Protein 4KHO (pdb70)

Organism: Chaetomium thermophilum (strain DSM 1495 / CBS 144.50 / IMI 039719) (NCBI:txid759272)

Solvent-accessible surface area: 28496 Å² total; per-residue (Å²): 94,76,158,55,113,178,25,85,125,45,216,200,9,36,58,7,72,83,0,44,10,40,50,60,46,81,183,153,24,45,1,69,0,22,8,9,109,40,0,0,36,0,57,4,106,126,32,129,133,22,142,11,47,3,14,8,51,5,6,88,12,2,0,4,1,32,33,16,56,56,85,12,2,0,0,0,0,16,0,94,50,40,16,117,13,76,198,147,117,16,76,22,0,0,0,10,62,79,56,168,127,80,58,102,54,15,103,59,80,121,117,110,43,59,60,34,38,145,74,3,89,46,6,0,83,95,0,12,100,44,1,157,147,85,61,22,74,33,4,70,10,58,86,44,90,27,8,40,0,25,26,95,213,51,93,13,54,0,13,2,7,104,79,0,0,0,4,1,27,66,72,78,37,28,12,1,9,24,131,35,8,44,26,0,5,0,1,65,18,96,212,67,38,161,34,0,8,0,0,0,0,2,105,82,28,102,89,106,23,31,70,0,54,60,0,36,60,132,15,24,66,75,1,20,42,21,0,54,94,28,128,4,63,27,5,69,13,74,119,85,58,93,10,91,87,28,19,162,90,3,61,87,78,55,134,82,28,90,126,109,55,6,8,32,120,13,97,179,181,66,87,154,21,93,103,17,140,148,187,38,25,64,7,75,92,0,45,16,46,46,80,34,164,53,183,148,37,35,3,53,0,19,10,10,98,36,0,0,30,1,58,2,105,128,33,136,120,27,153,9,37,2,15,8,53,5,6,83,10,0,0,9,1,34,45,28,82,114,16,1,0,0,0,0,12,1,102,85,56,22,119,24,64,199,162,133,15,83,21,0,0,0,13,96,82,91,163,84,117,85,90,89,21,142,145,51,40,79,32,26,123,76,2,63,37,7,0,74,98,0,9,95,45,0,168,147,87,54,13,130,24,11,36,5,16,140,103,82,26,9,54,0,24,30,89,222,57,91,14,52,0,9,3,8,112,85,0,0,0,7,1,32,66,75,80,37,27,10,0,6,23,99,31,8,13,16,0,2,0,1,54,34,98,204,52,64,159,41,2,6,0,0,0,0,2,116,81,26,102,83,107,21,29,68,0,52,62,0,38,57,138,20,25,104,90,0,44,110,22,0,73,42,22,15,6,10,37,2,47,10,75,124,84,60,90,7,81,87,30,14,157,98,4,55,87,77,51,130,83,29,97,120,112,49,9,10,51,111,18,150

InterPro domains:
  IPR000994 Peptidase M24 [PF00557] (211-422)
  IPR011993 PH-like domain superfamily [G3DSA:2.30.29.30] (814-945)
  IPR013719 Histone chaperone RTT106/FACT complex subunit SPT16-like, middle domain [PF08512] (823-909)
  IPR013719 Histone chaperone RTT106/FACT complex subunit SPT16-like, middle domain [SM01287] (821-911)
  IPR013953 FACT complex subunit SPT16, middle domain [PF08644] (547-659)
  IPR013953 FACT complex subunit SPT16, middle domain [SM01286] (547-697)
  IPR029148 FACT complex subunit SPT16, N-terminal lobe domain [PF14826] (6-165)
  IPR029148 FACT complex subunit SPT16, N-terminal lobe domain [SM01285] (6-167)
  IPR029149 Creatinase/Aminopeptidase P/Spt16, N-terminal [G3DSA:3.40.350.10] (1-169)
  IPR033825 FACT complex subunit Spt16, peptidase M24-like domain [cd01091] (180-431)
  IPR036005 Creatinase/aminopeptidase-like [G3DSA:3.90.230.10] (173-447)
  IPR036005 Creatinase/aminopeptidase-like [SSF55920] (176-449)
  IPR040258 FACT complex subunit Spt16 [PTHR13980] (1-1028)
  IPR048969 FACT complex subunit SPT16, C-terminal domain [PF21091] (950-1029)
  IPR056595 FACT complex subunit SPT16, PH-like domain [PF24824] (669-801)

Secondary structure (DSSP, 8-state):
----PPPPP--PPPEEEEEEEES-------EEEEE-SSEEEEEETTEEEEEEEEEGGGEEEEEEE---SSSEEEEEEEEEEEEEETTEEEEEEEEEEE---HHHHHHHHHHHHHHHHHHHHHHHHHHHHHTGGGT--EE---GGG-EEEBSSSS-EEEEE-SSEEEE-SSSSPEEEEGGGEEEEEEES--TT-SEEEEEEEESSTTSPPEEEEEEEGGGHHHHHHHHHHTT--EEEESS---HHHHHHHHHH-HHHHHHTTGGGGG--/--PPP--------EEEEEEEESPPSSS---EEEEE-SSEEEEEETTEEEEEEEEEGGGEEEEEEE------EEEEEEEEEEEEETTEEEEEEEEEE---THHHHHHHHHHHHHHHHHHHHHHHHHTTTTT--EE---GGG-EEEBSSSS-EEEEE-SSEEEE-SSSSPEEEEGGGEEEEEEES-STT-SEEEEEEEESSTTSPPEEEEEEEGGGHHHHHHHHHHTT--EEEESS---HHHHHHHHHH-HHHHHHTTGGGGG-

CATH classification: 2.30.29.150 (+1 more: 2.30.29.30)

Sequence (530 aa):
VVEQDKLIEIRRPAVLDNVYIRPALGKRVPGKVEIHQNGIRYQSPLSTTQRVDVLFSNIRHLFFQPCQNEMIVIIHLHLKDPILFGKKKTKDVQFYREAIDEFEAEQEERRRKAELDRLFKSFAEKIAEAGRNEGIEVDMPIRDLGFNGVPNRSNVVIYPTTECLIQITEPPFLVITLEDVEWAHLERVQFGLKNFDLVFVFKDFTRPVVHINTIPVESLEDVKEFLDSSDIPFSEGPLNLNWSVIMKTVTANPHQFFLDGGWGFLQNEQDKLIEIRNRPAVLDNVYIRPALEGKRVPGKVEIHQNGIRYQSPLSTTQRVDVLFSNIRHLFFQPCQEMIVIIHLHLKDPILFGKKKTKDVQFYREAEAEQEERRRKAELDRLFKSFAEKIAEAGRNEGIEVDMPIRDLGFNGVPNRSNVVIYPTTECLIQITEPPFLVITLEDVEWAHLERVQFGLKNFDLVFVFKDFTRPVVHINTIPVESLEDVKEFLDSSDIPFSEGPLNLNWSVIMKTVTANPHQFFLDGGWGFLQ

Radius of gyration: 26.42 Å; Cα contacts (8 Å, |Δi|>4): 1006; chains: 2; bounding box: 63×66×83 Å

Structure (mmCIF, N/CA/C/O backbone):
data_4KHO
#
_entry.id   4KHO
#
_cell.length_a   61.550
_cell.length_b   75.030
_cell.length_c   142.720
_cell.angle_alpha   90.00
_cell.angle_beta   90.00
_cell.angle_gamma   90.00
#
_symmetry.space_group_name_H-M   'P 21 21 21'
#
loop_
_entity.id
_entity.type
_entity.pdbx_description
1 polymer 'Uncharacterized protein Spt16M'
2 non-polymer 'CALCIUM ION'
3 non-polymer 'ACETATE ION'
4 water water
#
loop_
_atom_site.group_PDB
_atom_site.id
_atom_site.type_symbol
_atom_site.label_atom_id
_atom_site.label_alt_id
_atom_site.label_comp_id
_atom_site.label_asym_id
_atom_site.label_entity_id
_atom_site.label_seq_id
_atom_site.pdbx_PDB_ins_code
_atom_site.Cartn_x
_atom_site.Cartn_y
_atom_site.Cartn_z
_atom_site.occupancy
_atom_site.B_iso_or_equiv
_atom_site.auth_seq_id
_atom_site.auth_comp_id
_atom_site.auth_asym_id
_atom_site.auth_atom_id
_atom_site.pdbx_PDB_model_num
ATOM 1 N N . VAL A 1 7 ? 18.821 22.761 -9.484 1.00 60.69 653 VAL A N 1
ATOM 2 C CA . VAL A 1 7 ? 18.122 22.727 -8.205 1.00 62.74 653 VAL A CA 1
ATOM 3 C C . VAL A 1 7 ? 16.671 23.204 -8.322 1.00 64.78 653 VAL A C 1
ATOM 4 O O . VAL A 1 7 ? 16.387 24.216 -8.964 1.00 65.63 653 VAL A O 1
ATOM 8 N N . VAL A 1 8 ? 15.758 22.453 -7.709 1.00 62.98 654 VAL A N 1
ATOM 9 C CA . VAL A 1 8 ? 14.355 22.841 -7.640 1.00 59.68 654 VAL A CA 1
ATOM 10 C C . VAL A 1 8 ? 14.194 24.016 -6.676 1.00 62.60 654 VAL A C 1
ATOM 11 O O . VAL A 1 8 ? 14.758 24.009 -5.580 1.00 59.83 654 VAL A O 1
ATOM 15 N N . GLU A 1 9 ? 13.428 25.023 -7.090 1.00 59.45 655 GLU A N 1
ATOM 16 C CA . GLU A 1 9 ? 13.251 26.242 -6.300 1.00 60.82 655 GLU A CA 1
ATOM 17 C C . GLU A 1 9 ? 12.412 26.012 -5.041 1.00 58.70 655 GLU A C 1
ATOM 18 O O . GLU A 1 9 ? 11.351 25.384 -5.090 1.00 57.65 655 GLU A O 1
ATOM 24 N N . GLN A 1 10 ? 12.896 26.531 -3.916 1.00 53.13 656 GLN A N 1
ATOM 25 C CA . GLN A 1 10 ? 12.195 26.411 -2.643 1.00 54.93 656 GLN A CA 1
ATOM 26 C C . GLN A 1 10 ? 11.648 27.759 -2.182 1.00 51.47 656 GLN A C 1
ATOM 27 O O . GLN A 1 10 ? 12.339 28.777 -2.268 1.00 53.21 656 GLN A O 1
ATOM 33 N N . ASP A 1 11 ? 10.409 27.758 -1.693 1.00 49.75 657 ASP A N 1
ATOM 34 C CA . ASP A 1 11 ? 9.803 28.955 -1.115 1.00 50.60 657 ASP A CA 1
ATOM 35 C C . ASP A 1 11 ? 10.612 29.451 0.081 1.00 52.35 657 ASP A C 1
ATOM 36 O O . ASP A 1 11 ? 11.367 28.686 0.684 1.00 46.64 657 ASP A O 1
ATOM 41 N N . LYS A 1 12 ? 10.462 30.726 0.422 1.00 48.80 658 LYS A N 1
ATOM 42 C CA . LYS A 1 12 ? 11.173 31.267 1.573 1.00 48.57 658 LYS A CA 1
ATOM 43 C C . LYS A 1 12 ? 10.640 30.650 2.856 1.00 46.05 658 LYS A C 1
ATOM 44 O O . LYS A 1 12 ? 9.456 30.315 2.947 1.00 39.40 658 LYS A O 1
ATOM 50 N N . LEU A 1 13 ? 11.516 30.482 3.842 1.00 45.24 659 LEU A N 1
ATOM 51 C CA . LEU A 1 13 ? 11.076 30.015 5.148 1.00 41.11 659 LEU A CA 1
ATOM 52 C C . LEU A 1 13 ? 10.275 31.127 5.805 1.00 45.94 659 LEU A C 1
ATOM 53 O O . LEU A 1 13 ? 10.697 32.286 5.804 1.00 45.37 659 LEU A O 1
ATOM 58 N N . ILE A 1 14 ? 9.115 30.787 6.354 1.00 43.69 660 ILE A N 1
ATOM 59 C CA . ILE A 1 14 ? 8.332 31.769 7.088 1.00 48.89 660 ILE A CA 1
ATOM 60 C C . ILE A 1 14 ? 8.612 31.651 8.586 1.00 49.51 660 ILE A C 1
ATOM 61 O O . ILE A 1 14 ? 8.353 30.617 9.203 1.00 47.60 660 ILE A O 1
ATOM 66 N N . GLU A 1 15 ? 9.158 32.720 9.156 1.00 49.42 661 GLU A N 1
ATOM 67 C CA . GLU A 1 15 ? 9.470 32.777 10.580 1.00 54.85 661 GLU A CA 1
ATOM 68 C C . GLU A 1 15 ? 8.195 32.708 11.430 1.00 55.27 661 GLU A C 1
ATOM 69 O O . GLU A 1 15 ? 7.131 33.165 11.007 1.00 57.44 661 GLU A O 1
ATOM 75 N N . ILE A 1 16 ? 8.306 32.124 12.621 1.00 56.27 662 ILE A N 1
ATOM 76 C CA . ILE A 1 16 ? 7.160 31.957 13.512 1.00 55.83 662 ILE A CA 1
ATOM 77 C C . ILE A 1 16 ? 6.923 33.190 14.387 1.00 58.42 662 ILE A C 1
ATOM 78 O O . ILE A 1 16 ? 7.819 34.014 14.579 1.00 62.70 662 ILE A O 1
ATOM 83 N N . ARG A 1 19 ? 6.296 34.899 18.970 1.00 65.45 665 ARG A N 1
ATOM 84 C CA . ARG A 1 19 ? 6.641 34.007 20.071 1.00 66.78 665 ARG A CA 1
ATOM 85 C C . ARG A 1 19 ? 7.961 33.292 19.791 1.00 66.56 665 ARG A C 1
ATOM 86 O O . ARG A 1 19 ? 8.516 33.412 18.698 1.00 67.41 665 ARG A O 1
ATOM 94 N N . ARG A 1 20 ? 8.466 32.554 20.775 1.00 61.57 666 ARG A N 1
ATOM 95 C CA . ARG A 1 20 ? 9.735 31.851 20.615 1.00 63.63 666 ARG A CA 1
ATOM 96 C C . ARG A 1 20 ? 9.548 30.478 19.976 1.00 53.85 666 ARG A C 1
ATOM 97 O O . ARG A 1 20 ? 8.689 29.704 20.401 1.00 52.61 666 ARG A O 1
ATOM 105 N N . PRO A 1 21 ? 10.370 30.166 18.963 1.00 51.65 667 PRO A N 1
ATOM 106 C CA . PRO A 1 21 ? 10.292 28.893 18.239 1.00 46.85 667 PRO A CA 1
ATOM 107 C C . PRO A 1 21 ? 10.734 27.726 19.121 1.00 43.95 667 PRO A C 1
ATOM 108 O O . PRO A 1 21 ? 11.538 27.930 20.032 1.00 44.73 667 PRO A O 1
ATOM 112 N N . ALA A 1 22 ? 10.210 26.528 18.870 1.00 42.03 668 ALA A N 1
ATOM 113 C CA . ALA A 1 22 ? 10.718 25.336 19.545 1.00 35.21 668 ALA A CA 1
ATOM 114 C C . ALA A 1 22 ? 12.159 25.145 19.089 1.00 37.52 668 ALA A C 1
ATOM 115 O O . ALA A 1 22 ? 12.482 25.413 17.930 1.00 35.78 668 ALA A O 1
ATOM 117 N N . VAL A 1 23 ? 13.028 24.698 19.992 1.00 36.32 669 VAL A N 1
ATOM 118 C CA . VAL A 1 23 ? 14.461 24.663 19.706 1.00 32.70 669 VAL A CA 1
ATOM 119 C C . VAL A 1 23 ? 15.127 23.354 20.139 1.00 34.86 669 VAL A C 1
ATOM 120 O O . VAL A 1 23 ? 14.737 22.755 21.143 1.00 29.86 669 VAL A O 1
ATOM 124 N N . LEU A 1 24 ? 16.113 22.907 19.365 1.00 33.70 670 LEU A N 1
ATOM 125 C CA . LEU A 1 24 ? 17.043 21.878 19.818 1.00 29.58 670 LEU A CA 1
ATOM 126 C C . LEU A 1 24 ? 18.458 22.451 19.766 1.00 33.40 670 LEU A C 1
ATOM 127 O O . LEU A 1 24 ? 18.982 22.735 18.685 1.00 31.07 670 LEU A O 1
ATOM 132 N N . ASP A 1 25 ? 19.071 22.630 20.934 1.00 34.68 671 ASP A N 1
ATOM 133 C CA . ASP A 1 25 ? 20.365 23.303 21.019 1.00 35.27 671 ASP A CA 1
ATOM 134 C C . ASP A 1 25 ? 21.531 22.317 21.063 1.00 36.86 671 ASP A C 1
ATOM 135 O O . ASP A 1 25 ? 21.326 21.105 21.172 1.00 34.87 671 ASP A O 1
ATOM 140 N N . ASN A 1 26 ? 22.749 22.849 20.968 1.00 31.71 672 ASN A N 1
ATOM 141 C CA . ASN A 1 26 ? 23.963 22.051 21.113 1.00 35.82 672 ASN A CA 1
ATOM 142 C C . ASN A 1 26 ? 24.006 20.884 20.129 1.00 39.47 672 ASN A C 1
ATOM 143 O O . ASN A 1 26 ? 24.268 19.740 20.510 1.00 34.33 672 ASN A O 1
ATOM 148 N N . VAL A 1 27 ? 23.762 21.193 18.859 1.00 36.04 673 VAL A N 1
ATOM 149 C CA . VAL A 1 27 ? 23.583 20.174 17.833 1.00 38.34 673 VAL A CA 1
ATOM 150 C C . VAL A 1 27 ? 24.505 20.391 16.631 1.00 38.72 673 VAL A C 1
ATOM 151 O O . VAL A 1 27 ? 24.769 21.527 16.237 1.00 34.35 673 VAL A O 1
ATOM 155 N N . TYR A 1 28 ? 25.007 19.297 16.064 1.00 32.97 674 TYR A N 1
ATOM 156 C CA . TYR A 1 28 ? 25.870 19.386 14.894 1.00 31.84 674 TYR A CA 1
ATOM 157 C C . TYR A 1 28 ? 25.128 18.953 13.635 1.00 37.94 674 TYR A C 1
ATOM 158 O O . TYR A 1 28 ? 24.178 18.174 13.705 1.00 33.42 674 TYR A O 1
ATOM 167 N N . ILE A 1 29 ? 25.566 19.455 12.486 1.00 38.10 675 ILE A N 1
ATOM 168 C CA . ILE A 1 29 ? 24.896 19.144 11.231 1.00 36.36 675 ILE A CA 1
ATOM 169 C C . ILE A 1 29 ? 25.778 18.303 10.308 1.00 41.13 675 ILE A C 1
ATOM 170 O O . ILE A 1 29 ? 26.988 18.525 10.204 1.00 37.47 675 ILE A O 1
ATOM 175 N N . ARG A 1 30 ? 25.160 17.315 9.666 1.00 34.98 676 ARG A N 1
ATOM 176 C CA . ARG A 1 30 ? 25.824 16.540 8.628 1.00 40.17 676 ARG A CA 1
ATOM 177 C C . ARG A 1 30 ? 24.970 16.476 7.364 1.00 41.97 676 ARG A C 1
ATOM 178 O O . ARG A 1 30 ? 23.751 16.307 7.437 1.00 38.56 676 ARG A O 1
ATOM 186 N N . PRO A 1 31 ? 25.612 16.633 6.196 1.00 45.96 677 PRO A N 1
ATOM 187 C CA . PRO A 1 31 ? 27.062 16.828 6.026 1.00 46.32 677 PRO A CA 1
ATOM 188 C C . PRO A 1 31 ? 27.553 18.189 6.540 1.00 48.21 677 PRO A C 1
ATOM 189 O O . PRO A 1 31 ? 26.772 19.136 6.573 1.00 47.09 677 PRO A O 1
ATOM 193 N N . ALA A 1 32 ? 28.811 18.272 6.967 1.00 57.16 678 ALA A N 1
ATOM 194 C CA . ALA A 1 32 ? 29.343 19.522 7.512 1.00 57.86 678 ALA A CA 1
ATOM 195 C C . ALA A 1 32 ? 29.467 20.602 6.436 1.00 56.98 678 ALA A C 1
ATOM 196 O O . ALA A 1 32 ? 29.820 20.311 5.292 1.00 60.62 678 ALA A O 1
ATOM 198 N N . LEU A 1 33 ? 29.185 21.848 6.810 1.00 53.97 679 LEU A N 1
ATOM 199 C CA . LEU A 1 33 ? 29.252 22.965 5.868 1.00 59.45 679 LEU A CA 1
ATOM 200 C C . LEU A 1 33 ? 30.661 23.164 5.319 1.00 58.03 679 LEU A C 1
ATOM 201 O O . LEU A 1 33 ? 31.647 23.036 6.046 1.00 63.66 679 LEU A O 1
ATOM 206 N N . GLY A 1 35 ? 32.766 25.186 6.214 1.00 61.10 681 GLY A N 1
ATOM 207 C CA . GLY A 1 35 ? 33.897 25.561 7.040 1.00 64.94 681 GLY A CA 1
ATOM 208 C C . GLY A 1 35 ? 34.150 24.549 8.140 1.00 66.51 681 GLY A C 1
ATOM 209 O O . GLY A 1 35 ? 33.887 23.356 7.969 1.00 65.05 681 GLY A O 1
ATOM 210 N N . LYS A 1 36 ? 34.661 25.022 9.272 1.00 61.83 682 LYS A N 1
ATOM 211 C CA . LYS A 1 36 ? 34.919 24.154 10.414 1.00 59.93 682 LYS A CA 1
ATOM 212 C C . LYS A 1 36 ? 33.625 23.661 11.054 1.00 56.78 682 LYS A C 1
ATOM 213 O O . LYS A 1 36 ? 32.634 24.391 11.118 1.00 56.24 682 LYS A O 1
ATOM 219 N N . ARG A 1 37 ? 33.652 22.420 11.530 1.00 54.81 683 ARG A N 1
ATOM 220 C CA . ARG A 1 37 ? 32.539 21.830 12.266 1.00 50.17 683 ARG A CA 1
ATOM 221 C C . ARG A 1 37 ? 32.302 22.612 13.560 1.00 46.67 683 ARG A C 1
ATOM 222 O O . ARG A 1 37 ? 33.231 22.829 14.341 1.00 46.00 683 ARG A O 1
ATOM 230 N N . VAL A 1 38 ? 31.066 23.064 13.761 1.00 40.88 684 VAL A N 1
ATOM 231 C CA . VAL A 1 38 ? 30.705 23.879 14.923 1.00 41.61 684 VAL A CA 1
ATOM 232 C C . VAL A 1 38 ? 29.374 23.423 15.512 1.00 42.02 684 VAL A C 1
ATOM 233 O O . VAL A 1 38 ? 28.532 22.885 14.793 1.00 43.10 684 VAL A O 1
ATOM 237 N N . PRO A 1 39 ? 29.180 23.627 16.827 1.00 42.55 685 PRO A N 1
ATOM 238 C CA . PRO A 1 39 ? 27.879 23.269 17.398 1.00 40.86 685 PRO A CA 1
ATOM 239 C C . PRO A 1 39 ? 26.837 24.286 16.965 1.00 39.90 685 PRO A C 1
ATOM 240 O O . PRO A 1 39 ? 27.182 25.449 16.725 1.00 37.74 685 PRO A O 1
ATOM 244 N N . GLY A 1 40 ? 25.586 23.854 16.857 1.00 36.41 686 GLY A N 1
ATOM 245 C CA . GLY A 1 40 ? 24.542 24.718 16.345 1.00 35.26 686 GLY A CA 1
ATOM 246 C C . GLY A 1 40 ? 23.188 24.540 17.001 1.00 36.91 686 GLY A C 1
ATOM 247 O O . GLY A 1 40 ? 23.077 24.039 18.123 1.00 33.89 686 GLY A O 1
ATOM 248 N N . LYS A 1 41 ? 22.150 24.935 16.273 1.00 35.34 687 LYS A N 1
ATOM 249 C CA . LYS A 1 41 ? 20.832 25.119 16.854 1.00 35.34 687 LYS A CA 1
ATOM 250 C C . LYS A 1 41 ? 19.780 24.971 15.762 1.00 34.63 687 LYS A C 1
ATOM 251 O O . LYS A 1 41 ? 19.888 25.594 14.704 1.00 35.21 687 LYS A O 1
ATOM 257 N N . VAL A 1 42 ? 18.775 24.136 16.008 1.00 30.49 688 VAL A N 1
ATOM 258 C CA . VAL A 1 42 ? 17.688 23.967 15.052 1.00 30.61 688 VAL A CA 1
ATOM 259 C C . VAL A 1 42 ? 16.425 24.609 15.605 1.00 32.87 688 VAL A C 1
ATOM 260 O O . VAL A 1 42 ? 16.077 24.407 16.771 1.00 30.46 688 VAL A O 1
ATOM 264 N N . GLU A 1 43 ? 15.751 25.393 14.771 1.00 32.73 689 GLU A N 1
ATOM 265 C CA . GLU A 1 43 ? 14.515 26.045 15.175 1.00 33.98 689 GLU A CA 1
ATOM 266 C C . GLU A 1 43 ? 13.357 25.616 14.284 1.00 37.27 689 GLU A C 1
ATOM 267 O O . GLU A 1 43 ? 13.505 25.522 13.064 1.00 33.33 689 GLU A O 1
ATOM 273 N N . ILE A 1 44 ? 12.208 25.354 14.900 1.00 32.61 690 ILE A N 1
ATOM 274 C CA . ILE A 1 44 ? 11.006 25.017 14.151 1.00 34.56 690 ILE A CA 1
ATOM 275 C C . ILE A 1 44 ? 10.220 26.285 13.850 1.00 39.87 690 ILE A C 1
ATOM 276 O O . ILE A 1 44 ? 9.889 27.053 14.759 1.00 37.10 690 ILE A O 1
ATOM 281 N N . HIS A 1 45 ? 9.926 26.509 12.574 1.00 38.53 691 HIS A N 1
ATOM 282 C CA . HIS A 1 45 ? 9.161 27.684 12.176 1.00 39.68 691 HIS A CA 1
ATOM 283 C C . HIS A 1 45 ? 7.848 27.306 11.496 1.00 41.65 691 HIS A C 1
ATOM 284 O O . HIS A 1 45 ? 7.347 26.196 11.673 1.00 35.91 691 HIS A O 1
ATOM 291 N N . GLN A 1 46 ? 7.297 28.230 10.717 1.00 43.46 692 GLN A N 1
ATOM 292 C CA . GLN A 1 46 ? 5.934 28.093 10.214 1.00 46.72 692 GLN A CA 1
ATOM 293 C C . GLN A 1 46 ? 5.780 27.026 9.130 1.00 37.68 692 GLN A C 1
ATOM 294 O O . GLN A 1 46 ? 4.879 26.184 9.199 1.00 38.68 692 GLN A O 1
ATOM 300 N N . ASN A 1 47 ? 6.661 27.067 8.135 1.00 38.54 693 ASN A N 1
ATOM 301 C CA . ASN A 1 47 ? 6.590 26.143 7.007 1.00 38.70 693 ASN A CA 1
ATOM 302 C C . ASN A 1 47 ? 7.841 25.277 6.873 1.00 38.10 693 ASN A C 1
ATOM 303 O O . ASN A 1 47 ? 8.043 24.609 5.855 1.00 35.34 693 ASN A O 1
ATOM 308 N N . GLY A 1 48 ? 8.679 25.286 7.905 1.00 38.60 694 GLY A N 1
ATOM 309 C CA . GLY A 1 48 ? 9.865 24.451 7.914 1.00 32.70 694 GLY A CA 1
ATOM 310 C C . GLY A 1 48 ? 10.755 24.702 9.115 1.00 35.40 694 GLY A C 1
ATOM 311 O O . GLY A 1 48 ? 10.324 25.279 10.116 1.00 35.51 694 GLY A O 1
ATOM 312 N N . ILE A 1 49 ? 12.004 24.259 9.014 1.00 34.17 695 ILE A N 1
ATOM 313 C CA . ILE A 1 49 ? 12.959 24.399 10.103 1.00 34.60 695 ILE A CA 1
ATOM 314 C C . ILE A 1 49 ? 14.206 25.140 9.642 1.00 34.33 695 ILE A C 1
ATOM 315 O O . ILE A 1 49 ? 14.513 25.170 8.449 1.00 33.27 695 ILE A O 1
ATOM 320 N N . ARG A 1 50 ? 14.926 25.731 10.590 1.00 31.69 696 ARG A N 1
ATOM 321 C CA . ARG A 1 50 ? 16.169 26.418 10.270 1.00 32.98 696 ARG A CA 1
ATOM 322 C C . ARG A 1 50 ? 17.301 25.996 11.200 1.00 33.10 696 ARG A C 1
ATOM 323 O O . ARG A 1 50 ? 17.136 25.982 12.423 1.00 32.46 696 ARG A O 1
ATOM 331 N N . TYR A 1 51 ? 18.441 25.642 10.615 1.00 33.41 697 TYR A N 1
ATOM 332 C CA . TYR A 1 51 ? 19.651 25.411 11.392 1.00 33.19 697 TYR A CA 1
ATOM 333 C C . TYR A 1 51 ? 20.574 26.618 11.268 1.00 39.71 697 TYR A C 1
ATOM 334 O O . TYR A 1 51 ? 20.699 27.208 10.191 1.00 35.50 697 TYR A O 1
ATOM 343 N N . GLN A 1 52 ? 21.221 26.975 12.373 1.00 36.04 698 GLN A N 1
ATOM 344 C CA . GLN A 1 52 ? 22.289 27.970 12.353 1.00 41.91 698 GLN A CA 1
ATOM 345 C C . GLN A 1 52 ? 23.162 27.866 13.601 1.00 38.98 698 GLN A C 1
ATOM 346 O O . GLN A 1 52 ? 22.769 27.261 14.602 1.00 37.21 698 GLN A O 1
ATOM 352 N N . SER A 1 53 ? 24.355 28.446 13.522 1.00 33.78 699 SER A N 1
ATOM 353 C CA . SER A 1 53 ? 25.303 28.419 14.627 1.00 38.01 699 SER A CA 1
ATOM 354 C C . SER A 1 53 ? 25.739 29.833 14.992 1.00 39.40 699 SER A C 1
ATOM 355 O O . SER A 1 53 ? 25.994 30.655 14.109 1.00 38.14 699 SER A O 1
ATOM 358 N N . PRO A 1 54 ? 25.815 30.125 16.300 1.00 40.25 700 PRO A N 1
ATOM 359 C CA . PRO A 1 54 ? 26.314 31.416 16.785 1.00 40.40 700 PRO A CA 1
ATOM 360 C C . PRO A 1 54 ? 27.838 31.505 16.699 1.00 45.48 700 PRO A C 1
ATOM 361 O O . PRO A 1 54 ? 28.410 32.541 17.041 1.00 44.61 700 PRO A O 1
ATOM 365 N N . LEU A 1 55 ? 28.478 30.426 16.254 1.00 41.22 701 LEU A N 1
ATOM 366 C CA . LEU A 1 55 ? 29.932 30.385 16.110 1.00 39.97 701 LEU A CA 1
ATOM 367 C C . LEU A 1 55 ? 30.353 30.432 14.642 1.00 46.86 701 LEU A C 1
ATOM 368 O O . LEU A 1 55 ? 31.529 30.614 14.325 1.00 45.75 701 LEU A O 1
ATOM 373 N N . SER A 1 56 ? 29.384 30.250 13.753 1.00 46.21 702 SER A N 1
ATOM 374 C CA . SER A 1 56 ? 29.595 30.445 12.325 1.00 48.77 702 SER A CA 1
ATOM 375 C C . SER A 1 56 ? 28.378 31.219 11.834 1.00 51.38 702 SER A C 1
ATOM 376 O O . SER A 1 56 ? 27.406 30.638 11.346 1.00 47.92 702 SER A O 1
ATOM 379 N N . THR A 1 57 ? 28.449 32.540 11.983 1.00 49.09 703 THR A N 1
ATOM 380 C CA . THR A 1 57 ? 27.284 33.422 11.903 1.00 51.92 703 THR A CA 1
ATOM 381 C C . THR A 1 57 ? 26.759 33.640 10.471 1.00 51.97 703 THR A C 1
ATOM 382 O O . THR A 1 57 ? 25.653 34.156 10.265 1.00 50.34 703 THR A O 1
ATOM 386 N N . THR A 1 58 ? 27.543 33.202 9.489 1.00 51.99 704 THR A N 1
ATOM 387 C CA . THR A 1 58 ? 27.114 33.206 8.093 1.00 55.57 704 THR A CA 1
ATOM 388 C C . THR A 1 58 ? 26.163 32.044 7.828 1.00 56.52 704 THR A C 1
ATOM 389 O O . THR A 1 58 ? 25.150 32.196 7.137 1.00 61.27 704 THR A O 1
ATOM 393 N N . GLN A 1 59 ? 26.504 30.887 8.390 1.00 55.42 705 GLN A N 1
ATOM 394 C CA . GLN A 1 59 ? 25.751 29.654 8.182 1.00 56.08 705 GLN A CA 1
ATOM 395 C C . GLN A 1 59 ? 24.258 29.798 8.435 1.00 51.67 705 GLN A C 1
ATOM 396 O O . GLN A 1 59 ? 23.831 30.474 9.376 1.00 50.51 705 GLN A O 1
ATOM 402 N N . ARG A 1 60 ? 23.480 29.150 7.575 1.00 49.46 706 ARG A N 1
ATOM 403 C CA . ARG A 1 60 ? 22.039 29.035 7.737 1.00 43.06 706 ARG A CA 1
ATOM 404 C C . ARG A 1 60 ? 21.507 27.981 6.776 1.00 47.06 706 ARG A C 1
ATOM 405 O O . ARG A 1 60 ? 2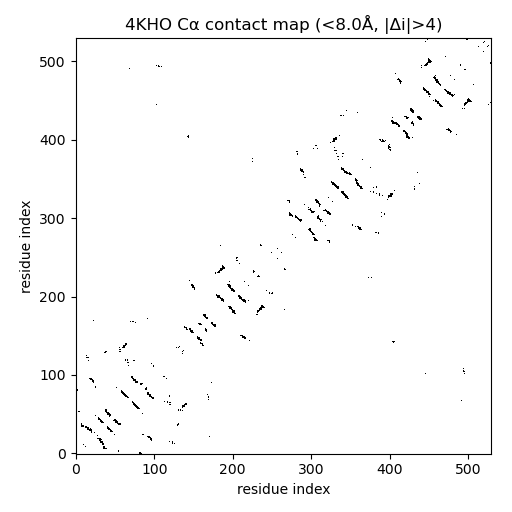1.764 28.044 5.572 1.00 45.95 706 ARG A O 1
ATOM 413 N N . VAL A 1 61 ? 20.769 27.013 7.310 1.00 38.16 707 VAL A N 1
ATOM 414 C CA . VAL A 1 61 ? 20.171 25.964 6.495 1.00 42.96 707 VAL A CA 1
ATOM 415 C C . VAL A 1 61 ? 18.672 25.866 6.764 1.00 39.60 707 VAL A C 1
ATOM 416 O O . VAL A 1 61 ? 18.255 25.470 7.856 1.00 38.22 707 VAL A O 1
ATOM 420 N N . ASP A 1 62 ? 17.870 26.241 5.770 1.00 36.52 708 ASP A N 1
ATOM 421 C CA . ASP A 1 62 ? 16.420 26.146 5.878 1.00 37.39 708 ASP A CA 1
ATOM 422 C C . ASP A 1 62 ? 15.899 24.938 5.105 1.00 37.09 708 ASP A C 1
ATOM 423 O O . ASP A 1 62 ? 16.313 24.692 3.971 1.00 37.29 708 ASP A O 1
ATOM 428 N N . VAL A 1 63 ? 15.008 24.177 5.734 1.00 34.84 709 VAL A N 1
ATOM 429 C CA . VAL A 1 63 ? 14.372 23.039 5.084 1.00 31.92 709 VAL A CA 1
ATOM 430 C C . VAL A 1 63 ? 12.864 23.136 5.280 1.00 34.76 709 VAL A C 1
ATOM 431 O O . VAL A 1 63 ? 12.383 23.182 6.414 1.00 31.43 709 VAL A O 1
ATOM 435 N N . LEU A 1 64 ? 12.121 23.187 4.177 1.00 33.53 710 LEU A N 1
ATOM 436 C CA . LEU A 1 64 ? 10.666 23.264 4.250 1.00 32.76 710 LEU A CA 1
ATOM 437 C C . LEU A 1 64 ? 10.063 21.883 4.504 1.00 32.72 710 LEU A C 1
ATOM 438 O O . LEU A 1 64 ? 10.604 20.870 4.049 1.00 33.89 710 LEU A O 1
ATOM 443 N N . PHE A 1 65 ? 8.951 21.847 5.235 1.00 33.59 711 PHE A N 1
ATOM 444 C CA . PHE A 1 65 ? 8.225 20.606 5.486 1.00 38.06 711 PHE A CA 1
ATOM 445 C C . PHE A 1 65 ? 7.823 19.949 4.168 1.00 40.53 711 PHE A C 1
ATOM 446 O O . PHE A 1 65 ? 7.755 18.725 4.064 1.00 36.99 711 PHE A O 1
ATOM 454 N N . SER A 1 66 ? 7.562 20.780 3.162 1.00 38.46 712 SER A N 1
ATOM 455 C CA . SER A 1 66 ? 7.151 20.310 1.844 1.00 38.95 712 SER A CA 1
ATOM 456 C C . SER A 1 66 ? 8.265 19.549 1.126 1.00 39.86 712 SER A C 1
ATOM 457 O O . SER A 1 66 ? 7.998 18.777 0.204 1.00 39.80 712 SER A O 1
ATOM 460 N N . ASN A 1 67 ? 9.508 19.762 1.549 1.00 32.00 713 ASN A N 1
ATOM 461 C CA . ASN A 1 67 ? 10.649 19.101 0.920 1.00 35.39 713 ASN A CA 1
ATOM 462 C C . ASN A 1 67 ? 11.196 17.932 1.742 1.00 34.10 713 ASN A C 1
ATOM 463 O O . ASN A 1 67 ? 12.273 17.413 1.455 1.00 34.38 713 ASN A O 1
ATOM 468 N N . ILE A 1 68 ? 10.451 17.512 2.759 1.00 29.80 714 ILE A N 1
ATOM 469 C CA . ILE A 1 68 ? 10.872 16.380 3.580 1.00 34.12 714 ILE A CA 1
ATOM 470 C C . ILE A 1 68 ? 10.146 15.099 3.166 1.00 29.37 714 ILE A C 1
ATOM 471 O O . 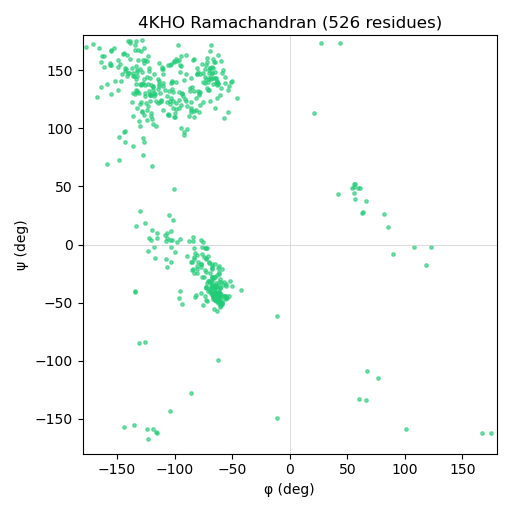ILE A 1 68 ? 8.941 14.959 3.390 1.00 33.61 714 ILE A O 1
ATOM 476 N N . ARG A 1 69 ? 10.879 14.168 2.560 1.00 33.59 715 ARG A N 1
ATOM 477 C CA . ARG A 1 69 ? 10.292 12.897 2.155 1.00 31.64 715 ARG A CA 1
ATOM 478 C C . ARG A 1 69 ? 10.220 11.948 3.347 1.00 30.72 715 ARG A C 1
ATOM 479 O O . ARG A 1 69 ? 9.204 11.282 3.566 1.00 31.63 715 ARG A O 1
ATOM 487 N N . HIS A 1 70 ? 11.298 11.897 4.122 1.00 31.60 716 HIS A N 1
ATOM 488 C CA . HIS A 1 70 ? 11.329 11.064 5.318 1.00 30.31 716 HIS A CA 1
ATOM 489 C C . HIS A 1 70 ? 11.953 11.789 6.507 1.00 28.39 716 HIS A C 1
ATOM 490 O O . HIS A 1 70 ? 12.877 12.590 6.345 1.00 27.80 716 HIS A O 1
ATOM 497 N N . LEU A 1 71 ? 11.437 11.501 7.698 1.00 28.05 717 LEU A N 1
ATOM 498 C CA . LEU A 1 71 ? 12.004 12.020 8.939 1.00 30.15 717 LEU A CA 1
ATOM 499 C C . LEU A 1 71 ? 12.350 10.849 9.849 1.00 26.50 717 LEU A C 1
ATOM 500 O O . LEU A 1 71 ? 11.469 10.072 10.225 1.00 29.24 717 LEU A O 1
ATOM 505 N N . PHE A 1 72 ? 13.625 10.715 10.201 1.00 25.70 718 PHE A N 1
ATOM 506 C CA . PHE A 1 72 ? 14.052 9.605 11.044 1.00 26.70 718 PHE A CA 1
ATOM 507 C C . PHE A 1 72 ? 14.546 10.058 12.415 1.00 30.90 718 PHE A C 1
ATOM 508 O O . PHE A 1 72 ? 15.292 11.033 12.526 1.00 29.16 718 PHE A O 1
ATOM 516 N N . PHE A 1 73 ? 14.130 9.342 13.455 1.00 26.67 719 PHE A N 1
ATOM 517 C CA . PHE A 1 73 ? 14.768 9.465 14.757 1.00 28.40 719 PHE A CA 1
ATOM 518 C C . PHE A 1 73 ? 15.509 8.172 15.066 1.00 32.52 719 PHE A C 1
ATOM 519 O O . PHE A 1 73 ? 14.922 7.087 15.036 1.00 32.25 719 PHE A O 1
ATOM 527 N N . GLN A 1 74 ? 16.801 8.290 15.350 1.00 32.75 720 GLN A N 1
ATOM 528 C CA . GLN A 1 74 ? 17.602 7.138 15.735 1.00 31.17 720 GLN A CA 1
ATOM 529 C C . GLN A 1 74 ? 18.260 7.394 17.085 1.00 33.12 720 GLN A C 1
ATOM 530 O O . GLN A 1 74 ? 19.195 8.190 17.188 1.00 32.71 720 GLN A O 1
ATOM 536 N N . PRO A 1 75 ? 17.767 6.717 18.132 1.00 34.61 721 PRO A N 1
ATOM 537 C CA . PRO A 1 75 ? 18.351 6.844 19.470 1.00 36.93 721 PRO A CA 1
ATOM 538 C C . PRO A 1 75 ? 19.742 6.224 19.507 1.00 39.81 721 PRO A C 1
ATOM 539 O O . PRO A 1 75 ? 20.151 5.581 18.535 1.00 39.04 721 PRO A O 1
ATOM 543 N N . CYS A 1 76 ? 20.460 6.423 20.608 1.00 41.76 722 CYS A N 1
ATOM 544 C CA . CYS A 1 76 ? 21.747 5.770 20.796 1.00 46.03 722 CYS A CA 1
ATOM 545 C C . CYS A 1 76 ? 21.585 4.258 20.689 1.00 50.62 722 CYS A C 1
ATOM 546 O O . CYS A 1 76 ? 20.985 3.625 21.557 1.00 49.76 722 CYS A O 1
ATOM 549 N N . GLN A 1 77 ? 22.095 3.688 19.604 1.00 50.49 723 GLN A N 1
ATOM 550 C CA . GLN A 1 77 ? 22.165 2.240 19.471 1.00 49.37 723 GLN A CA 1
ATOM 551 C C . GLN A 1 77 ? 23.599 1.825 19.790 1.00 57.77 723 GLN A C 1
ATOM 552 O O . GLN A 1 77 ? 24.226 1.049 19.068 1.00 57.88 723 GLN A O 1
ATOM 558 N N . ASN A 1 78 ? 24.085 2.368 20.906 1.00 54.96 724 ASN A N 1
ATOM 559 C CA . ASN A 1 78 ? 25.481 2.278 21.341 1.00 57.23 724 ASN A CA 1
ATOM 560 C C . ASN A 1 78 ? 26.542 2.460 20.258 1.00 56.74 724 ASN A C 1
ATOM 561 O O . ASN A 1 78 ? 27.531 1.731 20.206 1.00 56.80 724 ASN A O 1
ATOM 566 N N . GLU A 1 79 ? 26.316 3.447 19.398 1.00 52.26 725 GLU A N 1
ATOM 567 C CA . GLU A 1 79 ? 27.358 3.954 18.521 1.00 51.61 725 GLU A CA 1
ATOM 568 C C . GLU A 1 79 ? 27.772 5.311 19.080 1.00 49.28 725 GLU A C 1
ATOM 569 O O . GLU A 1 79 ? 28.505 6.065 18.437 1.00 49.37 725 GLU A O 1
ATOM 575 N N . MET A 1 80 ? 27.283 5.606 20.285 1.00 46.72 726 MET A N 1
ATOM 576 C CA . MET A 1 80 ? 27.531 6.883 20.958 1.00 51.21 726 MET A CA 1
ATOM 577 C C . MET A 1 80 ? 27.145 8.091 20.102 1.00 43.17 726 MET A C 1
ATOM 578 O O . MET A 1 80 ? 27.918 9.044 19.966 1.00 43.40 726 MET A O 1
ATOM 583 N N . ILE A 1 81 ? 25.939 8.046 19.543 1.00 38.89 727 ILE A N 1
ATOM 584 C CA . ILE A 1 81 ? 25.424 9.130 18.713 1.00 33.12 727 ILE A CA 1
ATOM 585 C C . ILE A 1 81 ? 23.895 9.073 18.646 1.00 33.22 727 ILE A C 1
ATOM 586 O O . ILE A 1 81 ? 23.307 7.992 18.542 1.00 35.00 727 ILE A O 1
ATOM 591 N N . VAL A 1 82 ? 23.255 10.235 18.742 1.00 29.87 728 VAL A N 1
ATOM 592 C CA . VAL A 1 82 ? 21.805 10.322 18.609 1.00 28.81 728 VAL A CA 1
ATOM 593 C C . VAL A 1 82 ? 21.492 11.216 17.411 1.00 30.28 728 VAL A C 1
ATOM 594 O O . VAL A 1 82 ? 22.119 12.260 17.230 1.00 29.23 728 VAL A O 1
ATOM 598 N N . ILE A 1 83 ? 20.545 10.796 16.576 1.00 30.04 729 ILE A N 1
ATOM 599 C CA . ILE A 1 83 ? 20.369 11.423 15.269 1.00 27.61 729 ILE A CA 1
ATOM 600 C C . ILE A 1 83 ? 18.915 11.756 14.931 1.00 29.89 729 ILE A C 1
ATOM 601 O O . ILE A 1 83 ? 18.007 10.966 15.206 1.00 27.64 729 ILE A O 1
ATOM 606 N N . ILE A 1 84 ? 18.707 12.934 14.347 1.00 26.80 730 ILE A N 1
ATOM 607 C CA . ILE A 1 84 ? 17.470 13.248 13.638 1.00 26.20 730 ILE A CA 1
ATOM 608 C C . ILE A 1 84 ? 17.843 13.467 12.175 1.00 29.97 730 ILE A C 1
ATOM 609 O O . ILE A 1 84 ? 18.687 14.312 11.871 1.00 26.39 730 ILE A O 1
ATOM 614 N N . HIS A 1 85 ? 17.227 12.710 11.270 1.00 27.92 731 HIS A N 1
ATOM 615 C CA . HIS A 1 85 ? 17.647 12.721 9.866 1.00 27.56 731 HIS A CA 1
ATOM 616 C C . HIS A 1 85 ? 16.524 13.112 8.908 1.00 28.57 731 HIS A C 1
ATOM 617 O O . HIS A 1 85 ? 15.416 12.576 8.984 1.00 29.44 731 HIS A O 1
ATOM 624 N N . LEU A 1 86 ? 16.824 14.037 7.999 1.00 29.18 732 LEU A N 1
ATOM 625 C CA . LEU A 1 86 ? 15.862 14.469 6.992 1.00 28.06 732 LEU A CA 1
ATOM 626 C C . LEU A 1 86 ? 16.281 13.982 5.605 1.00 31.35 732 LEU A C 1
ATOM 627 O O . LEU A 1 86 ? 17.327 14.385 5.091 1.00 30.35 732 LEU A O 1
ATOM 632 N N . HIS A 1 87 ? 15.479 13.111 5.002 1.00 31.87 733 HIS A N 1
ATOM 633 C CA . HIS A 1 87 ? 15.692 12.767 3.600 1.00 31.25 733 HIS A CA 1
ATOM 634 C C . HIS A 1 87 ? 14.797 13.656 2.743 1.00 29.57 733 HIS A C 1
ATOM 635 O O . HIS A 1 87 ? 13.570 13.644 2.884 1.00 33.49 733 HIS A O 1
ATOM 642 N N . LEU A 1 88 ? 15.419 14.429 1.859 1.00 33.82 734 LEU A N 1
ATOM 643 C CA . LEU A 1 88 ? 14.705 15.454 1.105 1.00 37.88 734 LEU A CA 1
ATOM 644 C C . LEU A 1 88 ? 14.134 14.945 -0.225 1.00 39.82 734 LEU A C 1
ATOM 645 O O . LEU A 1 88 ? 14.714 14.061 -0.866 1.00 37.56 734 LEU A O 1
ATOM 650 N N . LYS A 1 89 ? 12.990 15.499 -0.622 1.00 38.47 735 LYS A N 1
ATOM 651 C CA . LYS A 1 89 ? 12.391 15.191 -1.916 1.00 41.22 735 LYS A CA 1
ATOM 652 C C . LYS A 1 89 ? 13.291 15.707 -3.028 1.00 44.95 735 LYS A C 1
ATOM 653 O O . LYS A 1 89 ? 13.704 14.955 -3.909 1.00 45.67 735 LYS A O 1
ATOM 659 N N . ASP A 1 90 ? 13.594 16.999 -2.977 1.00 43.60 736 ASP A N 1
ATOM 660 C CA . ASP A 1 90 ? 14.509 17.601 -3.935 1.00 46.55 736 ASP A CA 1
ATOM 661 C C . ASP A 1 90 ? 15.726 18.186 -3.229 1.00 48.19 736 ASP A C 1
ATOM 662 O O . ASP A 1 90 ? 15.595 18.828 -2.186 1.00 43.99 736 ASP A O 1
ATOM 667 N N . PRO A 1 91 ? 16.920 17.950 -3.795 1.00 47.28 737 PRO A N 1
ATOM 668 C CA . PRO A 1 91 ? 18.172 18.472 -3.236 1.00 46.91 737 PRO A CA 1
ATOM 669 C C . PRO A 1 91 ? 18.176 19.995 -3.115 1.00 50.60 737 PRO A C 1
ATOM 670 O O . PRO A 1 91 ? 17.511 20.677 -3.897 1.00 48.44 737 PRO A O 1
ATOM 674 N N . ILE A 1 92 ? 18.913 20.513 -2.135 1.00 49.28 738 ILE A N 1
ATOM 675 C CA . ILE A 1 92 ? 19.011 21.953 -1.913 1.00 46.31 738 ILE A CA 1
ATOM 676 C C . ILE A 1 92 ? 20.467 22.403 -1.882 1.00 49.78 738 ILE A C 1
ATOM 677 O O . ILE A 1 92 ? 21.362 21.605 -1.599 1.00 49.50 738 ILE A O 1
ATOM 682 N N . LEU A 1 93 ? 20.705 23.681 -2.167 1.00 49.79 739 LEU A N 1
ATOM 683 C CA . LEU A 1 93 ? 22.059 24.226 -2.102 1.00 52.79 739 LEU A CA 1
ATOM 684 C C . LEU A 1 93 ? 22.608 24.135 -0.680 1.00 53.74 739 LEU A C 1
ATOM 685 O O . LEU A 1 93 ? 21.892 24.385 0.294 1.00 50.66 739 LEU A O 1
ATOM 690 N N . PHE A 1 94 ? 23.881 23.775 -0.570 1.00 56.69 740 PHE A N 1
ATOM 691 C CA . PHE A 1 94 ? 24.490 23.482 0.717 1.00 55.24 740 PHE A CA 1
ATOM 692 C C . PHE A 1 94 ? 25.924 23.987 0.695 1.00 59.06 740 PHE A C 1
ATOM 693 O O . PHE A 1 94 ? 26.848 23.247 0.343 1.00 57.17 740 PHE A O 1
ATOM 701 N N . GLY A 1 95 ? 26.105 25.249 1.070 1.00 57.39 741 GLY A N 1
ATOM 702 C CA . GLY A 1 95 ? 27.382 25.912 0.893 1.00 59.69 741 GLY A CA 1
ATOM 703 C C . GLY A 1 95 ? 27.676 26.090 -0.586 1.00 61.25 741 GLY A C 1
ATOM 704 O O . GLY A 1 95 ? 27.034 26.898 -1.261 1.00 63.69 741 GLY A O 1
ATOM 705 N N . LYS A 1 96 ? 28.643 25.328 -1.088 1.00 61.31 742 LYS A N 1
ATOM 706 C CA . LYS A 1 96 ? 28.990 25.344 -2.506 1.00 63.44 742 LYS A CA 1
ATOM 707 C C . LYS A 1 96 ? 28.688 23.994 -3.134 1.00 61.28 742 LYS A C 1
ATOM 708 O O . LYS A 1 96 ? 29.078 23.715 -4.269 1.00 61.54 742 LYS A O 1
ATOM 714 N N . LYS A 1 97 ? 28.004 23.149 -2.375 1.00 59.19 743 LYS A N 1
ATOM 715 C CA . LYS A 1 97 ? 27.596 21.848 -2.867 1.00 58.00 743 LYS A CA 1
ATOM 716 C C . LYS A 1 97 ? 26.088 21.736 -2.727 1.00 56.65 743 LYS A C 1
ATOM 717 O O . LYS A 1 97 ? 25.387 22.746 -2.630 1.00 56.48 743 LYS A O 1
ATOM 723 N N . LYS A 1 98 ? 25.592 20.507 -2.716 1.00 55.89 744 LYS A N 1
ATOM 724 C CA . LYS A 1 98 ? 24.163 20.268 -2.588 1.00 55.64 744 LYS A CA 1
ATOM 725 C C . LYS A 1 98 ? 23.935 18.944 -1.875 1.00 54.65 744 LYS A C 1
ATOM 726 O O . LYS A 1 98 ? 24.828 18.096 -1.835 1.00 54.98 744 LYS A O 1
ATOM 732 N N . THR A 1 99 ? 22.749 18.768 -1.301 1.00 48.83 745 THR A N 1
ATOM 733 C CA . THR A 1 99 ? 22.474 17.578 -0.505 1.00 48.47 745 THR A CA 1
ATOM 734 C C . THR A 1 99 ? 21.007 17.173 -0.575 1.00 46.25 745 THR A C 1
ATOM 735 O O . THR A 1 99 ? 20.133 18.009 -0.796 1.00 43.23 745 THR A O 1
ATOM 739 N N . LYS A 1 100 ? 20.749 15.883 -0.391 1.00 44.86 746 LYS A N 1
ATOM 740 C CA . LYS A 1 100 ? 19.392 15.363 -0.397 1.00 44.34 746 LYS A CA 1
ATOM 741 C C . LYS A 1 100 ? 19.116 14.775 0.983 1.00 41.76 746 LYS A C 1
ATOM 742 O O . LYS A 1 100 ? 18.015 14.294 1.267 1.00 39.85 746 LYS A O 1
ATOM 748 N N . ASP A 1 101 ? 20.140 14.826 1.833 1.00 42.00 747 ASP A N 1
ATOM 749 C CA . ASP A 1 101 ? 20.039 14.405 3.227 1.00 40.45 747 ASP A CA 1
ATOM 750 C C . ASP A 1 101 ? 20.698 15.428 4.150 1.00 45.05 747 ASP A C 1
ATOM 751 O O . ASP A 1 101 ? 21.840 15.840 3.920 1.00 45.51 747 ASP A O 1
ATOM 756 N N . VAL A 1 102 ? 19.969 15.844 5.182 1.00 39.22 748 VAL A N 1
ATOM 757 C CA . VAL A 1 102 ? 20.535 16.674 6.242 1.00 38.41 748 VAL A CA 1
ATOM 758 C C . VAL A 1 102 ? 20.135 16.099 7.595 1.00 35.35 748 VAL A C 1
ATOM 759 O O . VAL A 1 102 ? 18.969 15.749 7.813 1.00 33.66 748 VAL A O 1
ATOM 763 N N . GLN A 1 103 ? 21.110 15.969 8.488 1.00 32.74 749 GLN A N 1
ATOM 764 C CA . GLN A 1 103 ? 20.849 15.379 9.790 1.00 35.38 749 GLN A CA 1
ATOM 765 C C . GLN A 1 103 ? 21.468 16.202 10.912 1.00 33.98 749 GLN A C 1
ATOM 766 O O . GLN A 1 103 ? 22.449 16.924 10.709 1.00 31.60 749 GLN A O 1
ATOM 772 N N . PHE A 1 104 ? 20.875 16.096 12.093 1.00 31.00 750 PHE A N 1
ATOM 773 C CA . PHE A 1 104 ? 21.399 16.766 13.268 1.00 32.03 750 PHE A CA 1
ATOM 774 C C . PHE A 1 104 ? 21.743 15.697 14.288 1.00 33.09 750 PHE A C 1
ATOM 775 O O . PHE A 1 104 ? 20.954 14.778 14.522 1.00 29.02 750 PHE A O 1
ATOM 783 N N . TYR A 1 105 ? 22.929 15.799 14.878 1.00 30.25 751 TYR A N 1
ATOM 784 C CA . TYR A 1 105 ? 23.402 14.745 15.761 1.00 30.08 751 TYR A CA 1
ATOM 785 C C . TYR A 1 105 ? 24.148 15.295 16.962 1.00 34.50 751 TYR A C 1
ATOM 786 O O . TYR A 1 105 ? 24.577 16.450 16.974 1.00 30.56 751 TYR A O 1
ATOM 795 N N . ARG A 1 106 ? 24.301 14.449 17.973 1.00 31.11 752 ARG A N 1
ATOM 796 C CA . ARG A 1 106 ? 25.203 14.738 19.071 1.00 35.31 752 ARG A CA 1
ATOM 797 C C . ARG A 1 106 ? 25.788 13.425 19.562 1.00 37.81 752 ARG A C 1
ATOM 798 O O . ARG A 1 106 ? 25.097 12.402 19.602 1.00 34.82 752 ARG A O 1
ATOM 806 N N . GLU A 1 107 ? 27.070 13.451 19.904 1.00 39.68 753 GLU A N 1
ATOM 807 C CA . GLU A 1 107 ? 27.752 12.251 20.349 1.00 47.90 753 GLU A CA 1
ATOM 808 C C . GLU A 1 107 ? 27.864 12.252 21.864 1.00 50.88 753 GLU A C 1
ATOM 809 O O . GLU A 1 107 ? 27.804 13.306 22.500 1.00 51.65 753 GLU A O 1
ATOM 815 N N . ALA A 1 108 ? 28.017 11.067 22.442 1.00 54.58 754 ALA A N 1
ATOM 816 C CA . ALA A 1 108 ? 28.308 10.964 23.862 1.00 57.83 754 ALA A CA 1
ATOM 817 C C . ALA A 1 108 ? 29.671 11.590 24.115 1.00 61.98 754 ALA A C 1
ATOM 818 O O . ALA A 1 108 ? 30.604 11.400 23.333 1.00 58.96 754 ALA A O 1
ATOM 820 N N . ILE A 1 109 ? 29.780 12.341 25.204 1.00 63.28 755 ILE A N 1
ATOM 821 C CA . ILE A 1 109 ? 31.008 13.059 25.509 1.00 61.63 755 ILE A CA 1
ATOM 822 C C . ILE A 1 109 ? 31.450 12.810 26.945 1.00 63.09 755 ILE A C 1
ATOM 823 O O . ILE A 1 109 ? 30.701 12.244 27.741 1.00 63.65 755 ILE A O 1
ATOM 828 N N . ASP A 1 129 ? 34.024 6.090 41.708 1.00 44.84 777 ASP A N 1
ATOM 829 C CA . ASP A 1 129 ? 32.967 5.139 42.037 1.00 39.43 777 ASP A CA 1
ATOM 830 C C . ASP A 1 129 ? 32.248 4.654 40.778 1.00 40.34 777 ASP A C 1
ATOM 831 O O . ASP A 1 129 ? 31.555 5.426 40.112 1.00 39.00 777 ASP A O 1
ATOM 836 N N . GLU A 1 130 ? 32.413 3.371 40.465 1.00 35.50 778 GLU A N 1
ATOM 837 C CA . GLU A 1 130 ? 31.865 2.789 39.241 1.00 34.03 778 GLU A CA 1
ATOM 838 C C . GLU A 1 130 ? 30.336 2.805 39.211 1.00 31.50 778 GLU A C 1
ATOM 839 O O . GLU A 1 130 ? 29.733 2.970 38.150 1.00 34.26 778 GLU A O 1
ATOM 845 N N . PHE A 1 131 ? 29.718 2.631 40.377 1.00 28.08 779 PHE A N 1
ATOM 846 C CA . PHE A 1 131 ? 28.263 2.631 40.489 1.00 26.56 779 PHE A CA 1
ATOM 847 C C . PHE A 1 131 ? 27.697 3.962 40.012 1.00 33.14 779 PHE A C 1
ATOM 848 O O . PHE A 1 131 ? 26.782 3.999 39.191 1.00 28.66 779 PHE A O 1
ATOM 856 N N . GLU A 1 132 ? 28.247 5.054 40.534 1.00 29.96 780 GLU A N 1
ATOM 857 C CA . GLU A 1 132 ? 27.753 6.388 40.206 1.00 31.68 780 GLU A CA 1
ATOM 858 C C . GLU A 1 132 ? 28.189 6.852 38.815 1.00 29.36 780 GLU A C 1
ATOM 859 O O . GLU A 1 132 ? 27.496 7.641 38.175 1.00 29.47 780 GLU A O 1
ATOM 865 N N . ALA A 1 133 ? 29.332 6.357 38.350 1.00 26.67 781 ALA A N 1
ATOM 866 C CA . ALA A 1 133 ? 29.803 6.664 37.003 1.00 28.64 781 ALA A CA 1
ATOM 867 C C . ALA A 1 133 ? 28.852 6.096 35.950 1.00 30.36 781 ALA A C 1
ATOM 868 O O . ALA A 1 133 ? 28.527 6.766 34.970 1.00 27.70 781 ALA A O 1
ATOM 870 N N . GLU A 1 134 ? 28.416 4.856 36.154 1.00 25.26 782 GLU A N 1
ATOM 871 C CA . GLU A 1 134 ? 27.479 4.220 35.234 1.00 28.50 782 GLU A CA 1
ATOM 872 C C . GLU A 1 134 ? 26.085 4.826 35.344 1.00 25.56 782 GLU A C 1
ATOM 873 O O . GLU A 1 134 ? 25.352 4.893 34.357 1.00 24.79 782 GLU A O 1
ATOM 879 N N . GLN A 1 135 ? 25.726 5.250 36.553 1.00 28.39 783 GLN A N 1
ATOM 880 C CA . GLN A 1 135 ? 24.497 5.999 36.781 1.00 30.50 783 GLN A CA 1
ATOM 881 C C . GLN A 1 135 ? 24.459 7.223 35.879 1.00 27.83 783 GLN A C 1
ATOM 882 O O . GLN A 1 135 ? 23.448 7.513 35.238 1.00 24.76 783 GLN A O 1
ATOM 888 N N . GLU A 1 136 ? 25.581 7.934 35.837 1.00 26.22 784 GLU A N 1
ATOM 889 C CA . GLU A 1 136 ? 25.691 9.179 35.086 1.00 28.94 784 GLU A CA 1
ATOM 890 C C . GLU A 1 136 ? 25.743 8.964 33.573 1.00 27.73 784 GLU A C 1
ATOM 891 O O . GLU A 1 136 ? 25.185 9.756 32.814 1.00 26.15 784 GLU A O 1
ATOM 897 N N . GLU A 1 137 ? 26.412 7.899 33.138 1.00 25.89 785 GLU A N 1
ATOM 898 C CA . GLU A 1 137 ? 26.451 7.561 31.718 1.00 26.82 785 GLU A CA 1
ATOM 899 C C . GLU A 1 137 ? 25.040 7.266 31.232 1.00 28.54 785 GLU A C 1
ATOM 900 O O . GLU A 1 137 ? 24.648 7.659 30.135 1.00 26.45 785 GLU A O 1
ATOM 906 N N . ARG A 1 138 ? 24.292 6.558 32.071 1.00 25.17 786 ARG A N 1
ATOM 907 C CA . ARG A 1 138 ? 22.903 6.208 31.803 1.00 28.82 786 ARG A CA 1
ATOM 908 C C . ARG A 1 138 ? 22.019 7.447 31.712 1.00 25.48 786 ARG A C 1
ATOM 909 O O . ARG A 1 138 ? 21.171 7.552 30.823 1.00 25.38 786 ARG A O 1
ATOM 917 N N . ARG A 1 139 ? 22.226 8.387 32.629 1.00 25.90 787 ARG A N 1
ATOM 918 C CA . ARG A 1 139 ? 21.457 9.625 32.646 1.00 27.91 787 ARG A CA 1
ATOM 919 C C . ARG A 1 139 ? 21.725 10.460 31.396 1.00 24.35 787 ARG A C 1
ATOM 920 O O . ARG A 1 139 ? 20.800 11.019 30.808 1.00 25.67 787 ARG A O 1
ATOM 928 N N . ARG A 1 140 ? 22.990 10.534 30.993 1.00 25.17 788 ARG A N 1
ATOM 929 C CA . ARG A 1 140 ? 23.380 11.319 29.825 1.00 25.60 788 ARG A CA 1
ATOM 930 C C . ARG A 1 140 ? 22.764 10.785 28.531 1.00 27.86 788 ARG A C 1
ATOM 931 O O . ARG A 1 140 ? 22.318 11.566 27.688 1.00 27.22 788 ARG A O 1
ATOM 939 N N . LYS A 1 141 ? 22.746 9.461 28.379 1.00 26.75 789 LYS A N 1
ATOM 940 C CA . LYS A 1 141 ? 22.127 8.825 27.216 1.00 26.64 789 LYS A CA 1
ATOM 941 C C . LYS A 1 141 ? 20.636 9.124 27.161 1.00 24.93 789 LYS A C 1
ATOM 942 O O . LYS A 1 141 ? 20.109 9.537 26.131 1.00 28.29 789 LYS A O 1
ATOM 948 N N . ALA A 1 142 ? 19.961 8.895 28.283 1.00 25.74 790 ALA A N 1
ATOM 949 C CA . ALA A 1 142 ? 18.521 9.100 28.379 1.00 29.02 790 ALA A CA 1
ATOM 950 C C . ALA A 1 142 ? 18.153 10.555 28.109 1.00 30.79 790 ALA A C 1
ATOM 951 O O . ALA A 1 142 ? 17.132 10.843 27.484 1.00 29.17 790 ALA A O 1
ATOM 953 N N . GLU A 1 143 ? 18.996 11.464 28.588 1.00 26.36 791 GLU A N 1
ATOM 954 C CA . GLU A 1 143 ? 18.810 12.894 28.371 1.00 27.15 791 GLU A CA 1
ATOM 955 C C . GLU A 1 143 ? 18.810 13.243 26.884 1.00 30.10 791 GLU A C 1
ATOM 956 O O . GLU A 1 143 ? 17.895 13.904 26.395 1.00 27.63 791 GLU A O 1
ATOM 962 N N . LEU A 1 144 ? 19.842 12.798 26.172 1.00 24.89 792 LEU A N 1
ATOM 963 C CA . LEU A 1 144 ? 19.958 13.068 24.743 1.00 25.12 792 LEU A CA 1
ATOM 964 C C . LEU A 1 144 ? 18.820 12.424 23.960 1.00 28.87 792 LEU A C 1
ATOM 965 O O . LEU A 1 144 ? 18.258 13.040 23.054 1.00 26.56 792 LEU A O 1
ATOM 970 N N . ASP A 1 145 ? 18.483 11.186 24.313 1.00 29.30 793 ASP A N 1
ATOM 971 C CA . ASP A 1 145 ? 17.394 10.475 23.651 1.00 28.65 793 ASP A CA 1
ATOM 972 C C . ASP A 1 145 ? 16.068 11.212 23.800 1.00 29.73 793 ASP A C 1
ATOM 973 O O . ASP A 1 145 ? 15.305 11.324 22.843 1.00 27.94 793 ASP A O 1
ATOM 978 N N . ARG A 1 146 ? 15.807 11.718 25.001 1.00 24.99 794 ARG A N 1
ATOM 979 C CA . ARG A 1 146 ? 14.572 12.442 25.287 1.00 29.83 794 ARG A CA 1
ATOM 980 C C . ARG A 1 146 ? 14.477 13.743 24.496 1.00 28.57 794 ARG A C 1
ATOM 981 O O . ARG A 1 146 ? 13.439 14.041 23.906 1.00 31.20 794 ARG A O 1
ATOM 989 N N . LEU A 1 147 ? 15.564 14.510 24.489 1.00 27.70 795 LEU A N 1
ATOM 990 C CA . LEU A 1 147 ? 15.603 1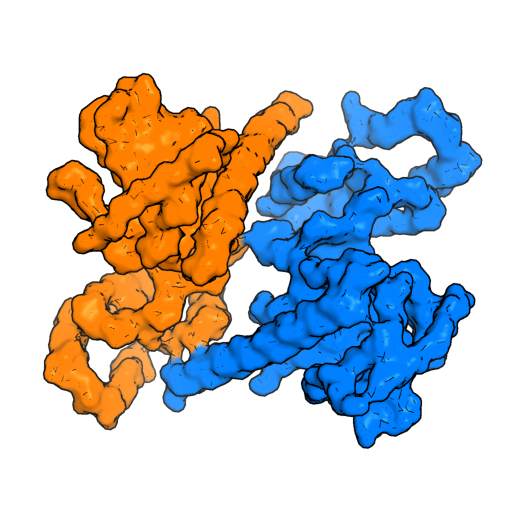5.789 23.786 1.00 31.30 795 LEU A CA 1
ATOM 991 C C . LEU A 1 147 ? 15.379 15.623 22.285 1.00 29.74 795 LEU A C 1
ATOM 992 O O . LEU A 1 147 ? 14.586 16.347 21.681 1.00 28.61 795 LEU A O 1
ATOM 997 N N . PHE A 1 148 ? 16.080 14.663 21.690 1.00 27.19 796 PHE A N 1
ATOM 998 C CA . PHE A 1 148 ? 15.991 14.419 20.255 1.00 27.63 796 PHE A CA 1
ATOM 999 C C . PHE A 1 148 ? 14.653 13.811 19.853 1.00 31.55 796 PHE A C 1
ATOM 1000 O O . PHE A 1 148 ? 14.091 14.174 18.822 1.00 30.64 796 PHE A O 1
ATOM 1008 N N . LYS A 1 149 ? 14.150 12.882 20.661 1.00 28.10 797 LYS A N 1
ATOM 1009 C CA . LYS A 1 149 ? 12.848 12.280 20.395 1.00 27.91 797 LYS A CA 1
ATOM 1010 C C . LYS A 1 149 ? 11.759 13.345 20.408 1.00 31.40 797 LYS A C 1
ATOM 1011 O O . LYS A 1 149 ? 10.986 13.459 19.458 1.00 31.16 797 LYS A O 1
ATOM 1017 N N . SER A 1 150 ? 11.719 14.134 21.477 1.00 27.74 798 SER A N 1
ATOM 1018 C CA . SER A 1 150 ? 10.714 15.181 21.626 1.00 31.72 798 SER A CA 1
ATOM 1019 C C . SER A 1 150 ? 10.713 16.165 20.456 1.00 30.47 798 SER A C 1
ATOM 1020 O O . SER A 1 150 ? 9.656 16.523 19.939 1.00 29.10 798 SER A O 1
ATOM 1023 N N . PHE A 1 151 ? 11.902 16.590 20.038 1.00 28.97 799 PHE A N 1
ATOM 1024 C CA . PHE A 1 151 ? 12.029 17.555 18.954 1.00 30.87 799 PHE A CA 1
ATOM 1025 C C . PHE A 1 151 ? 11.545 16.960 17.635 1.00 30.65 799 PHE A C 1
ATOM 1026 O O . PHE A 1 151 ? 10.926 17.646 16.823 1.00 30.17 799 PHE A O 1
ATOM 1034 N N . ALA A 1 152 ? 11.829 15.677 17.432 1.00 28.24 800 ALA A N 1
ATOM 1035 C CA . ALA A 1 152 ? 11.423 14.975 16.219 1.00 29.89 800 ALA A CA 1
ATOM 1036 C C . ALA A 1 152 ? 9.903 14.945 16.064 1.00 30.98 800 ALA A C 1
ATOM 1037 O O . ALA A 1 152 ? 9.382 15.109 14.957 1.00 29.50 800 ALA A O 1
ATOM 1039 N N . GLU A 1 153 ? 9.202 14.724 17.175 1.00 31.27 801 GLU A N 1
ATOM 1040 C CA . GLU A 1 153 ? 7.743 14.699 17.177 1.00 32.59 801 GLU A CA 1
ATOM 1041 C C . GLU A 1 153 ? 7.184 16.098 16.927 1.00 36.65 801 GLU A C 1
ATOM 1042 O O . GLU A 1 153 ? 6.110 16.248 16.343 1.00 33.97 801 GLU A O 1
ATOM 1048 N N . LYS A 1 154 ? 7.908 17.117 17.387 1.00 30.64 802 LYS A N 1
ATOM 1049 C CA . LYS A 1 154 ? 7.502 18.504 17.181 1.00 33.28 802 LYS A CA 1
ATOM 1050 C C . LYS A 1 154 ? 7.598 18.898 15.706 1.00 32.21 802 LYS A C 1
ATOM 1051 O O . LYS A 1 154 ? 6.782 19.672 15.207 1.00 34.05 802 LYS A O 1
ATOM 1057 N N . ILE A 1 155 ? 8.603 18.362 15.019 1.00 30.95 803 ILE A N 1
ATOM 1058 C CA . ILE A 1 155 ? 8.782 18.594 13.587 1.00 33.33 803 ILE A CA 1
ATOM 1059 C C . ILE A 1 155 ? 7.641 17.945 12.803 1.00 34.05 803 ILE A C 1
ATOM 1060 O O . ILE A 1 155 ? 7.048 18.561 11.918 1.00 32.10 803 ILE A O 1
ATOM 1065 N N . ALA A 1 156 ? 7.340 16.695 13.141 1.00 33.40 804 ALA A N 1
ATOM 1066 C CA . ALA A 1 156 ? 6.238 15.967 12.522 1.00 36.52 804 ALA A CA 1
ATOM 1067 C C . ALA A 1 156 ? 4.895 16.650 12.785 1.00 39.72 804 ALA A C 1
ATOM 1068 O O . ALA A 1 156 ? 4.056 16.744 11.889 1.00 39.89 804 ALA A O 1
ATOM 1070 N N . GLU A 1 157 ? 4.697 17.119 14.015 1.00 36.43 805 GLU A N 1
ATOM 1071 C CA . GLU A 1 157 ? 3.474 17.833 14.384 1.00 40.54 805 GLU A CA 1
ATOM 1072 C C . GLU A 1 157 ? 3.313 19.141 13.612 1.00 42.94 805 GLU A C 1
ATOM 1073 O O . GLU A 1 157 ? 2.228 19.457 13.126 1.00 43.51 805 GLU A O 1
ATOM 1079 N N . ALA A 1 158 ? 4.401 19.896 13.503 1.00 38.40 806 ALA A N 1
ATOM 1080 C CA . ALA A 1 158 ? 4.371 21.184 12.820 1.00 41.47 806 ALA A CA 1
ATOM 1081 C C . ALA A 1 158 ? 4.216 21.027 11.308 1.00 43.78 806 ALA A C 1
ATOM 1082 O O . ALA A 1 158 ? 3.622 21.881 10.647 1.00 41.92 806 ALA A O 1
ATOM 1084 N N . GLY A 1 159 ? 4.754 19.938 10.763 1.00 36.22 807 GLY A N 1
ATOM 1085 C CA . GLY A 1 159 ? 4.670 19.680 9.335 1.00 40.88 807 GLY A CA 1
ATOM 1086 C C . GLY A 1 159 ? 3.664 18.599 8.978 1.00 43.07 807 GLY A C 1
ATOM 1087 O O . GLY A 1 159 ? 3.779 17.964 7.928 1.00 46.75 807 GLY A O 1
ATOM 1088 N N . ARG A 1 160 ? 2.665 18.415 9.841 1.00 42.15 808 ARG A N 1
ATOM 1089 C CA . ARG A 1 160 ? 1.711 17.306 9.729 1.00 49.02 808 ARG A CA 1
ATOM 1090 C C . ARG A 1 160 ? 0.673 17.426 8.601 1.00 52.59 808 ARG A C 1
ATOM 1091 O O . ARG A 1 160 ? 0.110 16.411 8.177 1.00 54.72 808 ARG A O 1
ATOM 1099 N N . ASN A 1 161 ? 0.404 18.643 8.123 1.00 48.75 809 ASN A N 1
ATOM 1100 C CA . ASN A 1 161 ? -0.465 18.793 6.950 1.00 54.13 809 ASN A CA 1
ATOM 1101 C C . ASN A 1 161 ? 0.308 18.616 5.639 1.00 52.00 809 ASN A C 1
ATOM 1102 O O . ASN A 1 161 ? -0.226 18.823 4.547 1.00 51.71 809 ASN A O 1
ATOM 1107 N N . GLU A 1 162 ? 1.574 18.229 5.779 1.00 45.34 810 GLU A N 1
ATOM 1108 C CA . GLU A 1 162 ? 2.360 17.693 4.678 1.00 47.32 810 GLU A CA 1
ATOM 1109 C C . GLU A 1 162 ? 2.439 16.176 4.849 1.00 50.24 810 GLU A C 1
ATOM 1110 O O . GLU A 1 162 ? 3.020 15.474 4.019 1.00 50.68 810 GLU A O 1
ATOM 1116 N N . GLY A 1 163 ? 1.849 15.680 5.935 1.00 46.40 811 GLY A N 1
ATOM 1117 C CA . GLY A 1 163 ? 1.732 14.250 6.169 1.00 48.37 811 GLY A CA 1
ATOM 1118 C C . GLY A 1 163 ? 2.968 13.592 6.756 1.00 50.26 811 GLY A C 1
ATOM 1119 O O . GLY A 1 163 ? 3.189 12.393 6.569 1.00 53.25 811 GLY A O 1
ATOM 1120 N N . ILE A 1 164 ? 3.767 14.371 7.482 1.00 45.60 812 ILE A N 1
ATOM 1121 C CA . ILE A 1 164 ? 5.051 13.898 8.000 1.00 41.41 812 ILE A CA 1
ATOM 1122 C C . ILE A 1 164 ? 4.903 13.007 9.235 1.00 41.70 812 ILE A C 1
ATOM 1123 O O . ILE A 1 164 ? 4.194 13.347 10.187 1.00 41.07 812 ILE A O 1
ATOM 1128 N N . GLU A 1 165 ? 5.581 11.863 9.209 1.00 38.19 813 GLU A N 1
ATOM 1129 C CA . GLU A 1 165 ? 5.612 10.964 10.353 1.00 38.11 813 GLU A CA 1
ATOM 1130 C C . GLU A 1 165 ? 7.057 10.747 10.794 1.00 34.92 813 GLU A C 1
ATOM 1131 O O . GLU A 1 165 ? 7.974 10.798 9.969 1.00 34.64 813 GLU A O 1
ATOM 1137 N N . VAL A 1 166 ? 7.266 10.526 12.090 1.00 29.28 814 VAL A N 1
ATOM 1138 C CA . VAL A 1 166 ? 8.584 10.129 12.570 1.00 30.24 814 VAL A CA 1
ATOM 1139 C C . VAL A 1 166 ? 8.762 8.653 12.254 1.00 33.09 814 VAL A C 1
ATOM 1140 O O . VAL A 1 166 ? 7.976 7.816 12.706 1.00 36.18 814 VAL A O 1
ATOM 1144 N N . ASP A 1 167 ? 9.777 8.335 11.457 1.00 33.76 815 ASP A N 1
ATOM 1145 C CA . ASP A 1 167 ? 10.097 6.946 11.167 1.00 32.59 815 ASP A CA 1
ATOM 1146 C C . ASP A 1 167 ? 11.328 6.574 11.985 1.00 33.02 815 ASP A C 1
ATOM 1147 O O . ASP A 1 167 ? 12.111 7.447 12.357 1.00 30.20 815 ASP A O 1
ATOM 1152 N N . MET A 1 168 ? 11.493 5.291 12.287 1.00 36.53 816 MET A N 1
ATOM 1153 C CA . MET A 1 168 ? 12.615 4.856 13.113 1.00 35.56 816 MET A CA 1
ATOM 1154 C C . MET A 1 168 ? 13.200 3.541 12.621 1.00 33.98 816 MET A C 1
ATOM 1155 O O . MET A 1 168 ? 12.468 2.672 12.143 1.00 34.29 816 MET A O 1
ATOM 1160 N N . PRO A 1 169 ? 14.528 3.389 12.739 1.00 31.54 817 PRO A N 1
ATOM 1161 C CA . PRO A 1 169 ? 15.145 2.103 12.398 1.00 32.42 817 PRO A CA 1
ATOM 1162 C C . PRO A 1 169 ? 14.650 0.995 13.324 1.00 36.06 817 PRO A C 1
ATOM 1163 O O . PRO A 1 169 ? 14.468 1.231 14.523 1.00 34.34 817 PRO A O 1
ATOM 1167 N N . ILE A 1 170 ? 14.421 -0.190 12.765 1.00 31.98 818 ILE A N 1
ATOM 1168 C CA . ILE A 1 170 ? 13.969 -1.338 13.542 1.00 35.23 818 ILE A CA 1
ATOM 1169 C C . ILE A 1 170 ? 15.178 -2.175 13.959 1.00 35.59 818 ILE A C 1
ATOM 1170 O O . ILE A 1 170 ? 15.710 -2.955 13.166 1.00 32.38 818 ILE A O 1
ATOM 1175 N N . ARG A 1 171 ? 15.597 -2.003 15.210 1.00 34.13 819 ARG A N 1
ATOM 1176 C CA . ARG A 1 171 ? 16.863 -2.542 15.704 1.00 36.72 819 ARG A CA 1
ATOM 1177 C C . ARG A 1 171 ? 17.030 -4.047 15.519 1.00 35.66 819 ARG A C 1
ATOM 1178 O O . ARG A 1 171 ? 18.093 -4.509 15.105 1.00 38.69 819 ARG A O 1
ATOM 1186 N N . ASP A 1 172 ? 15.983 -4.810 15.818 1.00 34.50 820 ASP A N 1
ATOM 1187 C CA . ASP A 1 172 ? 16.068 -6.267 15.748 1.00 37.04 820 ASP A CA 1
ATOM 1188 C C . ASP A 1 172 ? 16.111 -6.812 14.315 1.00 38.84 820 ASP A C 1
ATOM 1189 O O . ASP A 1 172 ? 16.422 -7.986 14.106 1.00 40.14 820 ASP A O 1
ATOM 1194 N N . LEU A 1 173 ? 15.817 -5.959 13.336 1.00 38.86 821 LEU A N 1
ATOM 1195 C CA . LEU A 1 173 ? 15.838 -6.368 11.931 1.00 38.35 821 LEU A CA 1
ATOM 1196 C C . LEU A 1 173 ? 17.077 -5.865 11.187 1.00 36.07 821 LEU A C 1
ATOM 1197 O O . LEU A 1 173 ? 17.206 -6.068 9.978 1.00 36.73 821 LEU A O 1
ATOM 1202 N N . GLY A 1 174 ? 17.988 -5.214 11.903 1.00 35.58 822 GLY A N 1
ATOM 1203 C CA . GLY A 1 174 ? 19.202 -4.714 11.283 1.00 33.27 822 GLY A CA 1
ATOM 1204 C C . GLY A 1 174 ? 20.115 -5.843 10.838 1.00 38.51 822 GLY A C 1
ATOM 1205 O O . GLY A 1 174 ? 20.086 -6.937 11.409 1.00 35.37 822 GLY A O 1
ATOM 1206 N N . PHE A 1 175 ? 20.918 -5.582 9.809 1.00 33.37 823 PHE A N 1
ATOM 1207 C CA . PHE A 1 175 ? 21.923 -6.541 9.366 1.00 35.82 823 PHE A CA 1
ATOM 1208 C C . PHE A 1 175 ? 23.188 -5.818 8.919 1.00 35.65 823 PHE A C 1
ATOM 1209 O O . PHE A 1 175 ? 23.130 -4.670 8.476 1.00 35.25 823 PHE A O 1
ATOM 1217 N N . ASN A 1 176 ? 24.329 -6.489 9.042 1.00 34.51 824 ASN A N 1
ATOM 1218 C CA . ASN A 1 176 ? 25.602 -5.893 8.658 1.00 36.55 824 ASN A CA 1
ATOM 1219 C C . ASN A 1 176 ? 25.849 -5.970 7.153 1.00 38.22 824 ASN A C 1
ATOM 1220 O O . ASN A 1 176 ? 25.351 -6.875 6.476 1.00 35.00 824 ASN A O 1
ATOM 1225 N N . GLY A 1 177 ? 26.611 -5.010 6.634 1.00 32.61 825 GLY A N 1
ATOM 1226 C CA . GLY A 1 177 ? 26.878 -4.933 5.211 1.00 38.19 825 GLY A CA 1
ATOM 1227 C C . GLY A 1 177 ? 27.820 -3.794 4.869 1.00 37.14 825 GLY A C 1
ATOM 1228 O O . GLY A 1 177 ? 28.118 -2.947 5.715 1.00 37.29 825 GLY A O 1
ATOM 1229 N N . VAL A 1 178 ? 28.290 -3.778 3.625 1.00 35.59 826 VAL A N 1
ATOM 1230 C CA . VAL A 1 178 ? 29.244 -2.775 3.165 1.00 36.05 826 VAL A CA 1
ATOM 1231 C C . VAL A 1 178 ? 28.735 -2.085 1.900 1.00 39.46 826 VAL A C 1
ATOM 1232 O O . VAL A 1 178 ? 29.024 -2.530 0.789 1.00 37.95 826 VAL A O 1
ATOM 1236 N N . PRO A 1 179 ? 27.954 -1.002 2.066 1.00 37.12 827 PRO A N 1
ATOM 1237 C CA . PRO A 1 179 ? 27.471 -0.240 0.908 1.00 40.98 827 PRO A CA 1
ATOM 1238 C C . PRO A 1 179 ? 28.528 0.710 0.347 1.00 44.22 827 PRO A C 1
ATOM 1239 O O . PRO A 1 179 ? 28.362 1.199 -0.772 1.00 43.71 827 PRO A O 1
ATOM 1243 N N . ASN A 1 180 ? 29.587 0.970 1.110 1.00 46.02 828 ASN A N 1
ATOM 1244 C CA . ASN A 1 180 ? 30.688 1.809 0.634 1.00 47.54 828 ASN A CA 1
ATOM 1245 C C . ASN A 1 180 ? 32.072 1.175 0.851 1.00 47.64 828 ASN A C 1
ATOM 1246 O O . ASN A 1 180 ? 32.611 0.541 -0.057 1.00 52.25 828 ASN A O 1
ATOM 1251 N N . ARG A 1 181 ? 32.645 1.342 2.042 1.00 54.16 829 ARG A N 1
ATOM 1252 C CA . ARG A 1 181 ? 33.915 0.680 2.366 1.00 53.47 829 ARG A CA 1
ATOM 1253 C C . ARG A 1 181 ? 33.916 0.021 3.750 1.00 52.35 829 ARG A C 1
ATOM 1254 O O . ARG A 1 181 ? 34.432 -1.087 3.911 1.00 59.45 829 ARG A O 1
ATOM 1262 N N . SER A 1 182 ? 33.340 0.697 4.740 1.00 49.81 830 SER A N 1
ATOM 1263 C CA . SER A 1 182 ? 33.344 0.194 6.117 1.00 48.37 830 SER A CA 1
ATOM 1264 C C . SER A 1 182 ? 32.103 -0.644 6.450 1.00 50.74 830 SER A C 1
ATOM 1265 O O . SER A 1 182 ? 30.998 -0.330 6.004 1.00 49.42 830 SER A O 1
ATOM 1268 N N . ASN A 1 183 ? 32.295 -1.715 7.222 1.00 48.61 831 ASN A N 1
ATOM 1269 C CA . ASN A 1 183 ? 31.181 -2.543 7.683 1.00 48.03 831 ASN A CA 1
ATOM 1270 C C . ASN A 1 183 ? 30.267 -1.758 8.619 1.00 50.47 831 ASN A C 1
ATOM 1271 O O . ASN A 1 183 ? 30.689 -1.313 9.689 1.00 52.42 831 ASN A O 1
ATOM 1276 N N . VAL A 1 184 ? 29.015 -1.590 8.206 1.00 40.90 832 VAL A N 1
ATOM 1277 C CA . VAL A 1 184 ? 28.036 -0.848 8.988 1.00 42.32 832 VAL A CA 1
ATOM 1278 C C . VAL A 1 184 ? 26.764 -1.668 9.140 1.00 41.27 832 VAL A C 1
ATOM 1279 O O . VAL A 1 184 ? 26.580 -2.675 8.455 1.00 40.54 832 VAL A O 1
ATOM 1283 N N . VAL A 1 185 ? 25.892 -1.240 10.046 1.00 37.27 833 VAL A N 1
ATOM 1284 C CA . VAL A 1 185 ? 24.603 -1.890 10.218 1.00 36.97 833 VAL A CA 1
ATOM 1285 C C . VAL A 1 185 ? 23.556 -1.167 9.379 1.00 36.27 833 VAL A C 1
ATOM 1286 O O . VAL A 1 185 ? 23.438 0.060 9.439 1.00 30.49 833 VAL A O 1
ATOM 1290 N N . ILE A 1 186 ? 22.811 -1.926 8.583 1.00 30.82 834 ILE A N 1
ATOM 1291 C CA . ILE A 1 186 ? 21.748 -1.354 7.767 1.00 28.78 834 ILE A CA 1
ATOM 1292 C C . ILE A 1 186 ? 20.399 -1.733 8.374 1.00 31.91 834 ILE A C 1
ATOM 1293 O O . ILE A 1 186 ? 20.135 -2.911 8.632 1.00 31.87 834 ILE A O 1
ATOM 1298 N N . TYR A 1 1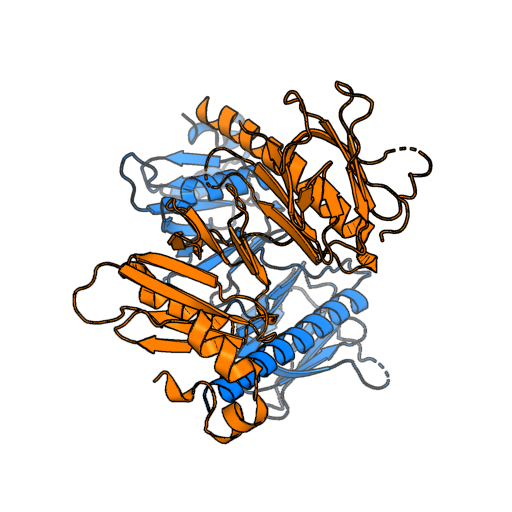87 ? 19.551 -0.733 8.603 1.00 26.68 835 TYR A N 1
ATOM 1299 C CA . TYR A 1 187 ? 18.296 -0.941 9.317 1.00 27.29 835 TYR A CA 1
ATOM 1300 C C . TYR A 1 187 ? 17.072 -0.751 8.433 1.00 28.88 835 TYR A C 1
ATOM 1301 O O . TYR A 1 187 ? 16.959 0.254 7.726 1.00 28.84 835 TYR A O 1
ATOM 1310 N N . PRO A 1 188 ? 16.146 -1.719 8.473 1.00 27.32 836 PRO A N 1
ATOM 1311 C CA . PRO A 1 188 ? 14.830 -1.484 7.874 1.00 29.84 836 PRO A CA 1
ATOM 1312 C C . PRO A 1 188 ? 14.056 -0.472 8.713 1.00 30.71 836 PRO A C 1
ATOM 1313 O O . PRO A 1 188 ? 14.239 -0.422 9.932 1.00 31.30 836 PRO A O 1
ATOM 1317 N N . THR A 1 189 ? 13.222 0.335 8.064 1.00 27.48 837 THR A N 1
ATOM 1318 C CA . THR A 1 189 ? 12.263 1.180 8.766 1.00 30.59 837 THR A CA 1
ATOM 1319 C C . THR A 1 189 ? 10.872 0.841 8.250 1.00 31.86 837 THR A C 1
ATOM 1320 O O . THR A 1 189 ? 10.695 -0.159 7.552 1.00 32.72 837 THR A O 1
ATOM 1324 N N . THR A 1 190 ? 9.894 1.679 8.577 1.00 33.82 838 THR A N 1
ATOM 1325 C CA . THR A 1 190 ? 8.521 1.465 8.131 1.00 33.78 838 THR A CA 1
ATOM 1326 C C . THR A 1 190 ? 8.401 1.581 6.609 1.00 35.15 838 THR A C 1
ATOM 1327 O O . THR A 1 190 ? 7.664 0.825 5.973 1.00 35.06 838 THR A O 1
ATOM 1331 N N . GLU A 1 191 ? 9.139 2.521 6.027 1.00 31.64 839 GLU A N 1
ATOM 1332 C CA . GLU A 1 191 ? 9.053 2.769 4.593 1.00 31.61 839 GLU A CA 1
ATOM 1333 C C . GLU A 1 191 ? 10.391 2.638 3.880 1.00 31.85 839 GLU A C 1
ATOM 1334 O O . GLU A 1 191 ? 10.448 2.729 2.657 1.00 31.88 839 GLU A O 1
ATOM 1340 N N . CYS A 1 192 ? 11.468 2.442 4.635 1.00 29.72 840 CYS A N 1
ATOM 1341 C CA . CYS A 1 192 ? 12.803 2.531 4.052 1.00 27.09 840 CYS A CA 1
ATOM 1342 C C . CYS A 1 192 ? 13.795 1.466 4.515 1.00 30.53 840 CYS A C 1
ATOM 1343 O O . CYS A 1 192 ? 13.495 0.638 5.381 1.00 27.37 840 CYS A O 1
ATOM 1346 N N . LEU A 1 193 ? 14.975 1.503 3.902 1.00 28.72 841 LEU A N 1
ATOM 1347 C CA . LEU A 1 193 ? 16.131 0.738 4.344 1.00 29.69 841 LEU A CA 1
ATOM 1348 C C . LEU A 1 193 ? 17.257 1.760 4.462 1.00 29.28 841 LEU A C 1
ATOM 1349 O O . LEU A 1 193 ? 17.666 2.350 3.459 1.00 29.85 841 LEU A O 1
ATOM 1354 N N . ILE A 1 194 ? 17.742 1.999 5.679 1.00 29.29 842 ILE A N 1
ATOM 1355 C CA . ILE A 1 194 ? 18.655 3.120 5.897 1.00 29.08 842 ILE A CA 1
ATOM 1356 C C . ILE A 1 194 ? 19.987 2.782 6.568 1.00 30.02 842 ILE A C 1
ATOM 1357 O O . ILE A 1 194 ? 20.133 1.757 7.239 1.00 30.09 842 ILE A O 1
ATOM 1362 N N . GLN A 1 195 ? 20.951 3.676 6.365 1.00 28.45 843 GLN A N 1
ATOM 1363 C CA . GLN A 1 195 ? 22.216 3.671 7.087 1.00 30.98 843 GLN A CA 1
ATOM 1364 C C . GLN A 1 195 ? 22.576 5.137 7.305 1.00 29.86 843 GLN A C 1
ATOM 1365 O O . GLN A 1 195 ? 23.117 5.790 6.408 1.00 33.05 843 GLN A O 1
ATOM 1371 N N . ILE A 1 196 ? 22.264 5.654 8.490 1.00 30.20 844 ILE A N 1
ATOM 1372 C CA . ILE A 1 196 ? 22.461 7.071 8.781 1.00 30.50 844 ILE A CA 1
ATOM 1373 C C . ILE A 1 196 ? 23.404 7.313 9.957 1.00 33.87 844 ILE A C 1
ATOM 1374 O O . ILE A 1 196 ? 23.604 8.457 10.371 1.00 33.89 844 ILE A O 1
ATOM 1379 N N . THR A 1 197 ? 23.975 6.238 10.494 1.00 29.97 845 THR A N 1
ATOM 1380 C CA . THR A 1 197 ? 24.893 6.344 11.627 1.00 36.25 845 THR A CA 1
ATOM 1381 C C . THR A 1 197 ? 26.189 7.056 11.223 1.00 37.63 845 THR A C 1
ATOM 1382 O O . THR A 1 197 ? 26.700 7.906 11.959 1.00 39.83 845 THR A O 1
ATOM 1386 N N . GLU A 1 198 ? 26.704 6.713 10.043 1.00 37.68 846 GLU A N 1
ATOM 1387 C CA . GLU A 1 198 ? 27.915 7.332 9.511 1.00 39.99 846 GLU A CA 1
ATOM 1388 C C . GLU A 1 198 ? 27.795 7.593 8.005 1.00 42.58 846 GLU A C 1
ATOM 1389 O O . GLU A 1 198 ? 27.126 6.840 7.291 1.00 42.84 846 GLU A O 1
ATOM 1395 N N . PRO A 1 199 ? 28.433 8.674 7.523 1.00 41.37 847 PRO A N 1
ATOM 1396 C CA . PRO A 1 199 ? 28.478 9.009 6.094 1.00 42.56 847 PRO A CA 1
ATOM 1397 C C . PRO A 1 199 ? 29.348 8.030 5.305 1.00 42.43 847 PRO A C 1
ATOM 1398 O O . PRO A 1 199 ? 30.297 7.483 5.867 1.00 42.95 847 PRO A O 1
ATOM 1402 N N . PRO A 1 200 ? 29.030 7.808 4.017 1.00 41.20 848 PRO A N 1
ATOM 1403 C CA . PRO A 1 200 ? 27.917 8.422 3.280 1.00 40.72 848 PRO A CA 1
ATOM 1404 C C . PRO A 1 200 ? 26.574 7.833 3.699 1.00 40.12 848 PRO A C 1
ATOM 1405 O O . PRO A 1 200 ? 26.469 6.621 3.905 1.00 39.16 848 PRO A O 1
ATOM 1409 N N . PHE A 1 201 ? 25.567 8.689 3.833 1.00 41.16 849 PHE A N 1
ATOM 1410 C CA . PHE A 1 201 ? 24.252 8.249 4.277 1.00 37.18 849 PHE A CA 1
ATOM 1411 C C . PHE A 1 201 ? 23.527 7.487 3.177 1.00 37.22 849 PHE A C 1
ATOM 1412 O O . PHE A 1 201 ? 23.658 7.805 1.993 1.00 35.66 849 PHE A O 1
ATOM 1420 N N . LEU A 1 202 ? 22.768 6.473 3.577 1.00 34.53 850 LEU A N 1
ATOM 1421 C CA . LEU A 1 202 ? 21.971 5.704 2.632 1.00 29.85 850 LEU A CA 1
ATOM 1422 C C . LEU A 1 202 ? 20.516 5.703 3.071 1.00 30.49 850 LEU A C 1
ATOM 1423 O O . LEU A 1 202 ? 20.200 5.282 4.184 1.00 29.42 850 LEU A O 1
ATOM 1428 N N . VAL A 1 203 ? 19.636 6.195 2.206 1.00 31.25 851 VAL A N 1
ATOM 1429 C CA . VAL A 1 203 ? 18.201 6.101 2.441 1.00 29.46 851 VAL A CA 1
ATOM 1430 C C . VAL A 1 203 ? 17.523 5.544 1.194 1.00 34.03 851 VAL A C 1
ATOM 1431 O O . VAL A 1 203 ? 17.339 6.258 0.206 1.00 34.70 851 VAL A O 1
ATOM 1435 N N . ILE A 1 204 ? 17.172 4.262 1.238 1.00 31.65 852 ILE A N 1
ATOM 1436 C CA . ILE A 1 204 ? 16.446 3.631 0.143 1.00 29.76 852 ILE A CA 1
ATOM 1437 C C . ILE A 1 204 ? 14.957 3.576 0.471 1.00 30.82 852 ILE A C 1
ATOM 1438 O O . ILE A 1 204 ? 14.551 2.924 1.437 1.00 29.15 852 ILE A O 1
ATOM 1443 N N . THR A 1 205 ? 14.144 4.265 -0.326 1.00 30.35 853 THR A N 1
ATOM 1444 C CA . THR A 1 205 ? 12.696 4.194 -0.171 1.00 29.09 853 THR A CA 1
ATOM 1445 C C . THR A 1 205 ? 12.189 2.947 -0.895 1.00 31.70 853 THR A C 1
ATOM 1446 O O . THR A 1 205 ? 12.295 2.846 -2.120 1.00 29.88 853 THR A O 1
ATOM 1450 N N . LEU A 1 206 ? 11.645 2.006 -0.126 1.00 32.89 854 LEU A N 1
ATOM 1451 C CA . LEU A 1 206 ? 11.271 0.684 -0.628 1.00 31.25 854 LEU A CA 1
ATOM 1452 C C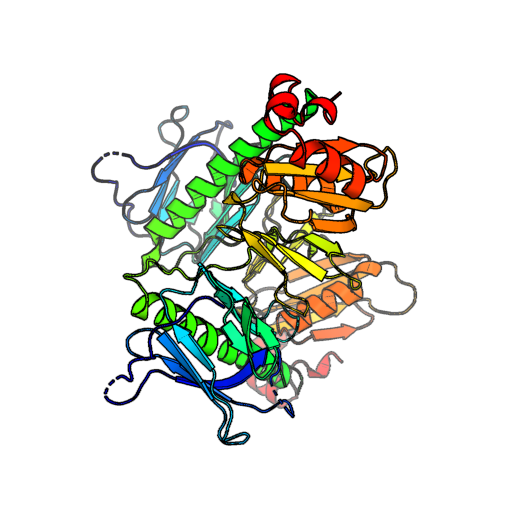 . LEU A 1 206 ? 10.316 0.704 -1.826 1.00 31.35 854 LEU A C 1
ATOM 1453 O O . LEU A 1 206 ? 10.399 -0.157 -2.703 1.00 28.94 854 LEU A O 1
ATOM 1458 N N . GLU A 1 207 ? 9.424 1.689 -1.868 1.00 30.80 855 GLU A N 1
ATOM 1459 C CA . GLU A 1 207 ? 8.438 1.776 -2.943 1.00 34.23 855 GLU A CA 1
ATOM 1460 C C . GLU A 1 207 ? 9.093 2.152 -4.275 1.00 32.38 855 GLU A C 1
ATOM 1461 O O . GLU A 1 207 ? 8.487 2.002 -5.340 1.00 33.15 855 GLU A O 1
ATOM 1467 N N . ASP A 1 208 ? 10.334 2.627 -4.212 1.00 27.28 856 ASP A N 1
ATOM 1468 C CA . ASP A 1 208 ? 11.085 2.972 -5.416 1.00 29.97 856 ASP A CA 1
ATOM 1469 C C . ASP A 1 208 ? 11.750 1.751 -6.045 1.00 28.76 856 ASP A C 1
ATOM 1470 O O . ASP A 1 208 ? 12.250 1.820 -7.169 1.00 24.59 856 ASP A O 1
ATOM 1475 N N . VAL A 1 209 ? 11.749 0.635 -5.324 1.00 25.08 857 VAL A N 1
ATOM 1476 C CA . VAL A 1 209 ? 12.502 -0.543 -5.752 1.00 23.65 857 VAL A CA 1
ATOM 1477 C C . VAL A 1 209 ? 11.713 -1.449 -6.706 1.00 24.72 857 VAL A C 1
ATOM 1478 O O . VAL A 1 209 ? 10.533 -1.734 -6.475 1.00 25.99 857 VAL A O 1
ATOM 1482 N N . GLU A 1 210 ? 12.377 -1.887 -7.776 1.00 24.54 858 GLU A N 1
ATOM 1483 C CA . GLU A 1 210 ? 11.782 -2.786 -8.764 1.00 27.30 858 GLU A CA 1
ATOM 1484 C C . GLU A 1 210 ? 12.132 -4.247 -8.485 1.00 28.21 858 GLU A C 1
ATOM 1485 O O . GLU A 1 210 ? 11.267 -5.127 -8.529 1.00 26.93 858 GLU A O 1
ATOM 1491 N N . TRP A 1 211 ? 13.407 -4.496 -8.200 1.00 27.90 859 TRP A N 1
ATOM 1492 C CA . TRP A 1 211 ? 13.914 -5.855 -8.073 1.00 26.73 859 TRP A CA 1
ATOM 1493 C C . TRP A 1 211 ? 15.159 -5.894 -7.191 1.00 27.86 859 TRP A C 1
ATOM 1494 O O . TRP A 1 211 ? 15.878 -4.898 -7.074 1.00 24.86 859 TRP A O 1
ATOM 1505 N N . ALA A 1 212 ? 15.406 -7.044 -6.570 1.00 25.59 860 ALA A N 1
ATOM 1506 C CA . ALA A 1 212 ? 16.625 -7.246 -5.796 1.00 23.10 860 ALA A CA 1
ATOM 1507 C C . ALA A 1 212 ? 17.303 -8.535 -6.247 1.00 26.67 860 ALA A C 1
ATOM 1508 O O . ALA A 1 212 ? 16.634 -9.539 -6.478 1.00 27.31 860 ALA A O 1
ATOM 1510 N N . HIS A 1 213 ? 18.625 -8.514 -6.381 1.00 27.85 861 HIS A N 1
ATOM 1511 C CA . HIS A 1 213 ? 19.347 -9.723 -6.776 1.00 27.80 861 HIS A CA 1
ATOM 1512 C C . HIS A 1 213 ? 20.456 -10.045 -5.782 1.00 29.35 861 HIS A C 1
ATOM 1513 O O . HIS A 1 213 ? 21.261 -9.178 -5.429 1.00 26.43 861 HIS A O 1
ATOM 1520 N N . LEU A 1 214 ? 20.492 -11.296 -5.333 1.00 27.80 862 LEU A N 1
ATOM 1521 C CA . LEU A 1 214 ? 21.455 -11.721 -4.322 1.00 28.55 862 LEU A CA 1
ATOM 1522 C C . LEU A 1 214 ? 22.633 -12.423 -4.995 1.00 30.01 862 LEU A C 1
ATOM 1523 O O . LEU A 1 214 ? 22.450 -13.414 -5.706 1.00 32.78 862 LEU A O 1
ATOM 1528 N N . GLU A 1 215 ? 23.840 -11.911 -4.780 1.00 27.84 863 GLU A N 1
ATOM 1529 C CA . GLU A 1 215 ? 25.004 -12.440 -5.482 1.00 31.85 863 GLU A CA 1
ATOM 1530 C C . GLU A 1 215 ? 25.967 -13.194 -4.568 1.00 36.08 863 GLU A C 1
ATOM 1531 O O . GLU A 1 215 ? 26.065 -12.901 -3.371 1.00 33.23 863 GLU A O 1
ATOM 1537 N N . ARG A 1 216 ? 26.670 -14.160 -5.157 1.00 38.50 864 ARG A N 1
ATOM 1538 C CA . ARG A 1 216 ? 27.595 -15.040 -4.441 1.00 38.86 864 ARG A CA 1
ATOM 1539 C C . ARG A 1 216 ? 26.907 -15.904 -3.388 1.00 42.61 864 ARG A C 1
ATOM 1540 O O . ARG A 1 216 ? 27.532 -16.286 -2.394 1.00 45.47 864 ARG A O 1
ATOM 1548 N N . VAL A 1 217 ? 25.626 -16.203 -3.595 1.00 40.45 865 VAL A N 1
ATOM 1549 C CA . VAL A 1 217 ? 24.981 -17.226 -2.779 1.00 42.87 865 VAL A CA 1
ATOM 1550 C C . VAL A 1 217 ? 25.241 -18.593 -3.421 1.00 48.98 865 VAL A C 1
ATOM 1551 O O . VAL A 1 217 ? 24.857 -18.866 -4.564 1.00 44.62 865 VAL A O 1
ATOM 1555 N N . GLN A 1 218 ? 25.970 -19.417 -2.682 1.00 48.01 866 GLN A N 1
ATOM 1556 C CA . GLN A 1 218 ? 26.438 -20.700 -3.164 1.00 52.18 866 GLN A CA 1
ATOM 1557 C C . GLN A 1 218 ? 26.795 -21.504 -1.930 1.00 53.23 866 GLN A C 1
ATOM 1558 O O . GLN A 1 218 ? 27.127 -20.934 -0.892 1.00 51.11 866 GLN A O 1
ATOM 1564 N N . PHE A 1 219 ? 26.704 -22.822 -2.046 1.00 60.26 867 PHE A N 1
ATOM 1565 C CA . PHE A 1 219 ? 27.054 -23.737 -0.969 1.00 61.22 867 PHE A CA 1
ATOM 1566 C C . PHE A 1 219 ? 28.389 -23.371 -0.309 1.00 59.32 867 PHE A C 1
ATOM 1567 O O . PHE A 1 219 ? 29.404 -23.209 -0.989 1.00 62.55 867 PHE A O 1
ATOM 1575 N N . GLY A 1 220 ? 28.372 -23.213 1.012 1.00 60.50 868 GLY A N 1
ATOM 1576 C CA . GLY A 1 220 ? 29.579 -22.908 1.761 1.00 59.79 868 GLY A CA 1
ATOM 1577 C C . GLY A 1 220 ? 29.930 -21.431 1.819 1.00 56.70 868 GLY A C 1
ATOM 1578 O O . GLY A 1 220 ? 31.051 -21.070 2.187 1.00 55.45 868 GLY A O 1
ATOM 1579 N N . LEU A 1 221 ? 28.973 -20.577 1.466 1.00 56.11 869 LEU A N 1
ATOM 1580 C CA . LEU A 1 221 ? 29.188 -19.130 1.454 1.00 55.73 869 LEU A CA 1
ATOM 1581 C C . LEU A 1 221 ? 29.470 -18.563 2.847 1.00 50.51 869 LEU A C 1
ATOM 1582 O O . LEU A 1 221 ? 28.908 -19.023 3.842 1.00 50.68 869 LEU A O 1
ATOM 1587 N N . LYS A 1 222 ? 30.351 -17.568 2.905 1.00 49.59 870 LYS A N 1
ATOM 1588 C CA . LYS A 1 222 ? 30.658 -16.862 4.144 1.00 48.27 870 LYS A CA 1
ATOM 1589 C C . LYS A 1 222 ? 29.791 -15.615 4.209 1.00 46.68 870 LYS A C 1
ATOM 1590 O O . LYS A 1 222 ? 29.276 -15.241 5.267 1.00 41.89 870 LYS A O 1
ATOM 1596 N N . ASN A 1 223 ? 29.641 -14.983 3.051 1.00 44.09 871 ASN A N 1
ATOM 1597 C CA . ASN A 1 223 ? 28.838 -13.783 2.913 1.00 39.43 871 ASN A CA 1
ATOM 1598 C C . ASN A 1 223 ? 28.359 -13.632 1.474 1.00 38.91 871 ASN A C 1
ATOM 1599 O O . ASN A 1 223 ? 28.837 -14.328 0.571 1.00 37.63 871 ASN A O 1
ATOM 1604 N N . PHE A 1 224 ? 27.410 -12.726 1.267 1.00 37.84 872 PHE A N 1
ATOM 1605 C CA . PHE A 1 224 ? 26.846 -12.506 -0.058 1.00 32.54 872 PHE A CA 1
ATOM 1606 C C . PHE A 1 224 ? 26.646 -11.018 -0.308 1.00 33.46 872 PHE A C 1
ATOM 1607 O O . PHE A 1 224 ? 26.839 -10.194 0.592 1.00 33.28 872 PHE A O 1
ATOM 1615 N N . ASP A 1 225 ? 26.265 -10.678 -1.534 1.00 32.21 873 ASP A N 1
ATOM 1616 C CA . ASP A 1 225 ? 26.042 -9.288 -1.897 1.00 31.48 873 ASP A CA 1
ATOM 1617 C C . ASP A 1 225 ? 24.589 -9.065 -2.298 1.00 32.26 873 ASP A C 1
ATOM 1618 O O . ASP A 1 225 ? 23.949 -9.956 -2.860 1.00 29.75 873 ASP A O 1
ATOM 1623 N N . LEU A 1 226 ? 24.075 -7.877 -1.997 1.00 32.83 874 LEU A N 1
ATOM 1624 C CA . LEU A 1 226 ? 22.693 -7.534 -2.315 1.00 26.81 874 LEU A CA 1
ATOM 1625 C C . LEU A 1 226 ? 22.655 -6.362 -3.297 1.00 30.48 874 LEU A C 1
ATOM 1626 O O . LEU A 1 226 ? 23.308 -5.340 -3.075 1.00 28.93 874 LEU A O 1
ATOM 1631 N N . VAL A 1 227 ? 21.904 -6.517 -4.385 1.00 30.44 875 VAL A N 1
ATOM 1632 C CA . VAL A 1 227 ? 21.808 -5.475 -5.406 1.00 28.73 875 VAL A CA 1
ATOM 1633 C C . VAL A 1 227 ? 20.364 -5.007 -5.575 1.00 27.38 875 VAL A C 1
ATOM 1634 O O . VAL A 1 227 ? 19.461 -5.827 -5.753 1.00 29.00 875 VAL A O 1
ATOM 1638 N N . PHE A 1 228 ? 20.150 -3.693 -5.521 1.00 26.96 876 PHE A N 1
ATOM 1639 C CA . PHE A 1 228 ? 18.813 -3.129 -5.690 1.00 27.41 876 PHE A CA 1
ATOM 1640 C C . PHE A 1 228 ? 18.638 -2.517 -7.076 1.00 27.58 876 PHE A C 1
ATOM 1641 O O . PHE A 1 228 ? 19.438 -1.678 -7.495 1.00 25.92 876 PHE A O 1
ATOM 1649 N N . VAL A 1 229 ? 17.598 -2.942 -7.788 1.00 26.90 877 VAL A N 1
ATOM 1650 C CA . VAL A 1 229 ? 17.246 -2.326 -9.060 1.00 28.21 877 VAL A CA 1
ATOM 1651 C C . VAL A 1 229 ? 16.015 -1.457 -8.845 1.00 23.84 877 VAL A C 1
ATOM 1652 O O . VAL A 1 229 ? 15.040 -1.891 -8.223 1.00 24.38 877 VAL A O 1
ATOM 1656 N N . PHE A 1 230 ? 16.059 -0.226 -9.345 1.00 24.48 878 PHE A N 1
ATOM 1657 C CA . PHE A 1 230 ? 14.960 0.707 -9.127 1.00 26.85 878 PHE A CA 1
ATOM 1658 C C . PHE A 1 230 ? 14.003 0.760 -10.317 1.00 27.01 878 PHE A C 1
ATOM 1659 O O . PHE A 1 230 ? 14.378 0.410 -11.441 1.00 29.39 878 PHE A O 1
ATOM 1667 N N . LYS A 1 231 ? 12.771 1.194 -10.062 1.00 29.69 879 LYS A N 1
ATOM 1668 C CA . LYS A 1 231 ? 11.758 1.305 -11.107 1.00 29.89 879 LYS A CA 1
ATOM 1669 C C . LYS A 1 231 ? 12.187 2.281 -12.202 1.00 31.69 879 LYS A C 1
ATOM 1670 O O . LYS A 1 231 ? 11.806 2.133 -13.364 1.00 32.87 879 LYS A O 1
ATOM 1676 N N . ASP A 1 232 ? 12.982 3.276 -11.821 1.00 29.69 880 ASP A N 1
ATOM 1677 C CA . ASP A 1 232 ? 13.646 4.146 -12.788 1.00 29.87 880 ASP A CA 1
ATOM 1678 C C . ASP A 1 232 ? 14.956 3.469 -13.197 1.00 34.69 880 ASP A C 1
ATOM 1679 O O . ASP A 1 232 ? 15.862 3.304 -12.374 1.00 32.44 880 ASP A O 1
ATOM 1684 N N . PHE A 1 233 ? 15.047 3.074 -14.465 1.00 34.00 881 PHE A N 1
ATOM 1685 C CA . PHE A 1 233 ? 16.176 2.280 -14.948 1.00 35.14 881 PHE A CA 1
ATOM 1686 C C . PHE A 1 233 ? 17.424 3.115 -15.243 1.00 36.51 881 PHE A C 1
ATOM 1687 O O . PHE A 1 233 ? 18.499 2.571 -15.499 1.00 35.64 881 PHE A O 1
ATOM 1695 N N . THR A 1 234 ? 17.276 4.435 -15.201 1.00 31.27 882 THR A N 1
ATOM 1696 C CA . THR A 1 234 ? 18.408 5.341 -15.375 1.00 37.06 882 THR A CA 1
ATOM 1697 C C . THR A 1 234 ? 19.116 5.558 -14.049 1.00 38.31 882 THR A C 1
ATOM 1698 O O . THR A 1 234 ? 20.235 6.072 -14.001 1.00 38.78 882 THR A O 1
ATOM 1702 N N . ARG A 1 235 ? 18.447 5.172 -12.970 1.00 35.02 883 ARG A N 1
ATOM 1703 C CA . ARG A 1 235 ? 19.035 5.271 -11.644 1.00 37.54 883 ARG A CA 1
ATOM 1704 C C . ARG A 1 235 ? 20.009 4.121 -11.424 1.00 36.77 883 ARG A C 1
ATOM 1705 O O . ARG A 1 235 ? 19.679 2.959 -11.682 1.00 37.11 883 ARG A O 1
ATOM 1713 N N . PRO A 1 236 ? 21.225 4.445 -10.961 1.00 37.42 884 PRO A N 1
ATOM 1714 C CA . PRO A 1 236 ? 22.247 3.417 -10.745 1.00 37.02 884 PRO A CA 1
ATOM 1715 C C . PRO A 1 236 ? 21.798 2.429 -9.677 1.00 31.84 884 PRO A C 1
ATOM 1716 O O . PRO A 1 236 ? 21.201 2.842 -8.680 1.00 36.26 884 PRO A O 1
ATOM 1720 N N . VAL A 1 237 ? 22.077 1.146 -9.886 1.00 33.63 885 VAL A N 1
ATOM 1721 C CA . VAL A 1 237 ? 21.752 0.133 -8.891 1.00 31.16 885 VAL A CA 1
ATOM 1722 C C . VAL A 1 237 ? 22.569 0.378 -7.626 1.00 31.33 885 VAL A C 1
ATOM 1723 O O . VAL A 1 237 ? 23.619 1.023 -7.673 1.00 31.91 885 VAL A O 1
ATOM 1727 N N . VAL A 1 238 ? 22.085 -0.126 -6.496 1.00 30.45 886 VAL A N 1
ATOM 1728 C CA . VAL A 1 238 ? 22.819 0.001 -5.243 1.00 29.04 886 VAL A CA 1
ATOM 1729 C C . VAL A 1 238 ? 23.336 -1.355 -4.766 1.00 32.44 886 VAL A C 1
ATOM 1730 O O . VAL A 1 238 ? 22.564 -2.302 -4.592 1.00 28.67 886 VAL A O 1
ATOM 1734 N N . HIS A 1 239 ? 24.649 -1.442 -4.571 1.00 34.83 887 HIS A N 1
ATOM 1735 C CA . HIS A 1 239 ? 25.266 -2.647 -4.038 1.00 32.71 887 HIS A CA 1
ATOM 1736 C C . HIS A 1 239 ? 25.395 -2.545 -2.523 1.00 33.09 887 HIS A C 1
ATOM 1737 O O . HIS A 1 239 ? 25.919 -1.556 -2.006 1.00 35.61 887 HIS A O 1
ATOM 1744 N N . ILE A 1 240 ? 24.910 -3.559 -1.815 1.00 31.02 888 ILE A N 1
ATOM 1745 C CA . ILE A 1 240 ? 25.243 -3.721 -0.406 1.00 31.76 888 ILE A CA 1
ATOM 1746 C C . ILE A 1 240 ? 26.028 -5.022 -0.279 1.00 32.58 888 ILE A C 1
ATOM 1747 O O . ILE A 1 240 ? 25.454 -6.116 -0.304 1.00 31.54 888 ILE A O 1
ATOM 1752 N N . ASN A 1 241 ? 27.346 -4.894 -0.160 1.00 33.05 889 ASN A N 1
ATOM 1753 C CA . ASN A 1 241 ? 28.236 -6.047 -0.231 1.00 36.30 889 ASN A CA 1
ATOM 1754 C C . ASN A 1 241 ? 28.599 -6.647 1.123 1.00 35.70 889 ASN A C 1
ATOM 1755 O O . ASN A 1 241 ? 28.440 -6.002 2.166 1.00 34.25 889 ASN A O 1
ATOM 1760 N N . THR A 1 242 ? 29.089 -7.885 1.086 1.00 35.96 890 THR A N 1
ATOM 1761 C CA . THR A 1 242 ? 29.636 -8.560 2.261 1.00 37.46 890 THR A CA 1
ATOM 1762 C C . THR A 1 242 ? 28.639 -8.651 3.425 1.00 36.84 890 THR A C 1
ATOM 1763 O O . THR A 1 242 ? 28.945 -8.259 4.553 1.00 37.44 890 THR A O 1
ATOM 1767 N N . ILE A 1 243 ? 27.445 -9.166 3.139 1.00 29.91 891 ILE A N 1
ATOM 1768 C CA . ILE A 1 243 ? 26.457 -9.441 4.177 1.00 32.52 891 ILE A CA 1
ATOM 1769 C C . ILE A 1 243 ? 26.659 -10.860 4.695 1.00 34.91 891 ILE A C 1
ATOM 1770 O O . ILE A 1 243 ? 26.544 -11.821 3.930 1.00 37.47 891 ILE A O 1
ATOM 1775 N N . PRO A 1 244 ? 26.950 -10.995 5.999 1.00 39.07 892 PRO A N 1
ATOM 1776 C CA . PRO A 1 244 ? 27.182 -12.301 6.633 1.00 40.32 892 PRO A CA 1
ATOM 1777 C C . PRO A 1 244 ? 26.073 -13.309 6.309 1.00 41.20 892 PRO A C 1
ATOM 1778 O O . PRO A 1 244 ? 24.898 -12.931 6.268 1.00 38.42 892 PRO A O 1
ATOM 1782 N N . VAL A 1 245 ? 26.451 -14.567 6.077 1.00 42.02 893 VAL A N 1
ATOM 1783 C CA . VAL A 1 245 ? 25.505 -15.625 5.713 1.00 38.37 893 VAL A CA 1
ATOM 1784 C C . VAL A 1 245 ? 24.470 -15.862 6.815 1.00 42.47 893 VAL A C 1
ATOM 1785 O O . VAL A 1 245 ? 23.353 -16.318 6.550 1.00 39.48 893 VAL A O 1
ATOM 1789 N N . GLU A 1 246 ? 24.838 -15.523 8.047 1.00 40.59 894 GLU A N 1
ATOM 1790 C CA . GLU A 1 246 ? 23.919 -15.617 9.178 1.00 39.55 894 GLU A CA 1
ATOM 1791 C C . GLU A 1 246 ? 22.664 -14.765 8.962 1.00 42.11 894 GLU A C 1
ATOM 1792 O O . GLU A 1 246 ? 21.631 -15.002 9.587 1.00 38.48 894 GLU A O 1
ATOM 1798 N N . SER A 1 247 ? 22.761 -13.783 8.067 1.00 38.54 895 SER A N 1
ATOM 1799 C CA . SER A 1 247 ? 21.656 -12.869 7.791 1.00 41.90 895 SER A CA 1
ATOM 1800 C C . SER A 1 247 ? 20.976 -13.115 6.441 1.00 40.17 895 SER A C 1
ATOM 1801 O O . SER A 1 247 ? 20.103 -12.343 6.044 1.00 33.79 895 SER A O 1
ATOM 1804 N N . LEU A 1 248 ? 21.369 -14.179 5.743 1.00 35.80 896 LEU A N 1
ATOM 1805 C CA . LEU A 1 248 ? 20.816 -14.465 4.417 1.00 35.57 896 LEU A CA 1
ATOM 1806 C C . LEU A 1 248 ? 19.295 -14.636 4.408 1.00 38.10 896 LEU A C 1
ATOM 1807 O O . LEU A 1 248 ? 18.603 -14.003 3.611 1.00 35.88 896 LEU A O 1
ATOM 1812 N N . GLU A 1 249 ? 18.776 -15.483 5.292 1.00 38.32 897 GLU A N 1
ATOM 1813 C CA . GLU A 1 249 ? 17.339 -15.740 5.327 1.00 39.58 897 GLU A CA 1
ATOM 1814 C C . GLU A 1 249 ? 16.557 -14.529 5.837 1.00 40.36 897 GLU A C 1
ATOM 1815 O O . GLU A 1 249 ? 15.420 -14.296 5.423 1.00 37.26 897 GLU A O 1
ATOM 1821 N N . ASP A 1 250 ? 17.173 -13.761 6.730 1.00 35.83 898 ASP A N 1
ATOM 1822 C CA . ASP A 1 250 ? 16.546 -12.561 7.277 1.00 40.68 898 ASP A CA 1
ATOM 1823 C C . ASP A 1 250 ? 16.319 -11.498 6.200 1.00 34.79 898 ASP A C 1
ATOM 1824 O O . ASP A 1 250 ? 15.274 -10.845 6.176 1.00 34.99 898 ASP A O 1
ATOM 1829 N N . VAL A 1 251 ? 17.303 -11.329 5.318 1.00 34.56 899 VAL A N 1
ATOM 1830 C CA . VAL A 1 251 ? 17.193 -10.390 4.205 1.00 31.49 899 VAL A CA 1
ATOM 1831 C C . VAL A 1 251 ? 16.066 -10.799 3.254 1.00 30.89 899 VAL A C 1
ATOM 1832 O O . VAL A 1 251 ? 15.297 -9.952 2.792 1.00 31.76 899 VAL A O 1
ATOM 1836 N N . LYS A 1 252 ? 15.967 -12.099 2.978 1.00 32.32 900 LYS A N 1
ATOM 1837 C CA . LYS A 1 252 ? 14.902 -12.630 2.130 1.00 32.84 900 LYS A CA 1
ATOM 1838 C C . LYS A 1 252 ? 13.540 -12.359 2.749 1.00 32.66 900 LYS A C 1
ATOM 1839 O O . LYS A 1 252 ? 12.600 -11.964 2.060 1.00 30.12 900 LYS A O 1
ATOM 1845 N N . GLU A 1 253 ? 13.437 -12.597 4.053 1.00 31.63 901 GLU A N 1
ATOM 1846 C CA . GLU A 1 253 ? 12.197 -12.348 4.774 1.00 33.33 901 GLU A CA 1
ATOM 1847 C C . GLU A 1 253 ? 11.862 -10.860 4.724 1.00 31.86 901 GLU A C 1
ATOM 1848 O O . GLU A 1 253 ? 10.698 -10.486 4.620 1.00 30.20 901 GLU A O 1
ATOM 1854 N N . PHE A 1 254 ? 12.891 -10.020 4.785 1.00 31.22 902 PHE A N 1
ATOM 1855 C CA . PHE A 1 254 ? 12.714 -8.576 4.659 1.00 28.54 902 PHE A CA 1
ATOM 1856 C C . PHE A 1 254 ? 12.186 -8.196 3.277 1.00 29.45 902 PHE A C 1
ATOM 1857 O O . PHE A 1 254 ? 11.251 -7.404 3.161 1.00 28.68 902 PHE A O 1
ATOM 1865 N N . LEU A 1 255 ? 12.793 -8.760 2.235 1.00 29.95 903 LEU A N 1
ATOM 1866 C CA . LEU A 1 255 ? 12.389 -8.485 0.858 1.00 29.43 903 LEU A CA 1
ATOM 1867 C C . LEU A 1 255 ? 10.945 -8.917 0.610 1.00 28.86 903 LEU A C 1
ATOM 1868 O O . LEU A 1 255 ? 10.162 -8.176 0.010 1.00 31.98 903 LEU A O 1
ATOM 1873 N N . ASP A 1 256 ? 10.598 -10.115 1.076 1.00 29.26 904 ASP A N 1
ATOM 1874 C CA . ASP A 1 256 ? 9.228 -10.607 0.986 1.00 34.35 904 ASP A CA 1
ATOM 1875 C C . ASP A 1 256 ? 8.264 -9.679 1.720 1.00 34.93 904 ASP A C 1
ATOM 1876 O O . ASP A 1 256 ? 7.208 -9.325 1.198 1.00 34.31 904 ASP A O 1
ATOM 1881 N N . SER A 1 257 ? 8.640 -9.287 2.933 1.00 32.80 905 SER A N 1
ATOM 1882 C CA . SER A 1 257 ? 7.810 -8.416 3.761 1.00 37.41 905 SER A CA 1
ATOM 1883 C C . SER A 1 257 ? 7.611 -7.037 3.128 1.00 35.78 905 SER A C 1
ATOM 1884 O O . SER A 1 257 ? 6.608 -6.369 3.375 1.00 37.61 905 SER A O 1
ATOM 1887 N N . SER A 1 258 ? 8.564 -6.627 2.297 1.00 31.71 906 SER A N 1
ATOM 1888 C CA . SER A 1 258 ? 8.501 -5.327 1.641 1.00 33.95 906 SER A CA 1
ATOM 1889 C C . SER A 1 258 ? 7.904 -5.434 0.242 1.00 31.99 906 SER A C 1
ATOM 1890 O O . SER A 1 258 ? 7.849 -4.445 -0.492 1.00 31.61 906 SER A O 1
ATOM 1893 N N . ASP A 1 259 ? 7.458 -6.637 -0.114 1.00 30.67 907 ASP A N 1
ATOM 1894 C CA . ASP A 1 259 ? 6.904 -6.911 -1.437 1.00 36.99 907 ASP A CA 1
ATOM 1895 C C . ASP A 1 259 ? 7.890 -6.564 -2.553 1.00 35.44 907 ASP A C 1
ATOM 1896 O O . ASP A 1 259 ? 7.506 -6.036 -3.597 1.00 33.90 907 ASP A O 1
ATOM 1901 N N . ILE A 1 260 ? 9.163 -6.860 -2.313 1.00 29.81 908 ILE A N 1
ATOM 1902 C CA . ILE A 1 260 ? 10.195 -6.708 -3.328 1.00 26.41 908 ILE A CA 1
ATOM 1903 C C . ILE A 1 260 ? 10.596 -8.089 -3.840 1.00 31.34 908 ILE A C 1
ATOM 1904 O O . ILE A 1 260 ? 11.178 -8.887 -3.102 1.00 27.96 908 ILE A O 1
ATOM 1909 N N . PRO A 1 261 ? 10.271 -8.380 -5.110 1.00 28.12 909 PRO A N 1
ATOM 1910 C CA . PRO A 1 261 ? 10.603 -9.679 -5.705 1.00 28.72 909 PRO A CA 1
ATOM 1911 C C . PRO A 1 261 ? 12.112 -9.810 -5.844 1.00 31.57 909 PRO A C 1
ATOM 1912 O O . PRO A 1 261 ? 12.786 -8.795 -6.053 1.00 28.36 909 PRO A O 1
ATOM 1916 N N . PHE A 1 262 ? 12.644 -11.022 -5.719 1.00 29.80 910 PHE A N 1
ATOM 1917 C CA . PHE A 1 262 ? 14.091 -11.186 -5.783 1.00 27.73 910 PHE A CA 1
ATOM 1918 C C . PHE A 1 262 ? 14.562 -12.474 -6.448 1.00 29.47 910 PHE A C 1
ATOM 1919 O O . PHE A 1 262 ? 13.798 -13.426 -6.622 1.00 27.99 910 PHE A O 1
ATOM 1927 N N . SER A 1 263 ? 15.838 -12.479 -6.816 1.00 28.04 911 SER A N 1
ATOM 1928 C CA . SER A 1 263 ? 16.480 -13.636 -7.410 1.00 31.25 911 SER A CA 1
ATOM 1929 C C . SER A 1 263 ? 17.820 -13.827 -6.719 1.00 31.67 911 SER A C 1
ATOM 1930 O O . SER A 1 263 ? 18.243 -12.975 -5.933 1.00 28.10 911 SER A O 1
ATOM 1933 N N . GLU A 1 264 ? 18.489 -14.938 -7.007 1.00 30.39 912 GLU A N 1
ATOM 1934 C CA . GLU A 1 264 ? 19.806 -15.191 -6.437 1.00 30.87 912 GLU A CA 1
ATOM 1935 C C . GLU A 1 264 ? 20.686 -15.983 -7.402 1.00 34.56 912 GLU A C 1
ATOM 1936 O O . GLU A 1 264 ? 20.180 -16.705 -8.266 1.00 31.62 912 GLU A O 1
ATOM 1942 N N . GLY A 1 265 ? 22.000 -15.837 -7.250 1.00 31.58 913 GLY A N 1
ATOM 1943 C CA . GLY A 1 265 ? 22.960 -16.505 -8.110 1.00 37.91 913 GLY A CA 1
ATOM 1944 C C . GLY A 1 265 ? 24.351 -16.513 -7.500 1.00 39.40 913 GLY A C 1
ATOM 1945 O O . GLY A 1 265 ? 24.635 -15.732 -6.590 1.00 39.76 913 GLY A O 1
ATOM 1946 N N . PRO A 1 266 ? 25.227 -17.400 -7.997 1.00 39.73 914 PRO A N 1
ATOM 1947 C CA . PRO A 1 266 ? 26.584 -17.572 -7.463 1.00 39.61 914 PRO A CA 1
ATOM 1948 C C . PRO A 1 266 ? 27.561 -16.479 -7.889 1.00 42.16 914 PRO A C 1
ATOM 1949 O O . PRO A 1 266 ? 28.615 -16.338 -7.265 1.00 47.20 914 PRO A O 1
ATOM 1953 N N . LEU A 1 267 ? 27.217 -15.719 -8.924 1.00 38.93 915 LEU A N 1
ATOM 1954 C CA . LEU A 1 267 ? 28.156 -14.763 -9.507 1.00 39.69 915 LEU A CA 1
ATOM 1955 C C . LEU A 1 267 ? 27.777 -13.299 -9.273 1.00 37.29 915 LEU A C 1
ATOM 1956 O O . LEU A 1 267 ? 26.600 -12.967 -9.105 1.00 37.69 915 LEU A O 1
ATOM 1961 N N . ASN A 1 268 ? 28.788 -12.434 -9.253 1.00 33.97 916 ASN A N 1
ATOM 1962 C CA . ASN A 1 268 ? 28.570 -10.994 -9.309 1.00 36.26 916 ASN A CA 1
ATOM 1963 C C . ASN A 1 268 ? 28.350 -10.579 -10.758 1.00 39.66 916 ASN A C 1
ATOM 1964 O O . ASN A 1 268 ? 29.246 -10.718 -11.594 1.00 35.87 916 ASN A O 1
ATOM 1969 N N . LEU A 1 269 ? 27.157 -10.080 -11.059 1.00 34.61 917 LEU A N 1
ATOM 1970 C CA . LEU A 1 269 ? 26.814 -9.711 -12.426 1.00 35.08 917 LEU A CA 1
ATOM 1971 C C . LEU A 1 269 ? 27.305 -8.304 -12.767 1.00 33.62 917 LEU A C 1
ATOM 1972 O O . LEU A 1 269 ? 27.571 -7.497 -11.871 1.00 33.89 917 LEU A O 1
ATOM 1977 N N . ASN A 1 270 ? 27.444 -8.027 -14.062 1.00 34.53 918 ASN A N 1
ATOM 1978 C CA . ASN A 1 270 ? 27.846 -6.706 -14.538 1.00 36.75 918 ASN A CA 1
ATOM 1979 C C . ASN A 1 270 ? 26.603 -5.861 -14.818 1.00 34.83 918 ASN A C 1
ATOM 1980 O O . ASN A 1 270 ? 26.008 -5.950 -15.894 1.00 35.70 918 ASN A O 1
ATOM 1985 N N . TRP A 1 271 ? 26.226 -5.034 -13.847 1.00 35.73 919 TRP A N 1
ATOM 1986 C CA . TRP A 1 271 ? 24.980 -4.278 -13.919 1.00 34.91 919 TRP A CA 1
ATOM 1987 C C . TRP A 1 271 ? 25.047 -3.069 -14.846 1.00 34.86 919 TRP A C 1
ATOM 1988 O O . TRP A 1 271 ? 24.017 -2.539 -15.255 1.00 36.43 919 TRP A O 1
ATOM 1999 N N . SER A 1 272 ? 26.259 -2.643 -15.185 1.00 33.12 920 SER A N 1
ATOM 2000 C CA . SER A 1 272 ? 26.437 -1.582 -16.168 1.00 34.50 920 SER A CA 1
ATOM 2001 C C . SER A 1 272 ? 25.922 -2.052 -17.530 1.00 37.28 920 SER A C 1
ATOM 2002 O O . SER A 1 272 ? 25.147 -1.352 -18.185 1.00 39.81 920 SER A O 1
ATOM 2005 N N . VAL A 1 273 ? 26.349 -3.248 -17.935 1.00 38.06 921 VAL A N 1
ATOM 2006 C CA . VAL A 1 273 ? 25.905 -3.868 -19.181 1.00 40.13 921 VAL A CA 1
ATOM 2007 C C . VAL A 1 273 ? 24.396 -4.107 -19.186 1.00 40.81 921 VAL A C 1
ATOM 2008 O O . VAL A 1 273 ? 23.707 -3.763 -20.149 1.00 38.32 921 VAL A O 1
ATOM 2012 N N . ILE A 1 274 ? 23.898 -4.701 -18.104 1.00 36.13 922 ILE A N 1
ATOM 2013 C CA . ILE A 1 274 ? 22.481 -5.029 -17.967 1.00 35.32 922 ILE A CA 1
ATOM 2014 C C . ILE A 1 274 ? 21.585 -3.788 -18.035 1.00 35.03 922 ILE A C 1
ATOM 2015 O O . ILE A 1 274 ? 20.651 -3.740 -18.834 1.00 35.74 922 ILE A O 1
ATOM 2020 N N . MET A 1 275 ? 21.872 -2.790 -17.202 1.00 31.65 923 MET A N 1
ATOM 2021 C CA . MET A 1 275 ? 21.055 -1.577 -17.155 1.00 33.74 923 MET A CA 1
ATOM 2022 C C . MET A 1 275 ? 21.164 -0.743 -18.431 1.00 36.87 923 MET A C 1
ATOM 2023 O O . MET A 1 275 ? 20.229 -0.028 -18.789 1.00 36.82 923 MET A O 1
ATOM 2028 N N . LYS A 1 276 ? 22.303 -0.839 -19.111 1.00 36.88 924 LYS A N 1
ATOM 2029 C CA . LYS A 1 276 ? 22.480 -0.187 -20.405 1.00 42.38 924 LYS A CA 1
ATOM 2030 C C . LYS A 1 276 ? 21.523 -0.799 -21.426 1.00 40.69 924 LYS A C 1
ATOM 2031 O O . LYS A 1 276 ? 20.838 -0.083 -22.158 1.00 38.56 924 LYS A O 1
ATOM 2037 N N . THR A 1 277 ? 21.486 -2.130 -21.460 1.00 35.42 925 THR A N 1
ATOM 2038 C CA . THR A 1 277 ? 20.591 -2.876 -22.344 1.00 34.63 925 THR A CA 1
ATOM 2039 C C . THR A 1 277 ? 19.116 -2.593 -22.042 1.00 34.64 925 THR A C 1
ATOM 2040 O O . THR A 1 277 ? 18.319 -2.381 -22.959 1.00 34.15 925 THR A O 1
ATOM 2044 N N . VAL A 1 278 ? 18.763 -2.589 -20.757 1.00 31.31 926 VAL A N 1
ATOM 2045 C CA . VAL A 1 278 ? 17.379 -2.387 -20.327 1.00 32.40 926 VAL A CA 1
ATOM 2046 C C . VAL A 1 278 ? 16.858 -0.983 -20.647 1.00 31.34 926 VAL A C 1
ATOM 2047 O O . VAL A 1 278 ? 15.746 -0.829 -21.156 1.00 28.97 926 VAL A O 1
ATOM 2051 N N . THR A 1 279 ? 17.668 0.031 -20.353 1.00 28.89 927 THR A N 1
ATOM 2052 C CA . THR A 1 279 ? 17.284 1.425 -20.579 1.00 32.46 927 THR A CA 1
ATOM 2053 C C . THR A 1 279 ? 17.095 1.739 -22.069 1.00 32.23 927 THR A C 1
ATOM 2054 O O . THR A 1 279 ? 16.309 2.614 -22.436 1.00 31.33 927 THR A O 1
ATOM 2058 N N . ALA A 1 280 ? 17.798 1.004 -22.925 1.00 27.17 928 ALA A N 1
ATOM 2059 C CA . ALA A 1 280 ? 17.717 1.222 -24.368 1.00 32.46 928 ALA A CA 1
ATOM 2060 C C . ALA A 1 280 ? 16.372 0.785 -24.951 1.00 33.45 928 ALA A C 1
ATOM 2061 O O . ALA A 1 280 ? 15.838 1.432 -25.853 1.00 32.17 928 ALA A O 1
ATOM 2063 N N . ASN A 1 281 ? 15.838 -0.321 -24.439 1.00 28.10 929 ASN A N 1
ATOM 2064 C CA . ASN A 1 281 ? 14.559 -0.848 -24.906 1.00 27.73 929 ASN A CA 1
ATOM 2065 C C . ASN A 1 281 ? 13.799 -1.555 -23.786 1.00 27.96 929 ASN A C 1
ATOM 2066 O O . ASN A 1 281 ? 13.696 -2.780 -23.783 1.00 26.29 929 ASN A O 1
ATOM 2071 N N . PRO A 1 282 ? 13.259 -0.781 -22.830 1.00 24.75 930 PRO A N 1
ATOM 2072 C CA . PRO A 1 282 ? 12.541 -1.382 -21.700 1.00 24.41 930 PRO A CA 1
ATOM 2073 C C . PRO A 1 282 ? 11.258 -2.103 -22.114 1.00 26.72 930 PRO A C 1
ATOM 2074 O O . PRO A 1 282 ? 10.856 -3.045 -21.436 1.00 23.92 930 PRO A O 1
ATOM 2078 N N . HIS A 1 283 ? 10.626 -1.678 -23.204 1.00 24.35 931 HIS A N 1
ATOM 2079 C CA . HIS A 1 283 ? 9.397 -2.337 -23.649 1.00 27.31 931 HIS A CA 1
ATOM 2080 C C . HIS A 1 283 ? 9.669 -3.765 -24.102 1.00 25.09 931 HIS A C 1
ATOM 2081 O O . HIS A 1 283 ? 8.934 -4.689 -23.748 1.00 25.10 931 HIS A O 1
ATOM 2088 N N . GLN A 1 284 ? 10.722 -3.947 -24.889 1.00 22.45 932 GLN A N 1
ATOM 2089 C CA . GLN A 1 284 ? 11.087 -5.280 -25.344 1.00 24.83 932 GLN A CA 1
ATOM 2090 C C . GLN A 1 284 ? 11.568 -6.126 -24.171 1.00 28.87 932 GLN A C 1
ATOM 2091 O O . GLN A 1 284 ? 11.348 -7.336 -24.141 1.00 28.81 932 GLN A O 1
ATOM 2097 N N . PHE A 1 285 ? 12.215 -5.479 -23.205 1.00 28.00 933 PHE A N 1
ATOM 2098 C CA . PHE A 1 285 ? 12.703 -6.166 -22.016 1.00 26.64 933 PHE A CA 1
ATOM 2099 C C . PHE A 1 285 ? 11.572 -6.873 -21.283 1.00 28.70 933 PHE A C 1
ATOM 2100 O O . PHE A 1 285 ? 11.712 -8.025 -20.873 1.00 33.99 933 PHE A O 1
ATOM 2108 N N . PHE A 1 286 ? 10.447 -6.184 -21.129 1.00 25.17 934 PHE A N 1
ATOM 2109 C CA . PHE A 1 286 ? 9.320 -6.734 -20.387 1.00 32.34 934 PHE A CA 1
ATOM 2110 C C . PHE A 1 286 ? 8.445 -7.664 -21.227 1.00 35.05 934 PHE A C 1
ATOM 2111 O O . PHE A 1 286 ? 7.756 -8.529 -20.686 1.00 32.21 934 PHE A O 1
ATOM 2119 N N . LEU A 1 287 ? 8.474 -7.483 -22.544 1.00 28.95 935 LEU A N 1
ATOM 2120 C CA . LEU A 1 287 ? 7.841 -8.433 -23.453 1.00 29.71 935 LEU A CA 1
ATOM 2121 C C . LEU A 1 287 ? 8.592 -9.766 -23.404 1.00 31.52 935 LEU A C 1
ATOM 2122 O O . LEU A 1 287 ? 8.009 -10.829 -23.634 1.00 29.51 935 LEU A O 1
ATOM 2127 N N . ASP A 1 288 ? 9.883 -9.699 -23.087 1.00 28.39 936 ASP A N 1
ATOM 2128 C CA . ASP A 1 288 ? 10.725 -10.888 -22.988 1.00 33.50 936 ASP A CA 1
ATOM 2129 C C . ASP A 1 288 ? 10.691 -11.524 -21.596 1.00 35.18 936 ASP A C 1
ATOM 2130 O O . ASP A 1 288 ? 11.396 -12.502 -21.339 1.00 39.07 936 ASP A O 1
ATOM 2135 N N . GLY A 1 289 ? 9.880 -10.966 -20.703 1.00 33.57 937 GLY A N 1
ATOM 2136 C CA . GLY A 1 289 ? 9.681 -11.563 -19.394 1.00 40.53 937 GLY A CA 1
ATOM 2137 C C . GLY A 1 289 ? 10.333 -10.817 -18.245 1.00 40.01 937 GLY A C 1
ATOM 2138 O O . GLY A 1 289 ? 10.206 -11.219 -17.087 1.00 35.08 937 GLY A O 1
ATOM 2139 N N . GLY A 1 290 ? 11.041 -9.737 -18.562 1.00 32.75 938 GLY A N 1
ATOM 2140 C CA . GLY A 1 290 ? 11.652 -8.901 -17.544 1.00 33.85 938 GLY A CA 1
ATOM 2141 C C . GLY A 1 290 ? 12.764 -9.563 -16.749 1.00 32.39 938 GLY A C 1
ATOM 2142 O O . GLY A 1 290 ? 13.654 -10.202 -17.313 1.00 30.89 938 GLY A O 1
ATOM 2143 N N . TRP A 1 291 ? 12.708 -9.404 -15.430 1.00 33.47 939 TRP A N 1
ATOM 2144 C CA . TRP A 1 291 ? 13.767 -9.872 -14.546 1.00 32.87 939 TRP A CA 1
ATOM 2145 C C . TRP A 1 291 ? 13.718 -11.380 -14.315 1.00 38.48 939 TRP A C 1
ATOM 2146 O O . TRP A 1 291 ? 14.504 -11.917 -13.532 1.00 37.06 939 TRP A O 1
ATOM 2157 N N . GLY A 1 292 ? 12.797 -12.056 -14.999 1.00 39.59 940 GLY A N 1
ATOM 2158 C CA . GLY A 1 292 ? 12.663 -13.498 -14.894 1.00 43.80 940 GLY A CA 1
ATOM 2159 C C . GLY A 1 292 ? 13.894 -14.256 -15.357 1.00 43.36 940 GLY A C 1
ATOM 2160 O O . GLY A 1 292 ? 14.087 -15.416 -14.988 1.00 51.84 940 GLY A O 1
ATOM 2161 N N . PHE A 1 293 ? 14.731 -13.601 -16.158 1.00 40.25 941 PHE A N 1
ATOM 2162 C CA . PHE A 1 293 ? 15.964 -14.215 -16.648 1.00 45.50 941 PHE A CA 1
ATOM 2163 C C . PHE A 1 293 ? 16.969 -14.455 -15.524 1.00 46.37 941 PHE A C 1
ATOM 2164 O O . PHE A 1 293 ? 17.922 -15.221 -15.680 1.00 48.23 941 PHE A O 1
ATOM 2172 N N . LEU A 1 294 ? 16.746 -13.787 -14.396 1.00 42.92 942 LEU A N 1
ATOM 2173 C CA . LEU A 1 294 ? 17.562 -13.976 -13.208 1.00 42.65 942 LEU A CA 1
ATOM 2174 C C . LEU A 1 294 ? 17.052 -15.188 -12.431 1.00 40.81 942 LEU A C 1
ATOM 2175 O O . LEU A 1 294 ? 17.781 -15.779 -11.633 1.00 46.52 942 LEU A O 1
ATOM 2180 N N . GLN A 1 295 ? 15.795 -15.552 -12.674 1.00 48.55 943 GLN A N 1
ATOM 2181 C CA . GLN A 1 295 ? 15.191 -16.719 -12.040 1.00 54.53 943 GLN A CA 1
ATOM 2182 C C . GLN A 1 295 ? 15.194 -17.922 -12.974 1.00 60.63 943 GLN A C 1
ATOM 2183 O O . GLN A 1 295 ? 14.503 -17.935 -13.996 1.00 61.49 943 GLN A O 1
ATOM 2189 N N . ASN A 1 296 ? 15.973 -18.933 -12.607 1.00 65.33 944 ASN A N 1
ATOM 2190 C CA . ASN A 1 296 ? 16.132 -20.129 -13.425 1.00 72.00 944 ASN A CA 1
ATOM 2191 C C . ASN A 1 296 ? 14.902 -21.031 -13.418 1.00 71.26 944 ASN A C 1
ATOM 2192 O O . ASN A 1 296 ? 14.728 -21.867 -14.306 1.00 78.23 944 ASN A O 1
ATOM 2197 N N . GLU B 1 9 ? -5.140 -9.746 44.638 1.00 65.36 655 GLU B N 1
ATOM 2198 C CA . GLU B 1 9 ? -6.304 -9.265 43.908 1.00 64.14 655 GLU B CA 1
ATOM 2199 C C . GLU B 1 9 ? -5.979 -9.023 42.445 1.00 66.84 655 GLU B C 1
ATOM 2200 O O . GLU B 1 9 ? -4.817 -8.890 42.068 1.00 70.16 655 GLU B O 1
ATOM 2206 N N . GLN B 1 10 ? -7.028 -9.000 41.631 1.00 61.97 656 GLN B N 1
ATOM 2207 C CA . GLN B 1 10 ? -7.009 -8.389 40.309 1.00 58.17 656 GLN B CA 1
ATOM 2208 C C . GLN B 1 10 ? -8.434 -7.939 40.043 1.00 54.02 656 GLN B C 1
ATOM 2209 O O . GLN B 1 10 ? -9.382 -8.640 40.402 1.00 55.17 656 GLN B O 1
ATOM 2215 N N . ASP B 1 11 ? -8.598 -6.768 39.435 1.00 49.09 657 ASP B N 1
ATOM 2216 C CA . ASP B 1 11 ? -9.924 -6.344 39.014 1.00 50.43 657 ASP B CA 1
ATOM 2217 C C . ASP B 1 11 ? -10.442 -7.346 37.989 1.00 55.50 657 ASP B C 1
ATOM 2218 O O . ASP B 1 11 ? -9.672 -8.136 37.439 1.00 50.15 657 ASP B O 1
ATOM 2223 N N . LYS B 1 12 ? -11.745 -7.323 37.746 1.00 55.51 658 LYS B N 1
ATOM 2224 C CA . LYS B 1 12 ? -12.362 -8.288 36.852 1.00 52.33 658 LYS B CA 1
ATOM 2225 C C . LYS B 1 12 ? -12.281 -7.800 35.410 1.00 48.81 658 LYS B C 1
ATOM 2226 O O . LYS B 1 12 ? -12.392 -6.599 35.148 1.00 50.52 658 LYS B O 1
ATOM 2232 N N . LEU B 1 13 ? -12.066 -8.729 34.481 1.00 47.27 659 LEU B N 1
ATOM 2233 C CA . LEU B 1 13 ? -11.955 -8.385 33.068 1.00 46.13 659 LEU B CA 1
ATOM 2234 C C . LEU B 1 13 ? -13.264 -7.788 32.559 1.00 49.08 659 LEU B C 1
ATOM 2235 O O . LEU B 1 13 ? -14.348 -8.269 32.896 1.00 49.08 659 LEU B O 1
ATOM 2240 N N . ILE B 1 14 ? -13.159 -6.731 31.761 1.00 49.33 660 ILE B N 1
ATOM 2241 C CA . ILE B 1 14 ? -14.332 -6.103 31.168 1.00 51.84 660 ILE B CA 1
ATOM 2242 C C . ILE B 1 14 ? -14.410 -6.469 29.686 1.00 53.90 660 ILE B C 1
ATOM 2243 O O . ILE B 1 14 ? -13.577 -6.038 28.884 1.00 51.90 660 ILE B O 1
ATOM 2248 N N . GLU B 1 15 ? -15.409 -7.272 29.331 1.00 53.11 661 GLU B N 1
ATOM 2249 C CA . GLU B 1 15 ? -15.523 -7.802 27.975 1.00 57.77 661 GLU B CA 1
ATOM 2250 C C . GLU B 1 15 ? -15.928 -6.728 26.966 1.00 59.33 661 GLU B C 1
ATOM 2251 O O . GLU B 1 15 ? -16.515 -5.709 27.335 1.00 63.67 661 GLU B O 1
ATOM 2257 N N . ILE B 1 16 ? -15.612 -6.963 25.695 1.00 61.19 662 ILE B N 1
ATOM 2258 C CA . ILE B 1 16 ? -15.773 -5.934 24.669 1.00 63.89 662 ILE B CA 1
ATOM 2259 C C . ILE B 1 16 ? -17.206 -5.851 24.125 1.00 71.81 662 ILE B C 1
ATOM 2260 O O . ILE B 1 16 ? -17.984 -6.799 24.242 1.00 69.83 662 ILE B O 1
ATOM 2265 N N . ARG B 1 17 ? -17.533 -4.708 23.530 1.00 76.28 663 ARG B N 1
ATOM 2266 C CA . ARG B 1 17 ? -18.922 -4.309 23.296 1.00 76.87 663 ARG B CA 1
ATOM 2267 C C . ARG B 1 17 ? -19.296 -3.914 21.858 1.00 80.55 663 ARG B C 1
ATOM 2268 O O . ARG B 1 17 ? -19.452 -2.732 21.557 1.00 79.69 663 ARG B O 1
ATOM 2276 N N . ASN B 1 18 ? -19.478 -4.893 20.975 1.00 80.43 664 ASN B N 1
ATOM 2277 C CA . ASN B 1 18 ? -19.358 -6.307 21.298 1.00 78.47 664 ASN B CA 1
ATOM 2278 C C . ASN B 1 18 ? -18.526 -7.005 20.227 1.00 76.48 664 ASN B C 1
ATOM 2279 O O . ASN B 1 18 ? -18.035 -6.362 19.294 1.00 74.08 664 ASN B O 1
ATOM 2284 N N . ARG B 1 20 ? -15.224 -7.908 16.127 1.00 74.96 666 ARG B N 1
ATOM 2285 C CA . ARG B 1 20 ? -14.277 -8.144 17.212 1.00 63.94 666 ARG B CA 1
ATOM 2286 C C . ARG B 1 20 ? -14.994 -8.631 18.490 1.00 64.77 666 ARG B C 1
ATOM 2287 O O . ARG B 1 20 ? -16.225 -8.657 18.519 1.00 71.37 666 ARG B O 1
ATOM 2295 N N . PRO B 1 21 ? -14.251 -9.033 19.546 1.00 60.06 667 PRO B N 1
ATOM 2296 C CA . PRO B 1 21 ? -12.840 -8.929 19.962 1.00 58.80 667 PRO B CA 1
ATOM 2297 C C . PRO B 1 21 ? -11.818 -9.419 18.944 1.00 54.28 667 PRO B C 1
ATOM 2298 O O . PRO B 1 21 ? -11.987 -10.492 18.364 1.00 53.70 667 PRO B O 1
ATOM 2302 N N . ALA B 1 22 ? -10.775 -8.622 18.725 1.00 51.15 668 ALA B N 1
ATOM 2303 C CA . ALA B 1 22 ? -9.644 -9.068 17.924 1.00 48.06 668 ALA B CA 1
ATOM 2304 C C . ALA B 1 22 ? -9.124 -10.354 18.552 1.00 44.25 668 ALA B C 1
ATOM 2305 O O . ALA B 1 22 ? -9.141 -10.505 19.778 1.00 44.65 668 ALA B O 1
ATOM 2307 N N . VAL B 1 23 ? -8.676 -11.290 17.723 1.00 39.07 669 VAL B N 1
ATOM 2308 C CA . VAL B 1 23 ? -8.407 -12.633 18.219 1.00 40.75 669 VAL B CA 1
ATOM 2309 C C . VAL B 1 23 ? -7.185 -13.282 17.572 1.00 40.58 669 VAL B C 1
ATOM 2310 O O . VAL B 1 23 ? -6.851 -12.995 16.421 1.00 40.46 669 VAL B O 1
ATOM 2314 N N . LEU B 1 24 ? -6.509 -14.135 18.338 1.00 37.24 670 LEU B N 1
ATOM 2315 C CA . LEU B 1 24 ? -5.437 -14.973 17.820 1.00 35.41 670 LEU B CA 1
ATOM 2316 C C . LEU B 1 24 ? -5.816 -16.431 18.062 1.00 39.89 670 LEU B C 1
ATOM 2317 O O . LEU B 1 24 ? -5.849 -16.886 19.209 1.00 35.49 670 LEU B O 1
ATOM 2322 N N . ASP B 1 25 ? -6.110 -17.160 16.987 1.00 37.04 671 ASP B N 1
ATOM 2323 C CA . ASP B 1 25 ? -6.640 -18.518 17.110 1.00 44.12 671 ASP B CA 1
ATOM 2324 C C . ASP B 1 25 ? -5.571 -19.604 17.156 1.00 41.44 671 ASP B C 1
ATOM 2325 O O . ASP B 1 25 ? -4.416 -19.374 16.790 1.00 40.98 671 ASP B O 1
ATOM 2330 N N . ASN B 1 26 ? -5.979 -20.783 17.620 1.00 35.05 672 ASN B N 1
ATOM 2331 C CA . ASN B 1 26 ? -5.163 -21.984 17.518 1.00 43.58 672 ASN B CA 1
ATOM 2332 C C . ASN B 1 26 ? -3.785 -21.811 18.149 1.00 45.03 672 ASN B C 1
ATOM 2333 O O . ASN B 1 26 ? -2.761 -22.083 17.526 1.00 45.77 672 ASN B O 1
ATOM 2338 N N . VAL B 1 27 ? -3.784 -21.362 19.399 1.00 37.93 673 VAL B N 1
ATOM 2339 C CA . VAL B 1 27 ? -2.566 -20.988 20.099 1.00 38.37 673 VAL B CA 1
ATOM 2340 C C . VAL B 1 27 ? -2.478 -21.714 21.441 1.00 41.25 673 VAL B C 1
ATOM 2341 O O . VAL B 1 27 ? -3.485 -21.873 22.137 1.00 40.50 673 VAL B O 1
ATOM 2345 N N . TYR B 1 28 ? -1.282 -22.180 21.787 1.00 38.45 674 TYR B N 1
ATOM 2346 C CA . TYR B 1 28 ? -1.087 -22.910 23.033 1.00 37.50 674 TYR B CA 1
ATOM 2347 C C . TYR B 1 28 ? -0.620 -21.979 24.145 1.00 40.11 674 TYR B C 1
ATOM 2348 O O . TYR B 1 28 ? 0.002 -20.949 23.881 1.00 35.86 674 TYR B O 1
ATOM 2357 N N . ILE B 1 29 ? -0.920 -22.349 25.387 1.00 40.46 675 ILE B N 1
ATOM 2358 C CA . ILE B 1 29 ? -0.553 -21.527 26.534 1.00 40.55 675 ILE B CA 1
ATOM 2359 C C . ILE B 1 29 ? 0.487 -22.214 27.425 1.00 41.61 675 ILE B C 1
ATOM 2360 O O . ILE B 1 29 ? 0.452 -23.431 27.616 1.00 38.22 675 ILE B O 1
ATOM 2365 N N . ARG B 1 30 ? 1.430 -21.422 27.931 1.00 37.23 676 ARG B N 1
ATOM 2366 C CA . ARG B 1 30 ? 2.375 -21.865 28.950 1.00 37.76 676 ARG B CA 1
ATOM 2367 C C . ARG B 1 30 ? 2.462 -20.799 30.041 1.00 37.88 676 ARG B C 1
ATOM 2368 O O . ARG B 1 30 ? 2.575 -19.613 29.734 1.00 36.22 676 ARG B O 1
ATOM 2376 N N . PRO B 1 31 ? 2.393 -21.208 31.321 1.00 38.22 677 PRO B N 1
ATOM 2377 C CA . PRO B 1 31 ? 2.259 -22.557 31.894 1.00 44.50 677 PRO B CA 1
ATOM 2378 C C . PRO B 1 31 ? 1.007 -23.304 31.440 1.00 47.04 677 PRO B C 1
ATOM 2379 O O . PRO B 1 31 ? -0.029 -22.690 31.183 1.00 41.26 677 PRO B O 1
ATOM 2383 N N . ALA B 1 32 ? 1.117 -24.621 31.328 1.00 47.03 678 ALA B N 1
ATOM 2384 C CA . ALA B 1 32 ? -0.004 -25.439 30.891 1.00 50.25 678 ALA B CA 1
ATOM 2385 C C . ALA B 1 32 ? -1.165 -25.332 31.871 1.00 54.79 678 ALA B C 1
ATOM 2386 O O . ALA B 1 32 ? -0.962 -25.332 33.087 1.00 53.24 678 ALA B O 1
ATOM 2388 N N . LEU B 1 33 ? -2.382 -25.233 31.344 1.00 57.62 679 LEU B N 1
ATOM 2389 C CA . LEU B 1 33 ? -3.565 -25.363 32.184 1.00 60.26 679 LEU B CA 1
ATOM 2390 C C . LEU B 1 33 ? -3.690 -26.830 32.586 1.00 61.72 679 LEU B C 1
ATOM 2391 O O . LEU B 1 33 ? -3.090 -27.697 31.950 1.00 62.56 679 LEU B O 1
ATOM 2396 N N . GLU B 1 34 ? -4.445 -27.112 33.644 1.00 64.70 680 GLU B N 1
ATOM 2397 C CA . GLU B 1 34 ? -4.566 -28.486 34.132 1.00 69.59 680 GLU B CA 1
ATOM 2398 C C . GLU B 1 34 ? -5.370 -29.364 33.177 1.00 69.86 680 GLU B C 1
ATOM 2399 O O . GLU B 1 34 ? -6.347 -28.912 32.578 1.00 66.81 680 GLU B O 1
ATOM 2405 N N . GLY B 1 35 ? -4.957 -30.620 33.044 1.00 69.61 681 GLY B N 1
ATOM 2406 C CA . GLY B 1 35 ? -5.653 -31.559 32.184 1.00 71.82 681 GLY B CA 1
ATOM 2407 C C . GLY B 1 35 ? -4.954 -31.740 30.852 1.00 67.67 681 GLY B C 1
ATOM 2408 O O . GLY B 1 35 ? -3.761 -31.457 30.725 1.00 66.69 681 GLY B O 1
ATOM 2409 N N . LYS B 1 36 ? -5.692 -32.202 29.849 1.00 64.06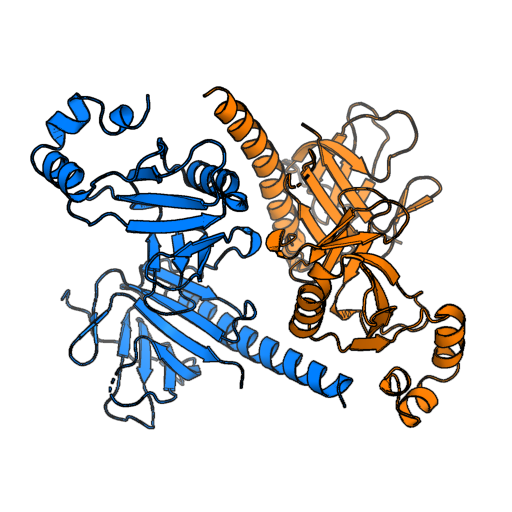 682 LYS B N 1
ATOM 2410 C CA . LYS B 1 36 ? -5.075 -32.511 28.563 1.00 65.63 682 LYS B CA 1
ATOM 2411 C C . LYS B 1 36 ? -4.839 -31.282 27.694 1.00 60.87 682 LYS B C 1
ATOM 2412 O O . LYS B 1 36 ? -5.589 -30.303 27.746 1.00 48.97 682 LYS B O 1
ATOM 2418 N N . ARG B 1 37 ? -3.782 -31.356 26.895 1.00 60.07 683 ARG B N 1
ATOM 2419 C CA . ARG B 1 37 ? -3.270 -30.212 26.156 1.00 53.63 683 ARG B CA 1
ATOM 2420 C C . ARG B 1 37 ? -4.088 -29.908 24.902 1.00 54.44 683 ARG B C 1
ATOM 2421 O O . ARG B 1 37 ? -4.122 -30.708 23.962 1.00 57.94 683 ARG B O 1
ATOM 2429 N N . VAL B 1 38 ? -4.749 -28.753 24.896 1.00 52.02 684 VAL B N 1
ATOM 2430 C CA . VAL B 1 38 ? -5.516 -28.302 23.738 1.00 51.62 684 VAL B CA 1
ATOM 2431 C C . VAL B 1 38 ? -5.110 -26.880 23.357 1.00 50.83 684 VAL B C 1
ATOM 2432 O O . VAL B 1 38 ? -4.725 -26.091 24.221 1.00 47.74 684 VAL B O 1
ATOM 2436 N N . PRO B 1 39 ? -5.173 -26.551 22.056 1.00 52.24 685 PRO B N 1
ATOM 2437 C CA . PRO B 1 39 ? -4.926 -25.159 21.674 1.00 46.37 685 PRO B CA 1
ATOM 2438 C C . PRO B 1 39 ? -6.154 -24.331 22.011 1.00 46.65 685 PRO B C 1
ATOM 2439 O O . PRO B 1 39 ? -7.253 -24.889 22.103 1.00 45.73 685 PRO B O 1
ATOM 2443 N N . GLY B 1 40 ? -5.971 -23.031 22.212 1.00 42.83 686 GLY B N 1
ATOM 2444 C CA . GLY B 1 40 ? -7.085 -22.141 22.474 1.00 38.78 686 GLY B CA 1
ATOM 2445 C C . GLY B 1 40 ? -6.960 -20.871 21.659 1.00 38.39 686 GLY B C 1
ATOM 2446 O O . GLY B 1 40 ? -6.307 -20.859 20.613 1.00 34.52 686 GLY B O 1
ATOM 2447 N N . LYS B 1 41 ? -7.583 -19.798 22.134 1.00 33.48 687 LYS B N 1
ATOM 2448 C CA . LYS B 1 41 ? -7.491 -18.515 21.452 1.00 35.30 687 LYS B CA 1
ATOM 2449 C C . LYS B 1 41 ? -7.326 -17.384 22.458 1.00 32.92 687 LYS B C 1
ATOM 2450 O O . LYS B 1 41 ? -7.641 -17.545 23.638 1.00 33.62 687 LYS B O 1
ATOM 2456 N N . VAL B 1 42 ? -6.821 -16.247 21.993 1.00 33.69 688 VAL B N 1
ATOM 2457 C CA . VAL B 1 42 ? -6.643 -15.088 22.855 1.00 35.47 688 VAL B CA 1
ATOM 2458 C C . VAL B 1 42 ? -7.502 -13.941 22.336 1.00 36.07 688 VAL B C 1
ATOM 2459 O O . VAL B 1 42 ? -7.474 -13.632 21.144 1.00 37.00 688 VAL B O 1
ATOM 2463 N N . GLU B 1 43 ? -8.276 -13.326 23.225 1.00 32.44 689 GLU B N 1
ATOM 2464 C CA . GLU B 1 43 ? -9.128 -12.205 22.847 1.00 39.53 689 GLU B CA 1
ATOM 2465 C C . GLU B 1 43 ? -8.671 -10.926 23.533 1.00 40.56 689 GLU B C 1
ATOM 2466 O O . GLU B 1 43 ? -8.253 -10.951 24.692 1.00 38.88 689 GLU B O 1
ATOM 2472 N N . ILE B 1 44 ? -8.749 -9.811 22.813 1.00 39.26 690 ILE B N 1
ATOM 2473 C CA . ILE B 1 44 ? -8.444 -8.511 23.395 1.00 38.46 690 ILE B CA 1
ATOM 2474 C C . ILE B 1 44 ? -9.741 -7.851 23.832 1.00 48.17 690 ILE B C 1
ATOM 2475 O O . ILE B 1 44 ? -10.663 -7.685 23.031 1.00 45.95 690 ILE B O 1
ATOM 2480 N N . HIS B 1 45 ? -9.820 -7.478 25.104 1.00 44.98 691 HIS B N 1
ATOM 2481 C CA . HIS B 1 45 ? -11.018 -6.827 25.613 1.00 47.74 691 HIS B CA 1
ATOM 2482 C C . HIS B 1 45 ? -10.728 -5.398 26.063 1.00 47.78 691 HIS B C 1
ATOM 2483 O O . HIS B 1 45 ? -9.706 -4.820 25.690 1.00 45.66 691 HIS B O 1
ATOM 2490 N N . GLN B 1 46 ? -11.627 -4.834 26.861 1.00 48.13 692 GLN B N 1
ATOM 2491 C CA . GLN B 1 46 ? -11.564 -3.420 27.215 1.00 49.16 692 GLN B CA 1
ATOM 2492 C C . GLN B 1 46 ? -10.355 -3.066 28.080 1.00 46.27 692 GLN B C 1
ATOM 2493 O O . GLN B 1 46 ? -9.676 -2.063 27.837 1.00 46.36 692 GLN B O 1
ATOM 2499 N N . ASN B 1 47 ? -10.085 -3.900 29.078 1.00 47.13 693 ASN B N 1
ATOM 2500 C CA . ASN B 1 47 ? -9.048 -3.608 30.060 1.00 46.94 693 ASN B CA 1
ATOM 2501 C C . ASN B 1 47 ? -8.018 -4.728 30.197 1.00 46.91 693 ASN B C 1
ATOM 2502 O O . ASN B 1 47 ? -7.288 -4.794 31.189 1.00 44.35 693 ASN B O 1
ATOM 2507 N N . GLY B 1 48 ? -7.959 -5.607 29.202 1.00 40.29 694 GLY B N 1
ATOM 2508 C CA . GLY B 1 48 ? -7.011 -6.704 29.225 1.00 39.86 694 GLY B CA 1
ATOM 2509 C C . GLY B 1 48 ? -7.300 -7.760 28.177 1.00 40.59 694 GLY B C 1
ATOM 2510 O O . GLY B 1 48 ? -8.025 -7.511 27.210 1.00 41.60 694 GLY B O 1
ATOM 2511 N N . ILE B 1 49 ? -6.726 -8.943 28.372 1.00 37.55 695 ILE B N 1
ATOM 2512 C CA . ILE B 1 49 ? -6.901 -10.040 27.431 1.00 33.64 695 ILE B CA 1
ATOM 2513 C C . ILE B 1 49 ? -7.465 -11.276 28.119 1.00 35.69 695 ILE B C 1
ATOM 2514 O O . ILE B 1 49 ? -7.409 -11.395 29.345 1.00 35.27 695 ILE B O 1
ATOM 2519 N N . ARG B 1 50 ? -8.000 -12.195 27.321 1.00 33.70 696 ARG B N 1
ATOM 2520 C CA . ARG B 1 50 ? -8.530 -13.446 27.845 1.00 34.48 696 ARG B CA 1
ATOM 2521 C C . ARG B 1 50 ? -8.102 -14.635 26.991 1.00 32.98 696 ARG B C 1
ATOM 2522 O O . ARG B 1 50 ? -8.236 -14.608 25.764 1.00 33.80 696 ARG B O 1
ATOM 2530 N N . TYR B 1 51 ? -7.573 -15.668 27.641 1.00 34.15 697 TYR B N 1
ATOM 2531 C CA . TYR B 1 51 ? -7.303 -16.927 26.962 1.00 35.59 697 TYR B CA 1
ATOM 2532 C C . TYR B 1 51 ? -8.392 -17.929 27.314 1.00 38.28 697 TYR B C 1
ATOM 2533 O O . TYR B 1 51 ? -8.841 -17.996 28.462 1.00 33.48 697 TYR B O 1
ATOM 2542 N N . GLN B 1 52 ? -8.808 -18.706 26.321 1.00 35.43 698 GLN B N 1
ATOM 2543 C CA . GLN B 1 52 ? -9.796 -19.755 26.519 1.00 41.82 698 GLN B CA 1
ATOM 2544 C C . GLN B 1 52 ? -9.757 -20.695 25.325 1.00 41.77 698 GLN B C 1
ATOM 2545 O O . GLN B 1 52 ? -9.310 -20.315 24.240 1.00 37.23 698 GLN B O 1
ATOM 2551 N N . SER B 1 53 ? -10.222 -21.922 25.527 1.00 43.36 699 SER B N 1
ATOM 2552 C CA . SER B 1 53 ? -10.243 -22.905 24.456 1.00 45.10 699 SER B CA 1
ATOM 2553 C C . SER B 1 53 ? -11.663 -23.398 24.212 1.00 45.73 699 SER B C 1
ATOM 2554 O O . SER B 1 53 ? -12.359 -23.786 25.150 1.00 45.70 699 SER B O 1
ATOM 2557 N N . PRO B 1 54 ? -12.100 -23.380 22.944 1.00 46.24 700 PRO B N 1
ATOM 2558 C CA . PRO B 1 54 ? -13.415 -23.910 22.571 1.00 47.20 700 PRO B CA 1
ATOM 2559 C C . PRO B 1 54 ? -13.438 -25.438 22.637 1.00 45.97 700 PRO B C 1
ATOM 2560 O O . PRO B 1 54 ? -14.484 -26.050 22.400 1.00 50.27 700 PRO B O 1
ATOM 2564 N N . LEU B 1 55 ? -12.289 -26.034 22.953 1.00 42.41 701 LEU B N 1
ATOM 2565 C CA . LEU B 1 55 ? -12.172 -27.477 23.153 1.00 46.06 701 LEU B CA 1
ATOM 2566 C C . LEU B 1 55 ? -12.172 -27.842 24.640 1.00 51.67 701 LEU B C 1
ATOM 2567 O O . LEU B 1 55 ? -12.188 -29.019 25.004 1.00 47.76 701 LEU B O 1
ATOM 2572 N N . SER B 1 56 ? -12.140 -26.821 25.490 1.00 47.91 702 SER B N 1
ATOM 2573 C CA . SER B 1 56 ? -12.314 -26.988 26.931 1.00 46.18 702 SER B CA 1
ATOM 2574 C C . SER B 1 56 ? -12.994 -25.718 27.451 1.00 49.30 702 SER B C 1
ATOM 2575 O O . SER B 1 56 ? -12.327 -24.736 27.786 1.00 47.53 702 SER B O 1
ATOM 2578 N N . THR B 1 57 ? -14.326 -25.749 27.512 1.00 47.56 703 THR B N 1
ATOM 2579 C CA . THR B 1 57 ? -15.142 -24.532 27.616 1.00 50.91 703 THR B CA 1
ATOM 2580 C C . THR B 1 57 ? -15.140 -23.830 28.988 1.00 49.70 703 THR B C 1
ATOM 2581 O O . THR B 1 57 ? -15.722 -22.750 29.141 1.00 45.16 703 THR B O 1
ATOM 2585 N N . THR B 1 58 ? -14.462 -24.421 29.968 1.00 47.51 704 THR B N 1
ATOM 2586 C CA . THR B 1 58 ? -14.355 -23.807 31.292 1.00 51.54 704 THR B CA 1
ATOM 2587 C C . THR B 1 58 ? -12.996 -23.151 31.533 1.00 53.17 704 THR B C 1
ATOM 2588 O O . THR B 1 58 ? -12.837 -22.371 32.475 1.00 49.07 704 THR B O 1
ATOM 2592 N N . GLN B 1 59 ? -12.020 -23.473 30.689 1.00 52.79 705 GLN B N 1
ATOM 2593 C CA . GLN B 1 59 ? -10.689 -22.889 30.806 1.00 50.04 705 GLN B CA 1
ATOM 2594 C C . GLN B 1 59 ? -10.738 -21.375 30.650 1.00 48.50 705 GLN B C 1
ATOM 2595 O O . GLN B 1 59 ? -11.303 -20.865 29.679 1.00 43.33 705 GLN B O 1
ATOM 2601 N N . ARG B 1 60 ? -10.146 -20.655 31.599 1.00 42.32 706 ARG B N 1
ATOM 2602 C CA . ARG B 1 60 ? -10.058 -19.206 31.483 1.00 41.72 706 ARG B CA 1
ATOM 2603 C C . ARG B 1 60 ? -8.811 -18.642 32.162 1.00 40.07 706 ARG B C 1
ATOM 2604 O O . ARG B 1 60 ? -8.481 -19.016 33.290 1.00 39.03 706 ARG B O 1
ATOM 2612 N N . VAL B 1 61 ? -8.119 -17.756 31.451 1.00 40.40 707 VAL B N 1
ATOM 2613 C CA . VAL B 1 61 ? -7.019 -16.981 32.013 1.00 38.69 707 VAL B CA 1
ATOM 2614 C C . VAL B 1 61 ? -7.158 -15.536 31.547 1.00 36.03 707 VAL B C 1
ATOM 2615 O O . VAL B 1 61 ? -6.987 -15.241 30.360 1.00 37.37 707 VAL B O 1
ATOM 2619 N N . ASP B 1 62 ? -7.489 -14.641 32.475 1.00 35.02 708 ASP B N 1
ATOM 2620 C CA . ASP B 1 62 ? -7.603 -13.225 32.150 1.00 36.14 708 ASP B CA 1
ATOM 2621 C C . ASP B 1 62 ? -6.380 -12.467 32.652 1.00 35.66 708 ASP B C 1
ATOM 2622 O O . ASP B 1 62 ? -5.881 -12.731 33.748 1.00 36.00 708 ASP B O 1
ATOM 2627 N N . VAL B 1 63 ? -5.892 -11.538 31.836 1.00 38.18 709 VAL B N 1
ATOM 2628 C CA . VAL B 1 63 ? -4.751 -10.714 32.208 1.00 34.83 709 VAL B CA 1
ATOM 2629 C C . VAL B 1 63 ? -5.048 -9.253 31.912 1.00 35.75 709 VAL B C 1
ATOM 2630 O O . VAL B 1 63 ? -5.259 -8.877 30.757 1.00 35.13 709 VAL B O 1
ATOM 2634 N N . LEU B 1 64 ? -5.074 -8.434 32.957 1.00 40.77 710 LEU B N 1
ATOM 2635 C CA . LEU B 1 64 ? -5.322 -7.009 32.790 1.00 37.46 710 LEU B CA 1
ATOM 2636 C C . LEU B 1 64 ? -4.086 -6.305 32.234 1.00 39.67 710 LEU B C 1
ATOM 2637 O O . LEU B 1 64 ? -2.953 -6.710 32.513 1.00 40.18 710 LEU B O 1
ATOM 2642 N N . PHE B 1 65 ? -4.312 -5.260 31.440 1.00 35.82 711 PHE B N 1
ATOM 2643 C CA . PHE B 1 65 ? -3.230 -4.439 30.908 1.00 41.29 711 PHE B CA 1
ATOM 2644 C C . PHE B 1 65 ? -2.407 -3.861 32.054 1.00 44.78 711 PHE B C 1
ATOM 2645 O O . PHE B 1 65 ? -1.190 -3.713 31.948 1.00 43.89 711 PHE B O 1
ATOM 2653 N N . SER B 1 66 ? -3.090 -3.546 33.152 1.00 42.58 712 SER B N 1
ATOM 2654 C CA . SER B 1 66 ? -2.472 -2.919 34.315 1.00 45.24 712 SER B CA 1
ATOM 2655 C C . SER B 1 66 ? -1.550 -3.873 35.069 1.00 44.88 712 SER B C 1
ATOM 2656 O O . SER B 1 66 ? -0.811 -3.456 35.962 1.00 44.64 712 SER B O 1
ATOM 2659 N N . ASN B 1 67 ? -1.599 -5.153 34.712 1.00 41.42 713 ASN B N 1
ATOM 2660 C CA . ASN B 1 67 ? -0.746 -6.152 35.344 1.00 37.03 713 ASN B CA 1
ATOM 2661 C C . ASN B 1 67 ? 0.358 -6.645 34.410 1.00 33.71 713 ASN B C 1
ATOM 2662 O O . ASN B 1 67 ? 1.078 -7.586 34.733 1.00 34.26 713 ASN B O 1
ATOM 2667 N N . ILE B 1 68 ? 0.489 -6.004 33.253 1.00 33.67 714 ILE B N 1
ATOM 2668 C CA . ILE B 1 68 ? 1.514 -6.388 32.287 1.00 34.87 714 ILE B CA 1
ATOM 2669 C C . ILE B 1 68 ? 2.714 -5.449 32.371 1.00 33.51 714 ILE B C 1
ATOM 2670 O O . ILE B 1 68 ? 2.623 -4.278 31.994 1.00 36.80 714 ILE B O 1
ATOM 2675 N N . ARG B 1 69 ? 3.837 -5.958 32.870 1.00 35.78 715 ARG B N 1
ATOM 2676 C CA . ARG B 1 69 ? 5.044 -5.145 32.954 1.00 30.22 715 ARG B CA 1
ATOM 2677 C C . ARG B 1 69 ? 5.771 -5.140 31.618 1.00 31.36 715 ARG B C 1
ATOM 2678 O O . ARG B 1 69 ? 6.202 -4.090 31.137 1.00 30.83 715 ARG B O 1
ATOM 2686 N N . HIS B 1 70 ? 5.904 -6.320 31.019 1.00 28.46 716 HIS B N 1
ATOM 2687 C CA . HIS B 1 70 ? 6.523 -6.435 29.706 1.00 28.74 716 HIS B CA 1
ATOM 2688 C C . HIS B 1 70 ? 5.690 -7.298 28.767 1.00 27.32 716 HIS B C 1
ATOM 2689 O O . HIS B 1 70 ? 5.060 -8.270 29.192 1.00 27.13 716 HIS B O 1
ATOM 2696 N N . LEU B 1 71 ? 5.691 -6.929 27.491 1.00 29.36 717 LEU B N 1
ATOM 2697 C CA . LEU B 1 71 ? 5.062 -7.731 26.451 1.00 30.10 717 LEU B CA 1
ATOM 2698 C C . LEU B 1 71 ? 6.114 -8.026 25.393 1.00 28.98 717 LEU B C 1
ATOM 2699 O O . LEU B 1 71 ? 6.632 -7.107 24.754 1.00 31.12 717 LEU B O 1
ATOM 2704 N N . PHE B 1 72 ? 6.448 -9.300 25.221 1.00 25.28 718 PHE B N 1
ATOM 2705 C CA . PHE B 1 72 ? 7.472 -9.678 24.257 1.00 26.91 718 PHE B CA 1
ATOM 2706 C C . PHE B 1 72 ? 6.879 -10.412 23.062 1.00 25.60 718 PHE B C 1
ATOM 2707 O O . PHE B 1 72 ? 5.986 -11.248 23.218 1.00 27.59 718 PHE B O 1
ATOM 2715 N N . PHE B 1 73 ? 7.374 -10.094 21.871 1.00 24.59 719 PHE B N 1
ATOM 2716 C CA . PHE B 1 73 ? 7.130 -10.935 20.712 1.00 25.24 719 PHE B CA 1
ATOM 2717 C C . PHE B 1 73 ? 8.448 -11.562 20.284 1.00 28.26 719 PHE B C 1
ATOM 2718 O O . PHE B 1 73 ? 9.415 -10.854 20.000 1.00 28.08 719 PHE B O 1
ATOM 2726 N N . GLN B 1 74 ? 8.495 -12.888 20.247 1.00 26.52 720 GLN B N 1
ATOM 2727 C CA . GLN B 1 74 ? 9.684 -13.568 19.753 1.00 26.01 720 GLN B CA 1
ATOM 2728 C C . GLN B 1 74 ? 9.357 -14.432 18.540 1.00 29.39 720 GLN B C 1
ATOM 2729 O O . GLN B 1 74 ? 8.708 -15.472 18.663 1.00 33.44 720 GLN B O 1
ATOM 2735 N N . PRO B 1 75 ? 9.810 -13.996 17.355 1.00 30.48 721 PRO B N 1
ATOM 2736 C CA . PRO B 1 75 ? 9.651 -14.773 16.122 1.00 40.62 721 PRO B CA 1
ATOM 2737 C C . PRO B 1 75 ? 10.539 -16.013 16.165 1.00 40.90 721 PRO B C 1
ATOM 2738 O O . PRO B 1 75 ? 11.417 -16.085 17.030 1.00 41.80 721 PRO B O 1
ATOM 2742 N N . CYS B 1 76 ? 10.312 -16.967 15.263 1.00 47.41 722 CYS B N 1
ATOM 2743 C CA . CYS B 1 76 ? 11.149 -18.164 15.181 1.00 51.76 722 CYS B CA 1
ATOM 2744 C C . CYS B 1 76 ? 12.631 -17.809 15.057 1.00 57.45 722 CYS B C 1
ATOM 2745 O O . CYS B 1 76 ? 13.056 -17.231 14.057 1.00 58.29 722 CYS B O 1
ATOM 2748 N N . GLN B 1 77 ? 13.409 -18.154 16.078 1.00 58.49 723 GLN B N 1
ATOM 2749 C CA . GLN B 1 77 ? 14.838 -17.849 16.102 1.00 56.98 723 GLN B CA 1
ATOM 2750 C C . GLN B 1 77 ? 15.691 -19.088 15.863 1.00 63.13 723 GLN B C 1
ATOM 2751 O O . GLN B 1 77 ? 16.568 -19.411 16.662 1.00 64.55 723 GLN B O 1
ATOM 2757 N N . GLU B 1 79 ? 14.742 -22.787 16.206 1.00 66.40 725 GLU B N 1
ATOM 2758 C CA . GLU B 1 79 ? 14.160 -23.137 17.496 1.00 65.17 725 GLU B CA 1
ATOM 2759 C C . GLU B 1 79 ? 12.737 -23.663 17.319 1.00 65.16 725 GLU B C 1
ATOM 2760 O O . GLU B 1 79 ? 12.186 -24.301 18.218 1.00 64.47 725 GLU B O 1
ATOM 2766 N N . MET B 1 80 ? 12.155 -23.374 16.155 1.00 62.67 726 MET B N 1
ATOM 2767 C CA . MET B 1 80 ? 10.859 -23.919 15.740 1.00 61.32 726 MET B CA 1
ATOM 2768 C C . MET B 1 80 ? 9.699 -23.532 16.667 1.00 56.54 726 MET B C 1
ATOM 2769 O O . MET B 1 80 ? 8.898 -24.385 17.061 1.00 59.06 726 MET B O 1
ATOM 2774 N N . ILE B 1 81 ? 9.602 -22.244 16.993 1.00 50.41 727 ILE B N 1
ATOM 2775 C CA . ILE B 1 81 ? 8.538 -21.754 17.870 1.00 40.08 727 ILE B CA 1
ATOM 2776 C C . ILE B 1 81 ? 8.381 -20.229 17.798 1.00 38.63 727 ILE B C 1
ATOM 2777 O O . ILE B 1 81 ? 9.373 -19.494 17.782 1.00 43.12 727 ILE B O 1
ATOM 2782 N N . VAL B 1 82 ? 7.134 -19.762 17.725 1.00 33.78 728 VAL B N 1
ATOM 2783 C CA . VAL B 1 82 ? 6.848 -18.326 17.746 1.00 32.61 728 VAL B CA 1
ATOM 2784 C C . VAL B 1 82 ? 6.073 -17.982 19.020 1.00 31.98 728 VAL B C 1
ATOM 2785 O O . VAL B 1 82 ? 5.127 -18.680 19.387 1.00 29.65 728 VAL B O 1
ATOM 2789 N N . ILE B 1 83 ? 6.490 -16.920 19.706 1.00 27.13 729 ILE B N 1
ATOM 2790 C CA . ILE B 1 83 ? 6.006 -16.657 21.059 1.00 26.32 729 ILE B CA 1
ATOM 2791 C C . ILE B 1 83 ? 5.506 -15.228 21.270 1.00 26.28 729 ILE B C 1
ATOM 2792 O O . ILE B 1 83 ? 6.113 -14.268 20.784 1.00 26.48 729 ILE B O 1
ATOM 2797 N N . ILE B 1 84 ? 4.389 -15.101 21.982 1.00 29.34 730 ILE B N 1
ATOM 2798 C CA . ILE B 1 84 ? 4.008 -13.840 22.607 1.00 26.38 730 ILE B CA 1
ATOM 2799 C C . ILE B 1 84 ? 4.056 -14.072 24.114 1.00 28.69 730 ILE B C 1
ATOM 2800 O O . ILE B 1 84 ? 3.382 -14.965 24.631 1.00 27.40 730 ILE B O 1
ATOM 2805 N N . HIS B 1 85 ? 4.862 -13.281 24.817 1.00 26.95 731 HIS B N 1
ATOM 2806 C CA . HIS B 1 85 ? 5.114 -13.525 26.236 1.00 28.20 731 HIS B CA 1
ATOM 2807 C C . HIS B 1 85 ? 4.724 -12.331 27.101 1.00 28.54 731 HIS B C 1
ATOM 2808 O O . HIS B 1 85 ? 5.137 -11.200 26.836 1.00 28.28 731 HIS B O 1
ATOM 2815 N N . LEU B 1 86 ? 3.931 -12.590 28.137 1.00 27.72 732 LEU B N 1
ATOM 2816 C CA . LEU B 1 86 ? 3.532 -11.549 29.076 1.00 28.96 732 LEU B CA 1
ATOM 2817 C C . LEU B 1 86 ? 4.318 -11.695 30.370 1.00 30.94 732 LEU B C 1
ATOM 2818 O O . LEU B 1 86 ? 4.259 -12.741 31.020 1.00 30.30 732 LEU B O 1
ATOM 2823 N N . HIS B 1 87 ? 5.061 -10.662 30.750 1.00 28.55 733 HIS B N 1
ATOM 2824 C CA . HIS B 1 87 ? 5.649 -10.661 32.083 1.00 31.34 733 HIS B CA 1
ATOM 2825 C C . HIS B 1 87 ? 4.844 -9.766 33.017 1.00 30.77 733 HIS B C 1
ATOM 2826 O O . HIS B 1 87 ? 4.652 -8.575 32.749 1.00 29.51 733 HIS B O 1
ATOM 2833 N N . LEU B 1 88 ? 4.387 -10.346 34.122 1.00 29.80 734 LEU B N 1
ATOM 2834 C CA . LEU B 1 88 ? 3.415 -9.680 34.982 1.00 33.97 734 LEU B CA 1
ATOM 2835 C C . LEU B 1 88 ? 4.035 -8.925 36.163 1.00 38.25 734 LEU B C 1
ATOM 2836 O O . LEU B 1 88 ? 5.140 -9.246 36.613 1.00 35.76 734 LEU B O 1
ATOM 2841 N N . LYS B 1 89 ? 3.315 -7.916 36.650 1.00 39.22 735 LYS B N 1
ATOM 2842 C CA . LYS B 1 89 ? 3.757 -7.127 37.794 1.00 39.96 735 LYS B CA 1
ATOM 2843 C C . LYS B 1 89 ? 3.565 -7.923 39.078 1.00 41.49 735 LYS B C 1
ATOM 2844 O O . LYS B 1 89 ? 4.491 -8.070 39.876 1.00 42.95 735 LYS B O 1
ATOM 2850 N N . ASP B 1 90 ? 2.353 -8.431 39.269 1.00 39.32 736 ASP B N 1
ATOM 2851 C CA . ASP B 1 90 ? 2.061 -9.339 40.368 1.00 40.58 736 ASP B CA 1
ATOM 2852 C C . ASP B 1 90 ? 1.547 -10.655 39.798 1.00 43.59 736 ASP B C 1
ATOM 2853 O O . ASP B 1 90 ? 0.842 -10.663 38.788 1.00 42.08 736 ASP B O 1
ATOM 2858 N N . PRO B 1 91 ? 1.917 -11.777 40.432 1.00 40.72 737 PRO B N 1
ATOM 2859 C CA . PRO B 1 91 ? 1.505 -13.086 39.914 1.00 41.86 737 PRO B CA 1
ATOM 2860 C C . PRO B 1 91 ? -0.002 -13.299 40.003 1.00 50.20 737 PRO B C 1
ATOM 2861 O O . PRO B 1 91 ? -0.676 -12.612 40.771 1.00 45.86 737 PRO B O 1
ATOM 2865 N N . ILE B 1 92 ? -0.518 -14.234 39.210 1.00 48.81 738 ILE B N 1
ATOM 2866 C CA . ILE B 1 92 ? -1.930 -14.594 39.253 1.00 50.91 738 ILE B CA 1
ATOM 2867 C C . ILE B 1 92 ? -2.062 -16.103 39.445 1.00 54.40 738 ILE B C 1
ATOM 2868 O O . ILE B 1 92 ? -1.079 -16.834 39.321 1.00 56.49 738 ILE B O 1
ATOM 2873 N N . LEU B 1 93 ? -3.271 -16.573 39.736 1.00 60.30 739 LEU B N 1
ATOM 2874 C CA . LEU B 1 93 ? -3.479 -17.993 40.017 1.00 66.43 739 LEU B CA 1
ATOM 2875 C C . LEU B 1 93 ? -3.649 -18.851 38.757 1.00 64.35 739 LEU B C 1
ATOM 2876 O O . LEU B 1 93 ? -4.423 -18.510 37.859 1.00 65.18 739 LEU B O 1
ATOM 2881 N N . PHE B 1 94 ? -2.919 -19.965 38.704 1.00 65.74 740 PHE B N 1
ATOM 2882 C CA . PHE B 1 94 ? -3.026 -20.928 37.609 1.00 67.54 740 PHE B CA 1
ATOM 2883 C C . PHE B 1 94 ? -3.459 -22.284 38.149 1.00 73.25 740 PHE B C 1
ATOM 2884 O O . PHE B 1 94 ? -2.697 -23.253 38.118 1.00 74.66 740 PHE B O 1
ATOM 2892 N N . GLY B 1 95 ? -4.693 -22.347 38.638 1.00 75.14 741 GLY B N 1
ATOM 2893 C CA . GLY B 1 95 ? -5.172 -23.527 39.330 1.00 74.97 741 GLY B CA 1
ATOM 2894 C C . GLY B 1 95 ? -4.598 -23.566 40.732 1.00 78.10 741 GLY B C 1
ATOM 2895 O O . GLY B 1 95 ? -4.892 -22.697 41.554 1.00 78.20 741 GLY B O 1
ATOM 2896 N N . LYS B 1 96 ? -3.762 -24.562 41.002 1.00 78.19 742 LYS B N 1
ATOM 2897 C CA . LYS B 1 96 ? -3.199 -24.741 42.335 1.00 81.83 742 LYS B CA 1
ATOM 2898 C C . LYS B 1 96 ? -1.786 -24.162 42.465 1.00 82.15 742 LYS B C 1
ATOM 2899 O O . LYS B 1 96 ? -1.157 -24.262 43.520 1.00 82.26 742 LYS B O 1
ATOM 2905 N N . LYS B 1 97 ? -1.293 -23.553 41.391 1.00 81.96 743 LYS B N 1
ATOM 2906 C CA . LYS B 1 97 ? -0.003 -22.869 41.421 1.00 77.45 743 LYS B CA 1
ATOM 2907 C C . LYS B 1 97 ? -0.154 -21.446 40.891 1.00 74.69 743 LYS B C 1
ATOM 2908 O O . LYS B 1 97 ? -1.234 -21.060 40.443 1.00 73.36 743 LYS B O 1
ATOM 2914 N N . LYS B 1 98 ? 0.923 -20.668 40.939 1.00 68.78 744 LYS B N 1
ATOM 2915 C CA . LYS B 1 98 ? 0.858 -19.267 40.527 1.00 65.55 744 LYS B CA 1
ATOM 2916 C C . LYS B 1 98 ? 2.002 -18.873 39.591 1.00 61.67 744 LYS B C 1
ATOM 2917 O O . LYS B 1 98 ? 3.099 -19.432 39.664 1.00 64.30 744 LYS B O 1
ATOM 2923 N N . THR B 1 99 ? 1.740 -17.905 38.717 1.00 56.25 745 THR B N 1
ATOM 2924 C CA . THR B 1 99 ? 2.703 -17.520 37.689 1.00 49.26 745 THR B CA 1
ATOM 2925 C C . THR B 1 99 ? 2.823 -16.006 37.542 1.00 45.89 745 THR B C 1
ATOM 2926 O O . THR B 1 99 ? 1.855 -15.273 37.748 1.00 44.91 745 THR B O 1
ATOM 2930 N N . LYS B 1 100 ? 4.020 -15.543 37.197 1.00 40.80 746 LYS B N 1
ATOM 2931 C CA . LYS B 1 100 ? 4.230 -14.140 36.873 1.00 39.52 746 LYS B CA 1
ATOM 2932 C C . LYS B 1 100 ? 4.631 -14.050 35.406 1.00 37.13 746 LYS B C 1
ATOM 2933 O O . LYS B 1 100 ? 4.963 -12.976 34.895 1.00 38.77 746 LYS B O 1
ATOM 2939 N N . ASP B 1 101 ? 4.586 -15.200 34.737 1.00 39.29 747 ASP B N 1
ATOM 2940 C CA . ASP B 1 101 ? 4.865 -15.287 33.310 1.00 38.28 747 ASP B CA 1
ATOM 2941 C C . ASP B 1 101 ? 3.864 -16.206 32.622 1.00 40.43 747 ASP B C 1
ATOM 2942 O O . ASP B 1 101 ? 3.715 -17.372 33.000 1.00 43.68 747 ASP B O 1
ATOM 2947 N N . VAL B 1 102 ? 3.171 -15.665 31.624 1.00 36.27 748 VAL B N 1
ATOM 2948 C CA . VAL B 1 102 ? 2.251 -16.441 30.798 1.00 39.17 748 VAL B CA 1
ATOM 2949 C C . VAL B 1 102 ? 2.523 -16.126 29.331 1.00 31.79 748 VAL B C 1
ATOM 2950 O O . VAL B 1 102 ? 2.646 -14.958 28.957 1.00 30.70 748 VAL B O 1
ATOM 2954 N N . GLN B 1 103 ? 2.646 -17.162 28.506 1.00 31.71 749 GLN B N 1
ATOM 2955 C CA . GLN B 1 103 ? 2.935 -16.946 27.094 1.00 32.39 749 GLN B CA 1
ATOM 2956 C C . GLN B 1 103 ? 2.022 -17.753 26.180 1.00 32.12 749 GLN B C 1
ATOM 2957 O O . GLN B 1 103 ? 1.427 -18.752 26.592 1.00 32.30 749 GLN B O 1
ATOM 2963 N N . PHE B 1 104 ? 1.917 -17.300 24.937 1.00 29.86 750 PHE B N 1
ATOM 2964 C CA . PHE B 1 104 ? 1.132 -17.989 23.929 1.00 29.80 750 PHE B CA 1
ATOM 2965 C C . PHE B 1 104 ? 2.056 -18.306 22.766 1.00 32.94 750 PHE B C 1
ATOM 2966 O O . PHE B 1 104 ? 2.881 -17.473 22.381 1.00 30.34 750 PHE B O 1
ATOM 2974 N N . TYR B 1 105 ? 1.936 -19.506 22.212 1.00 29.99 751 TYR B N 1
ATOM 2975 C CA . TYR B 1 105 ? 2.900 -19.943 21.213 1.00 30.92 751 TYR B CA 1
ATOM 2976 C C . TYR B 1 105 ? 2.333 -20.943 20.224 1.00 37.37 751 TYR B C 1
ATOM 2977 O O . TYR B 1 105 ? 1.244 -21.487 20.415 1.00 37.07 751 TYR B O 1
ATOM 2986 N N . ARG B 1 106 ? 3.107 -21.191 19.175 1.00 37.55 752 ARG B N 1
ATOM 2987 C CA . ARG B 1 106 ? 2.827 -22.261 18.234 1.00 44.76 752 ARG B CA 1
ATOM 2988 C C . ARG B 1 106 ? 4.139 -22.838 17.734 1.00 45.46 752 ARG B C 1
ATOM 2989 O O . ARG B 1 106 ? 5.135 -22.122 17.615 1.00 43.69 752 ARG B O 1
ATOM 2997 N N . GLU B 1 107 ? 4.139 -24.136 17.458 1.00 51.53 753 GLU B N 1
ATOM 2998 C CA . GLU B 1 107 ? 5.264 -24.765 16.791 1.00 56.75 753 GLU B CA 1
ATOM 2999 C C . GLU B 1 107 ? 4.884 -24.936 15.326 1.00 64.10 753 GLU B C 1
ATOM 3000 O O . GLU B 1 107 ? 3.699 -24.951 14.987 1.00 62.82 753 GLU B O 1
ATOM 3006 N N . ALA B 1 108 ? 5.881 -25.054 14.457 1.00 67.70 754 ALA B N 1
ATOM 3007 C CA . ALA B 1 108 ? 5.621 -25.280 13.040 1.00 68.76 754 ALA B CA 1
ATOM 3008 C C . ALA B 1 108 ? 5.897 -26.733 12.669 1.00 72.28 754 ALA B C 1
ATOM 3009 O O . ALA B 1 108 ? 5.310 -27.266 11.727 1.00 75.39 754 ALA B O 1
ATOM 3011 N N . GLU B 1 132 ? 13.098 -24.018 -4.674 1.00 85.30 780 GLU B N 1
ATOM 3012 C CA . GLU B 1 132 ? 11.850 -23.291 -4.876 1.00 88.88 780 GLU B CA 1
ATOM 3013 C C . GLU B 1 132 ? 10.869 -23.532 -3.737 1.00 88.31 780 GLU B C 1
ATOM 3014 O O . GLU B 1 132 ? 10.491 -22.596 -3.033 1.00 86.58 780 GLU B O 1
ATOM 3020 N N . ALA B 1 133 ? 10.463 -24.788 -3.560 1.00 88.21 781 ALA B N 1
ATOM 3021 C CA . ALA B 1 133 ? 9.515 -25.155 -2.510 1.00 82.61 781 ALA B CA 1
ATOM 3022 C C . ALA B 1 133 ? 9.972 -24.624 -1.156 1.00 82.97 781 ALA B C 1
ATOM 3023 O O . ALA B 1 133 ? 9.153 -24.295 -0.297 1.00 80.03 781 ALA B O 1
ATOM 3025 N N . GLU B 1 134 ? 11.290 -24.542 -0.994 1.00 83.54 782 GLU B N 1
ATOM 3026 C CA . GLU B 1 134 ? 11.933 -23.870 0.131 1.00 80.96 782 GLU B CA 1
ATOM 3027 C C . GLU B 1 134 ? 11.264 -22.541 0.492 1.00 78.16 782 GLU B C 1
ATOM 3028 O O . GLU B 1 134 ? 11.121 -22.210 1.672 1.00 74.38 782 GLU B O 1
ATOM 3034 N N . GLN B 1 135 ? 10.844 -21.795 -0.530 1.00 76.17 783 GLN B N 1
ATOM 3035 C CA . GLN B 1 135 ? 10.236 -20.478 -0.341 1.00 74.24 783 GLN B CA 1
ATOM 3036 C C . GLN B 1 135 ? 8.782 -20.562 0.120 1.00 73.64 783 GLN B C 1
ATOM 3037 O O . GLN B 1 135 ? 8.237 -19.595 0.656 1.00 68.86 783 GLN B O 1
ATOM 3043 N N . GLU B 1 136 ? 8.151 -21.714 -0.085 1.00 73.15 784 GLU B N 1
ATOM 3044 C CA . GLU B 1 136 ? 6.802 -21.909 0.431 1.00 72.61 784 GLU B CA 1
ATOM 3045 C C . GLU B 1 136 ? 6.852 -22.071 1.945 1.00 70.52 784 GLU B C 1
ATOM 3046 O O . GLU B 1 136 ? 5.978 -21.577 2.655 1.00 70.06 784 GLU B O 1
ATOM 3052 N N . GLU B 1 137 ? 7.893 -22.742 2.433 1.00 69.12 785 GLU B N 1
ATOM 3053 C CA . GLU B 1 137 ? 8.160 -22.815 3.865 1.00 70.56 785 GLU B CA 1
ATOM 3054 C C . GLU B 1 137 ? 8.560 -21.448 4.414 1.00 66.72 785 GLU B C 1
ATOM 3055 O O . GLU B 1 137 ? 8.452 -21.198 5.615 1.00 63.60 785 GLU B O 1
ATOM 3061 N N . ARG B 1 138 ? 9.023 -20.563 3.536 1.00 64.56 786 ARG B N 1
ATOM 3062 C CA . ARG B 1 138 ? 9.341 -19.206 3.961 1.00 63.81 786 ARG B CA 1
ATOM 3063 C C . ARG B 1 138 ? 8.061 -18.415 4.234 1.00 63.14 786 ARG B C 1
ATOM 3064 O O . ARG B 1 138 ? 7.941 -17.774 5.278 1.00 59.94 786 ARG B O 1
ATOM 3072 N N . ARG B 1 139 ? 7.099 -18.479 3.315 1.00 61.94 787 ARG B N 1
ATOM 3073 C CA . ARG B 1 139 ? 5.850 -17.731 3.477 1.00 61.26 787 ARG B CA 1
ATOM 3074 C C . ARG B 1 139 ? 4.945 -18.344 4.547 1.00 60.50 787 ARG B C 1
ATOM 3075 O O . ARG B 1 139 ? 4.098 -17.655 5.118 1.00 56.87 787 ARG B O 1
ATOM 3083 N N . ARG B 1 140 ? 5.125 -19.636 4.811 1.00 58.57 788 ARG B N 1
ATOM 3084 C CA . ARG B 1 140 ? 4.464 -20.284 5.939 1.00 58.85 788 ARG B CA 1
ATOM 3085 C C . ARG B 1 140 ? 4.963 -19.654 7.227 1.00 58.10 788 ARG B C 1
ATOM 3086 O O . ARG B 1 140 ? 4.182 -19.155 8.038 1.00 54.53 788 ARG B O 1
ATOM 3094 N N . LYS B 1 141 ? 6.281 -19.701 7.399 1.00 55.40 789 LYS B N 1
ATOM 3095 C CA . LYS B 1 141 ? 6.973 -19.075 8.518 1.00 52.61 789 LYS B CA 1
ATOM 3096 C C . LYS B 1 141 ? 6.597 -17.603 8.652 1.00 52.30 789 LYS B C 1
ATOM 3097 O O . LYS B 1 141 ? 6.340 -17.110 9.750 1.00 47.52 789 LYS B O 1
ATOM 3103 N N . ALA B 1 142 ? 6.567 -16.915 7.514 1.00 49.49 790 ALA B N 1
ATOM 3104 C CA . ALA B 1 142 ? 6.338 -15.475 7.458 1.00 47.79 790 ALA B CA 1
ATOM 3105 C C . ALA B 1 142 ? 4.979 -15.033 8.002 1.00 47.62 790 ALA B C 1
ATOM 3106 O O . ALA B 1 142 ? 4.889 -14.011 8.683 1.00 51.01 790 ALA B O 1
ATOM 3108 N N . GLU B 1 143 ? 3.927 -15.789 7.690 1.00 48.45 791 GLU B N 1
ATOM 3109 C CA . GLU B 1 143 ? 2.571 -15.431 8.117 1.00 51.11 791 GLU B CA 1
ATOM 3110 C C . GLU B 1 143 ? 2.260 -15.924 9.529 1.00 46.04 791 GLU B C 1
ATOM 3111 O O . GLU B 1 143 ? 1.354 -15.408 10.178 1.00 45.19 791 GLU B O 1
ATOM 3117 N N . LEU B 1 144 ? 2.998 -16.930 9.995 1.00 42.65 792 LEU B N 1
ATOM 3118 C CA . LEU B 1 144 ? 2.926 -17.340 11.394 1.00 45.36 792 LEU B CA 1
ATOM 3119 C C . LEU B 1 144 ? 3.507 -16.206 12.229 1.00 44.93 792 LEU B C 1
ATOM 3120 O O . LEU B 1 144 ? 2.954 -15.831 13.264 1.00 41.87 792 LEU B O 1
ATOM 3125 N N . ASP B 1 145 ? 4.623 -15.657 11.757 1.00 45.61 793 ASP B N 1
ATOM 3126 C CA . ASP B 1 145 ? 5.221 -14.479 12.371 1.00 43.27 793 ASP B CA 1
ATOM 3127 C C . ASP B 1 145 ? 4.276 -13.282 12.314 1.00 43.48 793 ASP B C 1
ATOM 3128 O O . ASP B 1 145 ? 4.112 -12.565 13.300 1.00 41.04 793 ASP B O 1
ATOM 3133 N N . ARG B 1 146 ? 3.655 -13.076 11.155 1.00 44.93 794 ARG B N 1
ATOM 3134 C CA . ARG B 1 146 ? 2.804 -11.909 10.936 1.00 42.22 794 ARG B CA 1
ATOM 3135 C C . ARG B 1 146 ? 1.568 -11.936 11.827 1.00 42.24 794 ARG B C 1
ATOM 3136 O O . ARG B 1 146 ? 1.187 -10.913 12.395 1.00 40.94 794 ARG B O 1
ATOM 3144 N N . LEU B 1 147 ? 0.950 -13.108 11.947 1.00 41.62 795 LEU B N 1
ATOM 3145 C CA . LEU B 1 147 ? -0.200 -13.288 12.831 1.00 40.85 795 LEU B CA 1
ATOM 3146 C C . LEU B 1 147 ? 0.117 -12.880 14.269 1.00 38.64 795 LEU B C 1
ATOM 3147 O O . LEU B 1 147 ? -0.663 -12.174 14.907 1.00 40.06 795 LEU B O 1
ATOM 3152 N N . PHE B 1 148 ? 1.267 -13.326 14.767 1.00 36.77 796 PHE B N 1
ATOM 3153 C CA . PHE B 1 148 ? 1.676 -13.063 16.145 1.00 37.85 796 PHE B CA 1
ATOM 3154 C C . PHE B 1 148 ? 2.125 -11.621 16.355 1.00 35.81 796 PHE B C 1
ATOM 3155 O O . PHE B 1 148 ? 1.759 -10.991 17.345 1.00 33.86 796 PHE B O 1
ATOM 3163 N N . LYS B 1 149 ? 2.927 -11.105 15.430 1.00 37.33 797 LYS B N 1
ATOM 3164 C CA . LYS B 1 149 ? 3.406 -9.728 15.518 1.00 31.63 797 LYS B CA 1
ATOM 3165 C C . LYS B 1 149 ? 2.264 -8.716 15.450 1.00 39.32 797 LYS B C 1
ATOM 3166 O O . LYS B 1 149 ? 2.248 -7.733 16.194 1.00 35.73 797 LYS B O 1
ATOM 3172 N N . SER B 1 150 ? 1.312 -8.959 14.554 1.00 37.38 798 SER B N 1
ATOM 3173 C CA . SER B 1 150 ? 0.158 -8.076 14.413 1.00 36.41 798 SER B CA 1
ATOM 3174 C C . SER B 1 150 ? -0.708 -8.072 15.671 1.00 36.24 798 SER B C 1
ATOM 3175 O O . SER B 1 150 ? -1.172 -7.019 16.104 1.00 40.79 798 SER B O 1
ATOM 3178 N N . PHE B 1 151 ? -0.914 -9.249 16.258 1.00 31.83 799 PHE B N 1
ATOM 3179 C CA . PHE B 1 151 ? -1.734 -9.371 17.459 1.00 33.31 799 PHE B CA 1
ATOM 3180 C C . PHE B 1 151 ? -1.074 -8.684 18.647 1.00 36.60 799 PHE B C 1
ATOM 3181 O O . PHE B 1 151 ? -1.748 -8.074 19.477 1.00 34.62 799 PHE B O 1
ATOM 3189 N N . ALA B 1 152 ? 0.248 -8.794 18.723 1.00 36.25 800 ALA B N 1
ATOM 3190 C CA . ALA B 1 152 ? 1.013 -8.182 19.801 1.00 34.13 800 ALA B CA 1
ATOM 3191 C C . ALA B 1 152 ? 0.878 -6.660 19.792 1.00 34.59 800 ALA B C 1
ATOM 3192 O O . ALA B 1 152 ? 0.716 -6.039 20.844 1.00 34.41 800 ALA B O 1
ATOM 3194 N N . GLU B 1 153 ? 0.952 -6.064 18.605 1.00 35.32 801 GLU B N 1
ATOM 3195 C CA . GLU B 1 153 ? 0.818 -4.617 18.461 1.00 38.30 801 GLU B CA 1
ATOM 3196 C C . GLU B 1 153 ? -0.570 -4.128 18.869 1.00 40.57 801 GLU B C 1
ATOM 3197 O O . GLU B 1 153 ? -0.716 -3.021 19.389 1.00 41.27 801 GLU B O 1
ATOM 3203 N N . LYS B 1 154 ? -1.582 -4.959 18.629 1.00 39.56 802 LYS B N 1
ATOM 3204 C CA . LYS B 1 154 ? -2.954 -4.651 19.020 1.00 38.57 802 LYS B CA 1
ATOM 3205 C C . LYS B 1 154 ? -3.109 -4.653 20.538 1.00 35.86 802 LYS B C 1
ATOM 3206 O O . LYS B 1 154 ? -3.852 -3.844 21.090 1.00 39.19 802 LYS B O 1
ATOM 3212 N N . ILE B 1 155 ? -2.415 -5.573 21.203 1.00 37.95 803 ILE B N 1
ATOM 3213 C CA . ILE B 1 155 ? -2.394 -5.612 22.661 1.00 34.82 803 ILE B CA 1
ATOM 3214 C C . ILE B 1 155 ? -1.774 -4.323 23.189 1.00 39.29 803 ILE B C 1
ATOM 3215 O O . ILE B 1 155 ? -2.317 -3.678 24.086 1.00 37.21 803 ILE B O 1
ATOM 3220 N N . ALA B 1 156 ? -0.629 -3.958 22.619 1.00 36.35 804 ALA B N 1
ATOM 3221 C CA . ALA B 1 156 ? 0.060 -2.729 22.982 1.00 38.85 804 ALA B CA 1
ATOM 3222 C C . ALA B 1 156 ? -0.826 -1.508 22.740 1.00 41.06 804 ALA B C 1
ATOM 3223 O O . ALA B 1 156 ? -0.970 -0.658 23.619 1.00 44.79 804 ALA B O 1
ATOM 3225 N N . GLU B 1 157 ? -1.414 -1.427 21.549 1.00 44.62 805 GLU B N 1
ATOM 3226 C CA . GLU B 1 157 ? -2.309 -0.323 21.203 1.00 46.42 805 GLU B CA 1
ATOM 3227 C C . GLU B 1 157 ? -3.519 -0.252 22.131 1.00 45.65 805 GLU B C 1
ATOM 3228 O O . GLU B 1 157 ? -3.905 0.826 22.578 1.00 48.88 805 GLU B O 1
ATOM 3234 N N . ALA B 1 158 ? -4.109 -1.405 22.424 1.00 43.45 806 ALA B N 1
ATOM 3235 C CA . ALA B 1 158 ? -5.245 -1.460 23.336 1.00 44.42 806 ALA B CA 1
ATOM 3236 C C . ALA B 1 158 ? -4.830 -1.084 24.755 1.00 49.03 806 ALA B C 1
ATOM 3237 O O . ALA B 1 158 ? -5.632 -0.554 25.524 1.00 45.67 806 ALA B O 1
ATOM 3239 N N . GLY B 1 159 ? -3.577 -1.366 25.102 1.00 43.43 807 GLY B N 1
ATOM 3240 C CA . GLY B 1 159 ? -3.076 -1.070 26.432 1.00 45.34 807 GLY B CA 1
ATOM 3241 C C . GLY B 1 159 ? -2.217 0.180 26.529 1.00 47.73 807 GLY B C 1
ATOM 3242 O O . GLY B 1 159 ? -1.449 0.325 27.481 1.00 50.85 807 GLY B O 1
ATOM 3243 N N . ARG B 1 160 ? -2.354 1.094 25.568 1.00 49.89 808 ARG B N 1
ATOM 3244 C CA . ARG B 1 160 ? -1.483 2.273 25.517 1.00 56.22 808 ARG B CA 1
ATOM 3245 C C . ARG B 1 160 ? -1.637 3.248 26.695 1.00 59.17 808 ARG B C 1
ATOM 3246 O O . ARG B 1 160 ? -0.766 4.093 26.921 1.00 61.39 808 ARG B O 1
ATOM 3254 N N . ASN B 1 161 ? -2.734 3.128 27.441 1.00 58.02 809 ASN B N 1
ATOM 3255 C CA . ASN B 1 161 ? -2.902 3.895 28.673 1.00 59.31 809 ASN B CA 1
ATOM 3256 C C . ASN B 1 161 ? -1.908 3.432 29.737 1.00 57.43 809 ASN B C 1
ATOM 3257 O O . ASN B 1 161 ? -1.337 4.243 30.468 1.00 58.98 809 ASN B O 1
ATOM 3262 N N . GLU B 1 162 ? -1.705 2.119 29.806 1.00 53.79 810 GLU B N 1
ATOM 3263 C CA . GLU B 1 162 ? -0.797 1.510 30.773 1.00 54.74 810 GLU B CA 1
ATOM 3264 C C . GLU B 1 162 ? 0.647 1.527 30.265 1.00 52.89 810 GLU B C 1
ATOM 3265 O O . GLU B 1 162 ? 1.558 1.006 30.917 1.00 56.90 810 GLU B O 1
ATOM 3271 N N . GLY B 1 163 ? 0.840 2.136 29.098 1.00 53.17 811 GLY B N 1
ATOM 3272 C CA . GLY B 1 163 ? 2.157 2.289 28.512 1.00 54.74 811 GLY B CA 1
ATOM 3273 C C . GLY B 1 163 ? 2.796 0.974 28.112 1.00 52.19 811 GLY B C 1
ATOM 3274 O O . GLY B 1 163 ? 4.008 0.799 28.258 1.00 50.85 811 GLY B O 1
ATOM 3275 N N . ILE B 1 164 ? 1.985 0.045 27.614 1.00 47.12 812 ILE B N 1
ATOM 3276 C CA . ILE B 1 164 ? 2.503 -1.227 27.124 1.00 43.19 812 ILE B CA 1
ATOM 3277 C C . ILE B 1 164 ? 3.072 -1.040 25.720 1.00 43.35 812 ILE B C 1
ATOM 3278 O O . ILE B 1 164 ? 2.434 -0.431 24.857 1.00 41.86 812 ILE B O 1
ATOM 3283 N N . GLU B 1 165 ? 4.275 -1.560 25.500 1.00 38.05 813 GLU B N 1
ATOM 3284 C CA . GLU B 1 165 ? 4.901 -1.527 24.186 1.00 38.47 813 GLU B CA 1
ATOM 3285 C C . GLU B 1 165 ? 5.449 -2.912 23.876 1.00 35.13 813 GLU B C 1
ATOM 3286 O O . GLU B 1 165 ? 5.858 -3.636 24.785 1.00 34.42 813 GLU B O 1
ATOM 3292 N N . VAL B 1 166 ? 5.454 -3.283 22.600 1.00 32.74 814 VAL B N 1
ATOM 3293 C CA . VAL B 1 166 ? 6.006 -4.572 22.197 1.00 31.23 814 VAL B CA 1
ATOM 3294 C C . VAL B 1 166 ? 7.528 -4.516 22.226 1.00 33.70 814 VAL B C 1
ATOM 3295 O O . VAL B 1 166 ? 8.140 -3.673 21.566 1.00 30.06 814 VAL B O 1
ATOM 3299 N N . ASP B 1 167 ? 8.134 -5.407 23.004 1.00 30.34 815 ASP B N 1
ATOM 3300 C CA . ASP B 1 167 ? 9.584 -5.478 23.097 1.00 32.04 815 ASP B CA 1
ATOM 3301 C C . ASP B 1 167 ? 10.060 -6.766 22.431 1.00 34.06 815 ASP B C 1
ATOM 3302 O O . ASP B 1 167 ? 9.364 -7.781 22.463 1.00 32.10 815 ASP B O 1
ATOM 3307 N N . MET B 1 168 ? 11.237 -6.722 21.816 1.00 30.63 816 MET B N 1
ATOM 3308 C CA . MET B 1 168 ? 11.745 -7.867 21.073 1.00 32.19 816 MET B CA 1
ATOM 3309 C C . MET B 1 168 ? 13.201 -8.154 21.397 1.00 34.75 816 MET B C 1
ATOM 3310 O O . MET B 1 168 ? 13.997 -7.231 21.583 1.00 31.01 816 MET B O 1
ATOM 3315 N N . PRO B 1 169 ? 13.553 -9.445 21.464 1.00 31.24 817 PRO B N 1
ATOM 3316 C CA . PRO B 1 169 ? 14.951 -9.828 21.667 1.00 32.01 817 PRO B CA 1
ATOM 3317 C C . PRO B 1 169 ? 15.798 -9.441 20.461 1.00 34.42 817 PRO B C 1
ATOM 3318 O O . PRO B 1 169 ? 15.358 -9.605 19.317 1.00 30.26 817 PRO B O 1
ATOM 3322 N N . ILE B 1 170 ? 16.988 -8.908 20.720 1.00 31.93 818 ILE B N 1
ATOM 3323 C CA . ILE B 1 170 ? 17.946 -8.623 19.664 1.00 32.82 818 ILE B CA 1
ATOM 3324 C C . ILE B 1 170 ? 18.846 -9.848 19.506 1.00 35.19 818 ILE B C 1
ATOM 3325 O O . ILE B 1 170 ? 19.837 -10.004 20.223 1.00 34.11 818 ILE B O 1
ATOM 3330 N N . ARG B 1 171 ? 18.470 -10.717 18.571 1.00 34.33 819 ARG B N 1
ATOM 3331 C CA . ARG B 1 171 ? 19.141 -11.993 18.329 1.00 35.47 819 ARG B CA 1
ATOM 3332 C C . ARG B 1 171 ? 20.661 -11.884 18.184 1.00 39.35 819 ARG B C 1
ATOM 3333 O O . ARG B 1 171 ? 21.398 -12.767 18.627 1.00 36.27 819 ARG B O 1
ATOM 3341 N N . ASP B 1 172 ? 21.123 -10.794 17.578 1.00 37.71 820 ASP B N 1
ATOM 3342 C CA . ASP B 1 172 ? 22.549 -10.598 17.327 1.00 43.68 820 ASP B CA 1
ATOM 3343 C C . ASP B 1 172 ? 23.346 -10.399 18.618 1.00 38.85 820 ASP B C 1
ATOM 3344 O O . ASP B 1 172 ? 24.565 -10.568 18.632 1.00 43.26 820 ASP B O 1
ATOM 3349 N N . LEU B 1 173 ? 22.654 -10.044 19.698 1.00 35.07 821 LEU B N 1
ATOM 3350 C CA . LEU B 1 173 ? 23.307 -9.783 20.979 1.00 35.21 821 LEU B CA 1
ATOM 3351 C C . LEU B 1 173 ? 23.157 -10.948 21.953 1.00 34.70 821 LEU B C 1
ATOM 3352 O O . LEU B 1 173 ? 23.591 -10.864 23.103 1.00 31.44 821 LEU B O 1
ATOM 3357 N N . GLY B 1 174 ? 22.543 -12.033 21.490 1.00 29.34 822 GLY B N 1
ATOM 3358 C CA . GLY B 1 174 ? 22.331 -13.196 22.331 1.00 31.10 822 GLY B CA 1
ATOM 3359 C C . GLY B 1 174 ? 23.625 -13.888 22.723 1.00 31.37 822 GLY B C 1
ATOM 3360 O O . GLY B 1 174 ? 24.621 -13.822 21.996 1.00 30.52 822 GLY B O 1
ATOM 3361 N N . PHE B 1 175 ? 23.611 -14.543 23.880 1.00 26.68 823 PHE B N 1
ATOM 3362 C CA . PHE B 1 175 ? 24.744 -15.352 24.313 1.00 30.01 823 PHE B CA 1
ATOM 3363 C C . PHE B 1 175 ? 24.274 -16.613 25.028 1.00 25.90 823 PHE B C 1
ATOM 3364 O O . PHE B 1 175 ? 23.207 -16.622 25.643 1.00 26.95 823 PHE B O 1
ATOM 3372 N N . ASN B 1 176 ? 25.069 -17.675 24.941 1.00 26.87 824 ASN B N 1
ATOM 3373 C CA . ASN B 1 176 ? 24.709 -18.948 25.557 1.00 26.92 824 ASN B CA 1
ATOM 3374 C C . ASN B 1 176 ? 25.011 -18.984 27.054 1.00 29.16 824 ASN B C 1
ATOM 3375 O O . ASN B 1 176 ? 25.978 -18.373 27.517 1.00 27.22 824 ASN B O 1
ATOM 3380 N N . GLY B 1 177 ? 24.178 -19.697 27.807 1.00 26.36 825 GLY B N 1
ATOM 3381 C CA . GLY B 1 177 ? 24.343 -19.787 29.247 1.00 27.92 825 GLY B CA 1
ATOM 3382 C C . GLY B 1 177 ? 23.429 -20.824 29.874 1.00 28.39 825 GLY B C 1
ATOM 3383 O O . GLY B 1 177 ? 22.565 -21.392 29.201 1.00 29.95 825 GLY B O 1
ATOM 3384 N N . VAL B 1 178 ? 23.628 -21.074 31.167 1.00 29.03 826 VAL B N 1
ATOM 3385 C CA . VAL B 1 178 ? 22.824 -22.040 31.906 1.00 28.63 826 VAL B CA 1
ATOM 3386 C C . VAL B 1 178 ? 22.259 -21.399 33.175 1.00 31.63 826 VAL B C 1
ATOM 3387 O O . VAL B 1 178 ? 22.916 -21.393 34.218 1.00 29.63 826 VAL B O 1
ATOM 3391 N N . PRO B 1 179 ? 21.046 -20.826 33.080 1.00 34.19 827 PRO B N 1
ATOM 3392 C CA . PRO B 1 179 ? 20.380 -20.239 34.248 1.00 34.93 827 PRO B CA 1
ATOM 3393 C C . PRO B 1 179 ? 19.853 -21.335 35.158 1.00 39.11 827 PRO B C 1
ATOM 3394 O O . PRO B 1 179 ? 19.734 -21.139 36.371 1.00 39.18 827 PRO B O 1
ATOM 3398 N N . ASN B 1 180 ? 19.536 -22.481 34.564 1.00 36.19 828 ASN B N 1
ATOM 3399 C CA . ASN B 1 180 ? 19.031 -23.621 35.316 1.00 40.13 828 ASN B CA 1
ATOM 3400 C C . ASN B 1 180 ? 19.855 -24.894 35.077 1.00 41.39 828 ASN B C 1
ATOM 3401 O O . ASN B 1 180 ? 20.759 -25.195 35.856 1.00 41.37 828 ASN B O 1
ATOM 3406 N N . ARG B 1 181 ? 19.564 -25.634 34.007 1.00 42.13 829 ARG B N 1
ATOM 3407 C CA . ARG B 1 181 ? 20.274 -26.894 33.749 1.00 45.49 829 ARG B CA 1
ATOM 3408 C C . ARG B 1 181 ? 20.738 -27.068 32.301 1.00 44.98 829 ARG B C 1
ATOM 3409 O O . ARG B 1 181 ? 21.835 -27.566 32.047 1.00 50.09 829 ARG B O 1
ATOM 3417 N N . SER B 1 182 ? 19.895 -26.666 31.356 1.00 41.42 830 SER B N 1
ATOM 3418 C CA . SER B 1 182 ? 20.208 -26.817 29.937 1.00 39.26 830 SER B CA 1
ATOM 3419 C C . SER B 1 182 ? 20.829 -25.550 29.349 1.00 37.82 830 SER B C 1
ATOM 3420 O O . SER B 1 182 ? 20.524 -24.436 29.785 1.00 34.04 830 SER B O 1
ATOM 3423 N N . ASN B 1 183 ? 21.709 -25.725 28.366 1.00 33.60 831 ASN B N 1
ATOM 3424 C CA . ASN B 1 183 ? 22.264 -24.588 27.648 1.00 36.59 831 ASN B CA 1
ATOM 3425 C C . ASN B 1 183 ? 21.179 -23.945 26.796 1.00 38.69 831 ASN B C 1
ATOM 3426 O O . ASN B 1 183 ? 20.545 -24.609 25.971 1.00 36.32 831 ASN B O 1
ATOM 3431 N N . VAL B 1 184 ? 20.960 -22.654 27.014 1.00 31.13 832 VAL B N 1
ATOM 3432 C CA . VAL B 1 184 ? 19.956 -21.901 26.280 1.00 30.88 832 VAL B CA 1
ATOM 3433 C C . VAL B 1 184 ? 20.572 -20.584 25.852 1.00 32.44 832 VAL B C 1
ATOM 3434 O O . VAL B 1 184 ? 21.644 -20.212 26.332 1.00 28.83 832 VAL B O 1
ATOM 3438 N N . VAL B 1 185 ? 19.901 -19.878 24.950 1.00 28.31 833 VAL B N 1
ATOM 3439 C CA . VAL B 1 185 ? 20.379 -18.568 24.535 1.00 28.91 833 VAL B CA 1
ATOM 3440 C C . VAL B 1 185 ? 19.667 -17.483 25.334 1.00 29.40 833 VAL B C 1
ATOM 3441 O O . VAL B 1 185 ? 18.439 -17.500 25.466 1.00 29.86 833 VAL B O 1
ATOM 3445 N N . ILE B 1 186 ? 20.443 -16.552 25.881 1.00 27.40 834 ILE B N 1
ATOM 3446 C CA . ILE B 1 186 ? 19.885 -15.430 26.627 1.00 25.11 834 ILE B CA 1
ATOM 3447 C C . ILE B 1 186 ? 19.901 -14.196 25.729 1.00 28.22 834 ILE B C 1
ATOM 3448 O O . ILE B 1 186 ? 20.922 -13.892 25.110 1.00 26.52 834 ILE B O 1
ATOM 3453 N N . TYR B 1 187 ? 18.778 -13.487 25.655 1.00 26.16 835 TYR B N 1
ATOM 3454 C CA . TYR B 1 187 ? 18.658 -12.363 24.730 1.00 27.75 835 TYR B CA 1
ATOM 3455 C C . TYR B 1 187 ? 18.429 -11.024 25.421 1.00 26.55 835 TYR B C 1
ATOM 3456 O O . TYR B 1 187 ? 17.525 -10.891 26.250 1.00 25.23 835 TYR B O 1
ATOM 3465 N N . PRO B 1 188 ? 19.254 -10.024 25.078 1.00 26.47 836 PRO B N 1
ATOM 3466 C CA . PRO B 1 188 ? 18.958 -8.643 25.461 1.00 26.63 836 PRO B CA 1
ATOM 3467 C C . PRO B 1 188 ? 17.769 -8.138 24.651 1.00 32.37 836 PRO B C 1
ATOM 3468 O O . PRO B 1 188 ? 17.662 -8.446 23.462 1.00 30.20 836 PRO B O 1
ATOM 3472 N N . THR B 1 189 ? 16.878 -7.392 25.294 1.00 27.95 837 THR B N 1
ATOM 3473 C CA . THR B 1 189 ? 15.820 -6.683 24.588 1.00 28.71 837 THR B CA 1
ATOM 3474 C C . THR B 1 189 ? 16.058 -5.195 24.793 1.00 35.42 837 THR B C 1
ATOM 3475 O O . THR B 1 189 ? 17.162 -4.791 25.163 1.00 33.70 837 THR B O 1
ATOM 3479 N N . THR B 1 190 ? 15.030 -4.383 24.571 1.00 29.73 838 THR B N 1
ATOM 3480 C CA . THR B 1 190 ? 15.151 -2.946 24.802 1.00 33.33 838 THR B CA 1
ATOM 3481 C C . THR B 1 190 ? 15.294 -2.635 26.292 1.00 32.73 838 THR B C 1
ATOM 3482 O O . THR B 1 190 ? 16.103 -1.792 26.688 1.00 36.59 838 THR B O 1
ATOM 3486 N N . GLU B 1 191 ? 14.518 -3.333 27.117 1.00 30.66 839 GLU B N 1
ATOM 3487 C CA . GLU B 1 191 ? 14.498 -3.073 28.553 1.00 32.00 839 GLU B CA 1
ATOM 3488 C C . GLU B 1 191 ? 14.975 -4.257 29.385 1.00 34.05 839 GLU B C 1
ATOM 3489 O O . GLU B 1 191 ? 15.198 -4.118 30.585 1.00 32.04 839 GLU B O 1
ATOM 3495 N N . CYS B 1 192 ? 15.118 -5.422 28.763 1.00 27.67 840 CYS B N 1
ATOM 3496 C CA . CYS B 1 192 ? 15.314 -6.644 29.536 1.00 25.28 840 CYS B CA 1
ATOM 3497 C C . CYS B 1 192 ? 16.427 -7.567 29.048 1.00 25.21 840 CYS B C 1
ATOM 3498 O O . CYS B 1 192 ? 17.067 -7.319 28.022 1.00 27.64 840 CYS B O 1
ATOM 3501 N N . LEU B 1 193 ? 16.649 -8.625 29.823 1.00 23.69 841 LEU B N 1
ATOM 3502 C CA . LEU B 1 193 ? 17.491 -9.744 29.430 1.00 26.68 841 LEU B CA 1
ATOM 3503 C C . LEU B 1 193 ? 16.635 -10.987 29.660 1.00 26.10 841 LEU B C 1
ATOM 3504 O O . LEU B 1 193 ? 16.261 -11.282 30.798 1.00 29.93 841 LEU B O 1
ATOM 3509 N N . ILE B 1 194 ? 16.295 -11.704 28.591 1.00 29.42 842 ILE B N 1
ATOM 3510 C CA . ILE B 1 194 ? 15.273 -12.745 28.700 1.00 23.86 842 ILE B CA 1
ATOM 3511 C C . ILE B 1 194 ? 15.671 -14.128 28.189 1.00 23.40 842 ILE B C 1
ATOM 3512 O O . ILE B 1 194 ? 16.590 -14.278 27.378 1.00 26.21 842 ILE B O 1
ATOM 3517 N N . GLN B 1 195 ? 14.951 -15.131 28.685 1.00 27.28 843 GLN B N 1
ATOM 3518 C CA . GLN B 1 195 ? 15.012 -16.493 28.174 1.00 29.17 843 GLN B CA 1
ATOM 3519 C C . GLN B 1 195 ? 13.594 -17.041 28.271 1.00 28.92 843 GLN B C 1
ATOM 3520 O O . GLN B 1 195 ? 13.166 -17.502 29.333 1.00 29.56 843 GLN B O 1
ATOM 3526 N N . ILE B 1 196 ? 12.866 -16.981 27.160 1.00 27.32 844 ILE B N 1
ATOM 3527 C CA . ILE B 1 196 ? 11.457 -17.354 27.143 1.00 31.21 844 ILE B CA 1
ATOM 3528 C C . ILE B 1 196 ? 11.169 -18.469 26.140 1.00 31.68 844 ILE B C 1
ATOM 3529 O O . ILE B 1 196 ? 10.012 -18.827 25.913 1.00 28.49 844 ILE B O 1
ATOM 3534 N N . THR B 1 197 ? 12.226 -19.002 25.532 1.00 28.02 845 THR B N 1
ATOM 3535 C CA . THR B 1 197 ? 12.085 -20.066 24.538 1.00 32.80 845 THR B CA 1
ATOM 3536 C C . THR B 1 197 ? 11.628 -21.371 25.192 1.00 35.61 845 THR B C 1
ATOM 3537 O O . THR B 1 197 ? 10.775 -22.083 24.654 1.00 37.36 845 THR B O 1
ATOM 3541 N N . GLU B 1 198 ? 12.195 -21.670 26.359 1.00 31.95 846 GLU B N 1
ATOM 3542 C CA . GLU B 1 198 ? 11.837 -22.866 27.114 1.00 34.28 846 GLU B CA 1
ATOM 3543 C C . GLU B 1 198 ? 11.775 -22.581 28.616 1.00 38.56 846 GLU B C 1
ATOM 3544 O O . GLU B 1 198 ? 12.520 -21.739 29.124 1.00 37.25 846 GLU B O 1
ATOM 3550 N N . PRO B 1 199 ? 10.878 -23.282 29.330 1.00 39.83 847 PRO B N 1
ATOM 3551 C CA . PRO B 1 199 ? 10.743 -23.120 30.782 1.00 36.88 847 PRO B CA 1
ATOM 3552 C C . PRO B 1 199 ? 11.917 -23.738 31.543 1.00 39.50 847 PRO B C 1
ATOM 3553 O O . PRO B 1 199 ? 12.556 -24.652 31.023 1.00 35.86 847 PRO B O 1
ATOM 3557 N N . PRO B 1 200 ? 12.208 -23.233 32.756 1.00 36.46 848 PRO B N 1
ATOM 3558 C CA . PRO B 1 200 ? 11.521 -22.090 33.372 1.00 40.05 848 PRO B CA 1
ATOM 3559 C C . PRO B 1 200 ? 11.951 -20.770 32.744 1.00 37.01 848 PRO B C 1
ATOM 3560 O O . PRO B 1 200 ? 13.129 -20.580 32.424 1.00 35.99 848 PRO B O 1
ATOM 3564 N N . PHE B 1 201 ? 10.987 -19.876 32.557 1.00 37.46 849 PHE B N 1
ATOM 3565 C CA . PHE B 1 201 ? 11.232 -18.609 31.884 1.00 34.54 849 PHE B CA 1
ATOM 3566 C C . PHE B 1 201 ? 12.022 -17.639 32.754 1.00 36.41 849 PHE B C 1
ATOM 3567 O O . PHE B 1 201 ? 11.830 -17.575 33.972 1.00 38.21 849 PHE B O 1
ATOM 3575 N N . LEU B 1 202 ? 12.917 -16.890 32.119 1.00 35.36 850 LEU B N 1
ATOM 3576 C CA . LEU B 1 202 ? 13.679 -15.862 32.811 1.00 33.77 850 LEU B CA 1
ATOM 3577 C C . LEU B 1 202 ? 13.437 -14.511 32.154 1.00 32.15 850 LEU B C 1
ATOM 3578 O O . LEU B 1 202 ? 13.642 -14.353 30.951 1.00 28.19 850 LEU B O 1
ATOM 3583 N N . VAL B 1 203 ? 12.984 -13.544 32.944 1.00 30.32 851 VAL B N 1
ATOM 3584 C CA . VAL B 1 203 ? 12.853 -12.174 32.472 1.00 32.59 851 VAL B CA 1
ATOM 3585 C C . VAL B 1 203 ? 13.509 -11.247 33.486 1.00 35.22 851 VAL B C 1
ATOM 3586 O O . VAL B 1 203 ? 12.975 -11.036 34.575 1.00 33.48 851 VAL B O 1
ATOM 3590 N N . ILE B 1 204 ? 14.677 -10.716 33.135 1.00 26.88 852 ILE B N 1
ATOM 3591 C CA . ILE B 1 204 ? 15.376 -9.768 33.995 1.00 29.84 852 ILE B CA 1
ATOM 3592 C C . ILE B 1 204 ? 15.156 -8.347 33.490 1.00 29.35 852 ILE B C 1
ATOM 3593 O O . ILE B 1 204 ? 15.548 -8.014 32.370 1.00 28.54 852 ILE B O 1
ATOM 3598 N N . THR B 1 205 ? 14.526 -7.512 34.312 1.00 28.58 853 THR B N 1
ATOM 3599 C CA . THR B 1 205 ? 14.340 -6.105 33.970 1.00 28.09 853 THR B CA 1
ATOM 3600 C C . THR B 1 205 ? 15.580 -5.318 34.402 1.00 28.20 853 THR B C 1
ATOM 3601 O O . THR B 1 205 ? 15.895 -5.247 35.592 1.00 27.75 853 THR B O 1
ATOM 3605 N N . LEU B 1 206 ? 16.274 -4.730 33.429 1.00 26.19 854 LEU B N 1
ATOM 3606 C CA . LEU B 1 206 ? 17.580 -4.111 33.656 1.00 27.07 854 LEU B CA 1
ATOM 3607 C C . LEU B 1 206 ? 17.598 -3.039 34.749 1.00 32.69 854 LEU B C 1
ATOM 3608 O O . LEU B 1 206 ? 18.580 -2.918 35.483 1.00 29.07 854 LEU B O 1
ATOM 3613 N N . GLU B 1 207 ? 16.515 -2.275 34.867 1.00 28.76 855 GLU B N 1
ATOM 3614 C CA . GLU B 1 207 ? 16.468 -1.191 35.848 1.00 37.52 855 GLU B CA 1
ATOM 3615 C C . GLU B 1 207 ? 16.327 -1.709 37.280 1.00 29.86 855 GLU B C 1
ATOM 3616 O O . GLU B 1 207 ? 16.493 -0.953 38.240 1.00 34.17 855 GLU B O 1
ATOM 3622 N N . ASP B 1 208 ? 16.025 -2.998 37.416 1.00 25.80 856 ASP B N 1
ATOM 3623 C CA . ASP B 1 208 ? 15.934 -3.635 38.726 1.00 28.66 856 ASP B CA 1
ATOM 3624 C C . ASP B 1 208 ? 17.305 -4.060 39.258 1.00 25.96 856 ASP B C 1
ATOM 3625 O O . ASP B 1 208 ? 17.446 -4.395 40.435 1.00 25.70 856 ASP B O 1
ATOM 3630 N N . VAL B 1 209 ? 18.310 -4.035 38.387 1.00 25.20 857 VAL B N 1
ATOM 3631 C CA . VAL B 1 209 ? 19.631 -4.570 38.714 1.00 23.58 857 VAL B CA 1
ATOM 3632 C C . VAL B 1 209 ? 20.525 -3.560 39.443 1.00 23.14 857 VAL B C 1
ATOM 3633 O O . VAL B 1 209 ? 20.596 -2.388 39.062 1.00 23.14 857 VAL B O 1
ATOM 3637 N N . GLU B 1 210 ? 21.193 -4.032 40.495 1.00 21.04 858 GLU B N 1
ATOM 3638 C CA . GLU B 1 210 ? 22.101 -3.215 41.294 1.00 22.26 858 GLU B CA 1
ATOM 3639 C C . GLU B 1 210 ? 23.546 -3.327 40.814 1.00 25.89 858 GLU B C 1
ATOM 3640 O O . GLU B 1 210 ? 24.220 -2.318 40.586 1.00 24.81 858 GLU B O 1
ATOM 3646 N N . TRP B 1 211 ? 24.012 -4.563 40.666 1.00 21.39 859 TRP B N 1
ATOM 3647 C CA . TRP B 1 211 ? 25.412 -4.835 40.373 1.00 21.53 859 TRP B CA 1
ATOM 3648 C C . TRP B 1 211 ? 25.519 -6.198 39.694 1.00 23.20 859 TRP B C 1
ATOM 3649 O O . TRP B 1 211 ? 24.654 -7.056 39.882 1.00 23.21 859 TRP B O 1
ATOM 3660 N N . ALA B 1 212 ? 26.568 -6.393 38.899 1.00 20.98 860 ALA B N 1
ATOM 3661 C CA . ALA B 1 212 ? 26.817 -7.691 38.278 1.00 23.23 860 ALA B CA 1
ATOM 3662 C C . ALA B 1 212 ? 28.214 -8.175 38.647 1.00 25.81 860 ALA B C 1
ATOM 3663 O O . ALA B 1 212 ? 29.137 -7.374 38.758 1.00 23.63 860 ALA B O 1
ATOM 3665 N N . HIS B 1 213 ? 28.374 -9.480 38.839 1.00 20.36 861 HIS B N 1
ATOM 3666 C CA . HIS B 1 213 ? 29.686 -10.027 39.177 1.00 20.69 861 HIS B CA 1
ATOM 3667 C C . HIS B 1 213 ? 30.045 -11.191 38.266 1.00 23.70 861 HIS B C 1
ATOM 3668 O O . HIS B 1 213 ? 29.305 -12.174 38.181 1.00 22.36 861 HIS B O 1
ATOM 3675 N N . LEU B 1 214 ? 31.179 -11.070 37.583 1.00 20.16 862 LEU B N 1
ATOM 3676 C CA . LEU B 1 214 ? 31.655 -12.124 36.695 1.00 21.67 862 LEU B CA 1
ATOM 3677 C C . LEU B 1 214 ? 32.541 -13.075 37.488 1.00 23.12 862 LEU B C 1
ATOM 3678 O O . LEU B 1 214 ? 33.528 -12.652 38.095 1.00 25.02 862 LEU B O 1
ATOM 3683 N N . GLU B 1 215 ? 32.189 -14.355 37.493 1.00 19.82 863 GLU B N 1
ATOM 3684 C CA . GLU B 1 215 ? 32.925 -15.326 38.291 1.00 23.06 863 GLU B CA 1
ATOM 3685 C C . GLU B 1 215 ? 33.739 -16.284 37.429 1.00 23.17 863 GLU B C 1
ATOM 3686 O O . GLU B 1 215 ? 33.368 -16.576 36.288 1.00 22.81 863 GLU B O 1
ATOM 3692 N N . ARG B 1 216 ? 34.848 -16.761 37.992 1.00 24.06 864 ARG B N 1
ATOM 3693 C CA . ARG B 1 216 ? 35.766 -17.683 37.319 1.00 23.71 864 ARG B CA 1
ATOM 3694 C C . ARG B 1 216 ? 36.440 -17.095 36.081 1.00 25.94 864 ARG B C 1
ATOM 3695 O O . ARG B 1 216 ? 36.797 -17.836 35.163 1.00 25.52 864 ARG B O 1
ATOM 3703 N N . VAL B 1 217 ? 36.611 -15.776 36.045 1.00 26.54 865 VAL B N 1
ATOM 3704 C CA . VAL B 1 217 ? 37.434 -15.179 34.996 1.00 26.71 865 VAL B CA 1
ATOM 3705 C C . VAL B 1 217 ? 38.897 -15.164 35.460 1.00 30.18 865 VAL B C 1
ATOM 3706 O O . VAL B 1 217 ? 39.270 -14.485 36.420 1.00 27.63 865 VAL B O 1
ATOM 3710 N N . GLN B 1 218 ? 39.696 -15.996 34.802 1.00 26.76 866 GLN B N 1
ATOM 3711 C CA . GLN B 1 218 ? 41.112 -16.152 35.089 1.00 31.07 866 GLN B CA 1
ATOM 3712 C C . GLN B 1 218 ? 41.664 -16.896 33.884 1.00 31.39 866 GLN B C 1
ATOM 3713 O O . GLN B 1 218 ? 40.890 -17.388 33.062 1.00 27.08 866 GLN B O 1
ATOM 3719 N N . PHE B 1 219 ? 42.985 -16.979 33.768 1.00 28.49 867 PHE B N 1
ATOM 3720 C CA . PHE B 1 219 ? 43.607 -17.523 32.562 1.00 32.43 867 PHE B CA 1
ATOM 3721 C C . PHE B 1 219 ? 43.217 -18.966 32.232 1.00 32.32 867 PHE B C 1
ATOM 3722 O O . PHE B 1 219 ? 43.194 -19.834 33.109 1.00 30.77 867 PHE B O 1
ATOM 3730 N N . GLY B 1 220 ? 42.914 -19.208 30.959 1.00 32.78 868 GLY B N 1
ATOM 3731 C CA . GLY B 1 220 ? 42.825 -20.561 30.441 1.00 33.38 868 GLY B CA 1
ATOM 3732 C C . GLY B 1 220 ? 41.485 -21.267 30.518 1.00 38.27 868 GLY B C 1
ATOM 3733 O O . GLY B 1 220 ? 41.339 -22.358 29.962 1.00 37.84 868 GLY B O 1
ATOM 3734 N N . LEU B 1 221 ? 40.512 -20.670 31.200 1.00 31.45 869 LEU B N 1
ATOM 3735 C CA . LEU B 1 221 ? 39.196 -21.296 31.326 1.00 31.25 869 LEU B CA 1
ATOM 3736 C C . LEU B 1 221 ? 38.380 -21.107 30.040 1.00 30.60 869 LEU B C 1
ATOM 3737 O O . LEU B 1 221 ? 38.526 -20.093 29.353 1.00 32.21 869 LEU B O 1
ATOM 3742 N N . LYS B 1 222 ? 37.541 -22.086 29.707 1.00 25.71 870 LYS B N 1
ATOM 3743 C CA . LYS B 1 222 ? 36.742 -22.018 28.481 1.00 28.72 870 LYS B CA 1
ATOM 3744 C C . LYS B 1 222 ? 35.393 -21.339 28.698 1.00 27.91 870 LYS B C 1
ATOM 3745 O O . LYS B 1 222 ? 34.677 -21.052 27.736 1.00 27.88 870 LYS B O 1
ATOM 3751 N N . ASN B 1 223 ? 35.042 -21.096 29.957 1.00 25.72 871 ASN B N 1
ATOM 3752 C CA . ASN B 1 223 ? 33.784 -20.427 30.275 1.00 26.80 871 ASN B CA 1
ATOM 3753 C C . ASN B 1 223 ? 33.798 -19.703 31.618 1.00 28.71 871 ASN B C 1
ATOM 3754 O O . ASN B 1 223 ? 34.698 -19.906 32.440 1.00 27.84 871 ASN B O 1
ATOM 3759 N N . PHE B 1 224 ? 32.794 -18.854 31.827 1.00 24.05 872 PHE B N 1
ATOM 3760 C CA . PHE B 1 224 ? 32.684 -18.073 33.055 1.00 22.99 872 PHE B CA 1
ATOM 3761 C C . PHE B 1 224 ? 31.230 -17.996 33.502 1.00 27.24 872 PHE B C 1
ATOM 3762 O O . PHE B 1 224 ? 30.330 -18.475 32.807 1.00 26.21 872 PHE B O 1
ATOM 3770 N N . ASP B 1 225 ? 31.001 -17.393 34.663 1.00 22.31 873 ASP B N 1
ATOM 3771 C CA . ASP B 1 225 ? 29.653 -17.277 35.198 1.00 22.89 873 ASP B CA 1
ATOM 3772 C C . ASP B 1 225 ? 29.276 -15.819 35.435 1.00 25.49 873 ASP B C 1
ATOM 3773 O O . ASP B 1 225 ? 30.146 -14.977 35.674 1.00 21.55 873 ASP B O 1
ATOM 3778 N N . LEU B 1 226 ? 27.979 -15.531 35.363 1.00 22.39 874 LEU B N 1
ATOM 3779 C CA . LEU B 1 226 ? 27.478 -14.170 35.534 1.00 24.89 874 LEU B CA 1
ATOM 3780 C C . LEU B 1 226 ? 26.408 -14.128 36.623 1.00 21.99 874 LEU B C 1
ATOM 3781 O O . LEU B 1 226 ? 25.447 -14.903 36.589 1.00 25.26 874 LEU B O 1
ATOM 3786 N N . VAL B 1 227 ? 26.581 -13.230 37.591 1.00 21.12 875 VAL B N 1
ATOM 3787 C CA . VAL B 1 227 ? 25.645 -13.110 38.706 1.00 20.55 875 VAL B CA 1
ATOM 3788 C C . VAL B 1 227 ? 25.038 -11.709 38.779 1.00 22.75 875 VAL B C 1
ATOM 3789 O O . VAL B 1 227 ? 25.764 -10.711 38.771 1.00 21.88 875 VAL B O 1
ATOM 3793 N N . PHE B 1 228 ? 23.709 -11.642 38.853 1.00 22.37 876 PHE B N 1
ATOM 3794 C CA . PHE B 1 228 ? 23.005 -10.366 38.961 1.00 23.24 876 PHE B CA 1
ATOM 3795 C C . PHE B 1 228 ? 22.501 -10.110 40.379 1.00 21.77 876 PHE B C 1
ATOM 3796 O O . PHE B 1 228 ? 21.755 -10.919 40.936 1.00 22.99 876 PHE B O 1
ATOM 3804 N N . VAL B 1 229 ? 22.914 -8.985 40.960 1.00 20.90 877 VAL B N 1
ATOM 3805 C CA . VAL B 1 229 ? 22.384 -8.547 42.246 1.00 19.12 877 VAL B CA 1
ATOM 3806 C C . VAL B 1 229 ? 21.308 -7.502 41.974 1.00 23.15 877 VAL B C 1
ATOM 3807 O O . VAL B 1 229 ? 21.461 -6.661 41.083 1.00 21.26 877 VAL B O 1
ATOM 3811 N N . PHE B 1 230 ? 20.213 -7.559 42.723 1.00 22.25 878 PHE B N 1
ATOM 3812 C CA . PHE B 1 230 ? 19.119 -6.620 42.502 1.00 24.59 878 PHE B CA 1
ATOM 3813 C C . PHE B 1 230 ? 19.093 -5.512 43.554 1.00 26.48 878 PHE B C 1
ATOM 3814 O O . PHE B 1 230 ? 19.605 -5.688 44.664 1.00 25.65 878 PHE B O 1
ATOM 3822 N N . LYS B 1 231 ? 18.502 -4.374 43.193 1.00 25.77 879 LYS B N 1
ATOM 3823 C CA . LYS B 1 231 ? 18.389 -3.239 44.105 1.00 24.84 879 LYS B CA 1
ATOM 3824 C C . LYS B 1 231 ? 17.610 -3.621 45.362 1.00 29.94 879 LYS B C 1
ATOM 3825 O O . LYS B 1 231 ? 17.873 -3.104 46.449 1.00 30.29 879 LYS B O 1
ATOM 3831 N N . ASP B 1 232 ? 16.654 -4.533 45.203 1.00 27.60 880 ASP B N 1
ATOM 3832 C CA . ASP B 1 232 ? 15.984 -5.150 46.344 1.00 28.20 880 ASP B CA 1
ATOM 3833 C C . ASP B 1 232 ? 16.857 -6.298 46.840 1.00 29.82 880 ASP B C 1
ATOM 3834 O O . ASP B 1 232 ? 16.983 -7.329 46.173 1.00 29.26 880 ASP B O 1
ATOM 3839 N N . PHE B 1 233 ? 17.458 -6.112 48.011 1.00 29.12 881 PHE B N 1
ATOM 3840 C CA . PHE B 1 233 ? 18.449 -7.053 48.523 1.00 35.22 881 PHE B CA 1
ATOM 3841 C C . PHE B 1 233 ? 17.836 -8.338 49.086 1.00 32.57 881 PHE B C 1
ATOM 3842 O O . PHE B 1 233 ? 18.557 -9.279 49.414 1.00 31.42 881 PHE B O 1
ATOM 3850 N N . THR B 1 234 ? 16.510 -8.377 49.190 1.00 31.48 882 THR B N 1
ATOM 3851 C CA . THR B 1 234 ? 15.812 -9.574 49.655 1.00 34.26 882 THR B CA 1
ATOM 3852 C C . THR B 1 234 ? 15.577 -10.546 48.510 1.00 35.52 882 THR B C 1
ATOM 3853 O O . THR B 1 234 ? 15.246 -11.714 48.724 1.00 36.59 882 THR B O 1
ATOM 3857 N N . ARG B 1 235 ? 15.736 -10.043 47.291 1.00 33.07 883 ARG B N 1
ATOM 3858 C CA . ARG B 1 235 ? 15.561 -10.855 46.096 1.00 33.18 883 ARG B CA 1
ATOM 3859 C C . ARG B 1 235 ? 16.812 -11.676 45.815 1.00 34.71 883 ARG B C 1
ATOM 3860 O O . ARG B 1 235 ? 17.917 -11.129 45.730 1.00 32.94 883 ARG B O 1
ATOM 3868 N N . PRO B 1 236 ? 16.640 -12.999 45.679 1.00 34.86 884 PRO B N 1
ATOM 3869 C CA . PRO B 1 236 ? 17.754 -13.904 45.382 1.00 34.52 884 PRO B CA 1
ATOM 3870 C C . PRO B 1 236 ? 18.480 -13.475 44.110 1.00 30.24 884 PRO B C 1
ATOM 3871 O O . PRO B 1 236 ? 17.829 -13.069 43.144 1.00 28.57 884 PRO B O 1
ATOM 3875 N N . VAL B 1 237 ? 19.809 -13.549 44.117 1.00 23.53 885 VAL B N 1
ATOM 3876 C CA . VAL B 1 237 ? 20.591 -13.210 42.934 1.00 22.12 885 VAL B CA 1
ATOM 3877 C C . VAL B 1 237 ? 20.306 -14.213 41.823 1.00 25.58 885 VAL B C 1
ATOM 3878 O O . VAL B 1 237 ? 19.864 -15.333 42.089 1.00 25.87 885 VAL B O 1
ATOM 3882 N N . VAL B 1 238 ? 20.548 -13.808 40.581 1.00 23.50 886 VAL B N 1
ATOM 3883 C CA . VAL B 1 238 ? 20.374 -14.706 39.448 1.00 23.24 886 VAL B CA 1
ATOM 3884 C C . VAL B 1 238 ? 21.728 -15.136 38.894 1.00 27.45 886 VAL B C 1
ATOM 3885 O O . VAL B 1 238 ? 22.552 -14.297 38.519 1.00 25.82 886 VAL B O 1
ATOM 3889 N N . HIS B 1 239 ? 21.957 -16.446 38.866 1.00 26.33 887 HIS B N 1
ATOM 3890 C CA . HIS B 1 239 ? 23.172 -17.002 38.289 1.00 27.08 887 HIS B CA 1
ATOM 3891 C C . HIS B 1 239 ? 22.935 -17.364 36.829 1.00 29.26 887 HIS B C 1
ATOM 3892 O O . HIS B 1 239 ? 21.950 -18.028 36.503 1.00 30.01 887 HIS B O 1
ATOM 3899 N N . ILE B 1 240 ? 23.828 -16.924 35.949 1.00 23.67 888 ILE B N 1
ATOM 3900 C CA . ILE B 1 240 ? 23.871 -17.460 34.596 1.00 27.56 888 ILE B CA 1
ATOM 3901 C C . ILE B 1 240 ? 25.238 -18.106 34.400 1.00 24.77 888 ILE B C 1
ATOM 3902 O O . ILE B 1 240 ? 26.244 -17.415 34.211 1.00 25.07 888 ILE B O 1
ATOM 3907 N N . ASN B 1 241 ? 25.267 -19.434 34.456 1.00 23.87 889 ASN B N 1
ATOM 3908 C CA . ASN B 1 241 ? 26.526 -20.171 34.488 1.00 26.80 889 ASN B CA 1
ATOM 3909 C C . ASN B 1 241 ? 27.002 -20.671 33.129 1.00 25.58 889 ASN B C 1
ATOM 3910 O O . ASN B 1 241 ? 26.210 -20.799 32.189 1.00 24.32 889 ASN B O 1
ATOM 3915 N N . THR B 1 242 ? 28.303 -20.944 33.043 1.00 28.42 890 THR B N 1
ATOM 3916 C CA . THR B 1 242 ? 28.892 -21.627 31.893 1.00 27.75 890 THR B CA 1
ATOM 3917 C C . THR B 1 242 ? 28.681 -20.873 30.575 1.00 30.06 890 THR B C 1
ATOM 3918 O O . THR B 1 242 ? 28.260 -21.451 29.572 1.00 25.47 890 THR B O 1
ATOM 3922 N N . ILE B 1 243 ? 28.972 -19.576 30.592 1.00 22.50 891 ILE B N 1
ATOM 3923 C CA . ILE B 1 243 ? 28.954 -18.767 29.382 1.00 21.64 891 ILE B CA 1
ATOM 3924 C C . ILE B 1 243 ? 30.313 -18.909 28.710 1.00 26.77 891 ILE B C 1
ATOM 3925 O O . ILE B 1 243 ? 31.337 -18.606 29.325 1.00 27.00 891 ILE B O 1
ATOM 3930 N N . PRO B 1 244 ? 30.332 -19.367 27.446 1.00 26.95 892 PRO B N 1
ATOM 3931 C CA . PRO B 1 244 ? 31.597 -19.567 26.723 1.00 26.73 892 PRO B CA 1
ATOM 3932 C C . PRO B 1 244 ? 32.483 -18.317 26.749 1.00 29.89 892 PRO B C 1
ATOM 3933 O O . PRO B 1 244 ? 31.977 -17.208 26.559 1.00 27.92 892 PRO B O 1
ATOM 3937 N N . VAL B 1 245 ? 33.780 -18.503 26.990 1.00 26.84 893 VAL B N 1
ATOM 3938 C CA . VAL B 1 245 ? 34.717 -17.396 27.197 1.00 27.50 893 VAL B CA 1
ATOM 3939 C C . VAL B 1 245 ? 34.844 -16.468 25.983 1.00 29.63 893 VAL B C 1
ATOM 3940 O O . VAL B 1 245 ? 35.209 -15.298 26.119 1.00 32.28 893 VAL B O 1
ATOM 3944 N N . GLU B 1 246 ? 34.522 -16.983 24.801 1.00 30.93 894 GLU B N 1
ATOM 3945 C CA . GLU B 1 246 ? 34.552 -16.162 23.592 1.00 33.39 894 GLU B CA 1
ATOM 3946 C C . GLU B 1 246 ? 33.397 -15.158 23.540 1.00 33.32 894 GLU B C 1
ATOM 3947 O O . GLU B 1 246 ? 33.309 -14.351 22.613 1.00 32.42 894 GLU B O 1
ATOM 3953 N N . SER B 1 247 ? 32.521 -15.211 24.541 1.00 26.68 895 SER B N 1
ATOM 3954 C CA . SER B 1 247 ? 31.437 -14.244 24.680 1.00 29.22 895 SER B CA 1
ATOM 3955 C C . SER B 1 247 ? 31.695 -13.267 25.828 1.00 34.20 895 SER B C 1
ATOM 3956 O O . SER B 1 247 ? 30.855 -12.418 26.124 1.00 26.85 895 SER B O 1
ATOM 3959 N N . LEU B 1 248 ? 32.860 -13.388 26.463 1.00 27.92 896 LEU B N 1
ATOM 3960 C CA . LEU B 1 248 ? 33.196 -12.568 27.629 1.00 26.91 896 LEU B CA 1
ATOM 3961 C C . LEU B 1 248 ? 33.177 -11.069 27.334 1.00 31.49 896 LEU B C 1
ATOM 3962 O O . LEU B 1 248 ? 32.549 -10.297 28.059 1.00 27.80 896 LEU B O 1
ATOM 3967 N N . GLU B 1 249 ? 33.863 -10.665 26.269 1.00 28.27 897 GLU B N 1
ATOM 3968 C CA . GLU B 1 249 ? 33.928 -9.255 25.898 1.00 31.84 897 GLU B CA 1
ATOM 3969 C C . GLU B 1 249 ? 32.570 -8.723 25.445 1.00 28.37 897 GLU B C 1
ATOM 3970 O O . GLU B 1 249 ? 32.235 -7.568 25.708 1.00 28.76 897 GLU B O 1
ATOM 3976 N N . ASP B 1 250 ? 31.795 -9.569 24.769 1.00 28.94 898 ASP B N 1
ATOM 3977 C CA . ASP B 1 250 ? 30.437 -9.215 24.365 1.00 31.82 898 ASP B CA 1
ATOM 3978 C C . ASP B 1 250 ? 29.544 -8.951 25.578 1.00 29.14 898 ASP B C 1
ATOM 3979 O O . ASP B 1 250 ? 28.757 -8.004 25.584 1.00 27.03 898 ASP B O 1
ATOM 3984 N N . VAL B 1 251 ? 29.670 -9.800 26.597 1.00 24.96 899 VAL B N 1
ATOM 3985 C CA . VAL B 1 251 ? 28.892 -9.662 27.826 1.00 23.43 899 VAL B CA 1
ATOM 3986 C C . VAL B 1 251 ? 29.271 -8.390 28.591 1.00 27.19 899 VAL B C 1
ATOM 3987 O O . VAL B 1 251 ? 28.400 -7.681 29.102 1.00 24.97 899 VAL B O 1
ATOM 3991 N N . LYS B 1 252 ? 30.569 -8.102 28.657 1.00 24.04 900 LYS B N 1
ATOM 3992 C CA . LYS B 1 252 ? 31.056 -6.868 29.268 1.00 27.03 900 LYS B CA 1
ATOM 3993 C C . LYS B 1 252 ? 30.505 -5.658 28.529 1.00 25.51 900 LYS B C 1
ATOM 3994 O O . LYS B 1 252 ? 30.090 -4.676 29.144 1.00 27.24 900 LYS B O 1
ATOM 4000 N N . GLU B 1 253 ? 30.515 -5.734 27.202 1.00 26.30 901 GLU B N 1
ATOM 4001 C CA . GLU B 1 253 ? 29.988 -4.657 26.373 1.00 30.46 901 GLU B CA 1
ATOM 4002 C C . GLU B 1 253 ? 28.491 -4.469 26.598 1.00 29.16 901 GLU B C 1
ATOM 4003 O O . GLU B 1 253 ? 27.998 -3.344 26.597 1.00 26.87 901 GLU B O 1
ATOM 4009 N N . PHE B 1 254 ? 27.779 -5.574 26.805 1.00 27.34 902 PHE B N 1
ATOM 4010 C CA . PHE B 1 254 ? 26.350 -5.522 27.101 1.00 25.48 902 PHE B CA 1
ATOM 4011 C C . PHE B 1 254 ? 26.091 -4.824 28.430 1.00 27.53 902 PHE B C 1
ATOM 4012 O O . PHE B 1 254 ? 25.209 -3.973 28.530 1.00 25.80 902 PHE B O 1
ATOM 4020 N N . LEU B 1 255 ? 26.859 -5.196 29.449 1.00 22.71 903 LEU B N 1
ATOM 4021 C CA . LEU B 1 255 ? 26.725 -4.596 30.772 1.00 21.97 903 LEU B CA 1
ATOM 4022 C C . LEU B 1 255 ? 27.057 -3.109 30.723 1.00 25.00 903 LEU B C 1
ATOM 4023 O O . LEU B 1 255 ? 26.366 -2.285 31.325 1.00 25.77 903 LEU B O 1
ATOM 4028 N N . ASP B 1 256 ? 28.118 -2.775 29.996 1.00 24.43 904 ASP B N 1
ATOM 4029 C CA . ASP B 1 256 ? 28.540 -1.390 29.836 1.00 27.11 904 ASP B CA 1
ATOM 4030 C C . ASP B 1 256 ? 27.478 -0.594 29.088 1.00 29.49 904 ASP B C 1
ATOM 4031 O O . ASP B 1 256 ? 27.168 0.540 29.453 1.00 28.07 904 ASP B O 1
ATOM 4036 N N . SER B 1 257 ? 26.917 -1.200 28.046 1.00 24.70 905 SER B N 1
ATOM 4037 C CA . SER B 1 257 ? 25.865 -0.561 27.267 1.00 30.89 905 SER B CA 1
ATOM 4038 C C . SER B 1 257 ? 24.589 -0.396 28.084 1.00 26.51 905 SER B C 1
ATOM 4039 O O . SER B 1 257 ? 23.863 0.580 27.916 1.00 29.07 905 SER B O 1
ATOM 4042 N N . SER B 1 258 ? 24.319 -1.358 28.962 1.00 24.55 906 SER B N 1
ATOM 4043 C CA . SER B 1 258 ? 23.130 -1.316 29.805 1.00 26.84 906 SER B CA 1
ATOM 4044 C C . SER B 1 258 ? 23.372 -0.459 31.040 1.00 27.66 906 SER B C 1
ATOM 4045 O O . SER B 1 258 ? 22.462 -0.246 31.845 1.00 24.14 906 SER B O 1
ATOM 4048 N N . ASP B 1 259 ? 24.604 0.029 31.172 1.00 22.59 907 ASP B N 1
ATOM 4049 C CA . ASP B 1 259 ? 25.013 0.837 32.314 1.00 25.54 907 ASP B CA 1
ATOM 4050 C C . ASP B 1 259 ? 24.763 0.103 33.627 1.00 27.91 907 ASP B C 1
ATOM 4051 O O . ASP B 1 259 ? 24.250 0.669 34.592 1.00 23.00 907 ASP B O 1
ATOM 4056 N N . ILE B 1 260 ? 25.127 -1.174 33.633 1.00 25.17 908 ILE B N 1
ATOM 4057 C CA . ILE B 1 260 ? 25.117 -1.990 34.834 1.00 20.93 908 ILE B CA 1
ATOM 4058 C C . ILE B 1 260 ? 26.565 -2.153 35.283 1.00 22.24 908 ILE B C 1
ATOM 4059 O O . ILE B 1 260 ? 27.361 -2.799 34.598 1.00 22.53 908 ILE B O 1
ATOM 4064 N N . PRO B 1 261 ? 26.918 -1.548 36.430 1.00 21.72 909 PRO B N 1
ATOM 4065 C CA . PRO B 1 261 ? 28.299 -1.616 36.917 1.00 23.15 909 PRO B CA 1
ATOM 4066 C C . PRO B 1 261 ? 28.634 -3.050 37.292 1.00 24.85 909 PRO B C 1
ATOM 4067 O O . PRO B 1 261 ? 27.756 -3.756 37.798 1.00 19.81 909 PRO B O 1
ATOM 4071 N N . PHE B 1 262 ? 29.862 -3.489 37.038 1.00 24.04 910 PHE B N 1
ATOM 4072 C CA . PHE B 1 262 ? 30.197 -4.882 37.307 1.00 22.34 910 PHE B CA 1
ATOM 4073 C C . PHE B 1 262 ? 31.616 -5.103 37.822 1.00 26.34 910 PHE B C 1
ATOM 4074 O O . PHE B 1 262 ? 32.470 -4.221 37.734 1.00 23.56 910 PHE B O 1
ATOM 4082 N N . SER B 1 263 ? 31.849 -6.292 38.370 1.00 21.44 911 SER B N 1
ATOM 4083 C CA . SER B 1 263 ? 33.164 -6.671 38.864 1.00 23.81 911 SER B CA 1
ATOM 4084 C C . SER B 1 263 ? 33.540 -8.053 38.338 1.00 27.00 911 SER B C 1
ATOM 4085 O O . SER B 1 263 ? 32.693 -8.767 37.794 1.00 24.49 911 SER B O 1
ATOM 4088 N N . GLU B 1 264 ? 34.809 -8.423 38.489 1.00 26.36 912 GLU B N 1
ATOM 4089 C CA . GLU B 1 264 ? 35.275 -9.741 38.075 1.00 24.84 912 GLU B CA 1
ATOM 4090 C C . GLU B 1 264 ? 36.058 -10.403 39.203 1.00 28.37 912 GLU B C 1
ATOM 4091 O O . GLU B 1 264 ? 36.690 -9.720 40.012 1.00 26.90 912 GLU B O 1
ATOM 4097 N N . GLY B 1 265 ? 36.023 -11.732 39.239 1.00 25.95 913 GLY B N 1
ATOM 4098 C CA . GLY B 1 265 ? 36.766 -12.500 40.223 1.00 22.34 913 GLY B CA 1
ATOM 4099 C C . GLY B 1 265 ? 37.034 -13.910 39.729 1.00 25.34 913 GLY B C 1
ATOM 4100 O O . GLY B 1 265 ? 36.316 -14.409 38.862 1.00 24.36 913 GLY B O 1
ATOM 4101 N N . PRO B 1 266 ? 38.079 -14.560 40.270 1.00 24.78 914 PRO B N 1
ATOM 4102 C CA . PRO B 1 266 ? 38.463 -15.913 39.851 1.00 25.09 914 PRO B CA 1
ATOM 4103 C C . PRO B 1 266 ? 37.617 -17.018 40.484 1.00 26.40 914 PRO B C 1
ATOM 4104 O O . PRO B 1 266 ? 37.613 -18.138 39.968 1.00 27.37 914 PRO B O 1
ATOM 4108 N N . LEU B 1 267 ? 36.920 -16.716 41.577 1.00 26.06 915 LEU B N 1
ATOM 4109 C CA . LEU B 1 267 ? 36.153 -17.734 42.297 1.00 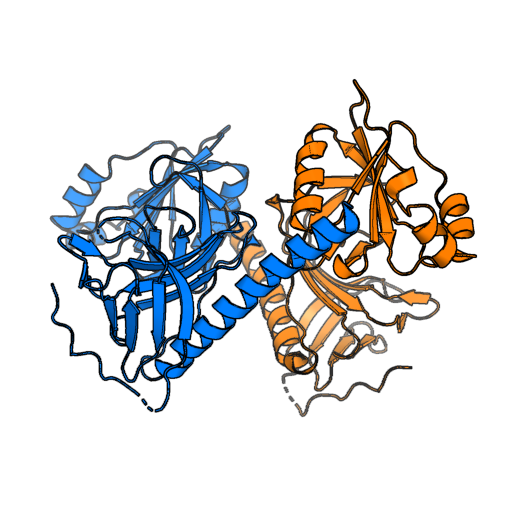24.37 915 LEU B CA 1
ATOM 4110 C C . LEU B 1 267 ? 34.645 -17.513 42.246 1.00 30.55 915 LEU B C 1
ATOM 4111 O O . LEU B 1 267 ? 34.173 -16.389 42.052 1.00 28.11 915 LEU B O 1
ATOM 4116 N N . ASN B 1 268 ? 33.897 -18.599 42.424 1.00 25.21 916 ASN B N 1
ATOM 4117 C CA . ASN B 1 268 ? 32.466 -18.511 42.673 1.00 27.05 916 ASN B CA 1
ATOM 4118 C C . ASN B 1 268 ? 32.246 -18.146 44.137 1.00 29.74 916 ASN B C 1
ATOM 4119 O O . ASN B 1 268 ? 32.808 -18.784 45.029 1.00 27.51 916 ASN B O 1
ATOM 4124 N N . LEU B 1 269 ? 31.437 -17.120 44.387 1.00 22.90 917 LEU B N 1
ATOM 4125 C CA . LEU B 1 269 ? 31.189 -16.666 45.752 1.00 25.93 917 LEU B CA 1
ATOM 4126 C C . LEU B 1 269 ? 29.868 -17.216 46.291 1.00 27.21 917 LEU B C 1
ATOM 4127 O O . LEU B 1 269 ? 28.998 -17.622 45.517 1.00 25.60 917 LEU B O 1
ATOM 4132 N N . ASN B 1 270 ? 29.725 -17.235 47.614 1.00 28.54 918 ASN B N 1
ATOM 4133 C CA . ASN B 1 270 ? 28.473 -17.653 48.241 1.00 26.62 918 ASN B CA 1
ATOM 4134 C C . ASN B 1 270 ? 27.544 -16.454 48.418 1.00 27.85 918 ASN B C 1
ATOM 4135 O O . ASN B 1 270 ? 27.683 -15.687 49.372 1.00 25.63 918 ASN B O 1
ATOM 4140 N N . TRP B 1 271 ? 26.585 -16.309 47.511 1.00 25.95 919 TRP B N 1
ATOM 4141 C CA . TRP B 1 271 ? 25.758 -15.108 47.472 1.00 26.32 919 TRP B CA 1
ATOM 4142 C C . TRP B 1 271 ? 24.615 -15.083 48.481 1.00 28.35 919 TRP B C 1
ATOM 4143 O O . TRP B 1 271 ? 24.150 -14.013 48.861 1.00 28.69 919 TRP B O 1
ATOM 4154 N N . SER B 1 272 ? 24.161 -16.255 48.913 1.00 30.26 920 SER B N 1
ATOM 4155 C CA . SER B 1 272 ? 23.138 -16.324 49.951 1.00 30.52 920 SER B CA 1
ATOM 4156 C C . SER B 1 272 ? 23.686 -15.751 51.257 1.00 35.98 920 SER B C 1
ATOM 4157 O O . SER B 1 272 ? 23.003 -14.995 51.951 1.00 34.21 920 SER B O 1
ATOM 4160 N N . VAL B 1 273 ? 24.927 -16.111 51.576 1.00 29.98 921 VAL B N 1
ATOM 4161 C CA . VAL B 1 273 ? 25.619 -15.591 52.755 1.00 32.56 921 VAL B CA 1
ATOM 4162 C C . VAL B 1 273 ? 25.879 -14.086 52.642 1.00 32.74 921 VAL B C 1
ATOM 4163 O O . VAL B 1 273 ? 25.639 -13.333 53.587 1.00 32.33 921 VAL B O 1
ATOM 4167 N N . ILE B 1 274 ? 26.369 -13.660 51.479 1.00 27.88 922 ILE B N 1
ATOM 4168 C CA . ILE B 1 274 ? 26.670 -12.252 51.225 1.00 29.72 922 ILE B CA 1
ATOM 4169 C C . ILE B 1 274 ? 25.433 -11.359 51.349 1.00 31.78 922 ILE B C 1
ATOM 4170 O O . ILE B 1 274 ? 25.465 -10.336 52.034 1.00 28.99 922 ILE B O 1
ATOM 4175 N N . MET B 1 275 ? 24.344 -11.748 50.691 1.00 28.16 923 MET B N 1
ATOM 4176 C CA . MET B 1 275 ? 23.128 -10.935 50.685 1.00 32.00 923 MET B CA 1
ATOM 4177 C C . MET B 1 275 ? 22.431 -10.862 52.045 1.00 34.48 923 MET B C 1
ATOM 4178 O O . MET B 1 275 ? 21.782 -9.864 52.354 1.00 28.82 923 MET B O 1
ATOM 4183 N N . LYS B 1 276 ? 22.562 -11.916 52.847 1.00 31.54 924 LYS B N 1
ATOM 4184 C CA . LYS B 1 276 ? 22.026 -11.922 54.207 1.00 36.39 924 LYS B CA 1
ATOM 4185 C C . LYS B 1 276 ? 22.684 -10.828 55.041 1.00 35.73 924 LYS B C 1
ATOM 4186 O O . LYS B 1 276 ? 22.012 -10.101 55.775 1.00 37.42 924 LYS B O 1
ATOM 4192 N N . THR B 1 277 ? 24.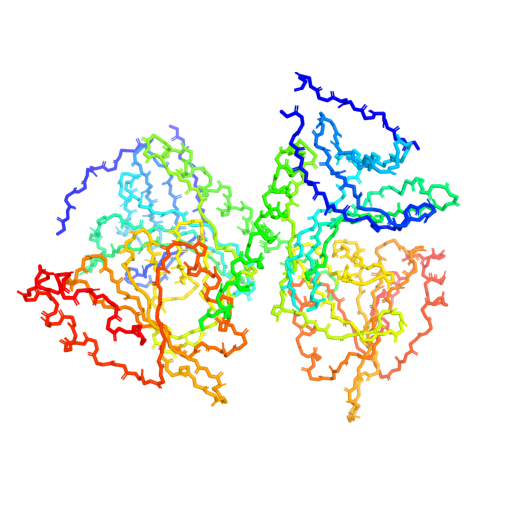005 -10.724 54.920 1.00 30.92 925 THR B N 1
ATOM 4193 C CA . THR B 1 277 ? 24.782 -9.710 55.630 1.00 35.84 925 THR B CA 1
ATOM 4194 C C . THR B 1 277 ? 24.422 -8.297 55.164 1.00 34.65 925 THR B C 1
ATOM 4195 O O . THR B 1 277 ? 24.192 -7.403 55.982 1.00 30.81 925 THR B O 1
ATOM 4199 N N . VAL B 1 278 ? 24.372 -8.108 53.848 1.00 28.93 926 VAL B N 1
ATOM 4200 C CA . VAL B 1 278 ? 24.043 -6.812 53.261 1.00 28.13 926 VAL B CA 1
ATOM 4201 C C . VAL B 1 278 ? 22.630 -6.357 53.637 1.00 32.24 926 VAL B C 1
ATOM 4202 O O . VAL B 1 278 ? 22.423 -5.197 54.001 1.00 32.36 926 VAL B O 1
ATOM 4206 N N . THR B 1 279 ? 21.667 -7.275 53.561 1.00 30.31 927 THR B N 1
ATOM 4207 C CA . THR B 1 279 ? 20.269 -6.974 53.889 1.00 34.91 927 THR B CA 1
ATOM 4208 C C . THR B 1 279 ? 20.091 -6.505 55.337 1.00 38.08 927 THR B C 1
ATOM 4209 O O . THR B 1 279 ? 19.298 -5.605 55.615 1.00 38.76 927 THR B O 1
ATOM 4213 N N . ALA B 1 280 ? 20.855 -7.096 56.251 1.00 33.02 928 ALA B N 1
ATOM 4214 C CA . ALA B 1 280 ? 20.734 -6.787 57.674 1.00 35.50 928 ALA B CA 1
ATOM 4215 C C . ALA B 1 280 ? 21.208 -5.376 58.039 1.00 36.39 928 ALA B C 1
ATOM 4216 O O . ALA B 1 280 ? 20.787 -4.823 59.055 1.00 34.49 928 ALA B O 1
ATOM 4218 N N . ASN B 1 281 ? 22.088 -4.806 57.216 1.00 30.50 929 ASN B N 1
ATOM 4219 C CA . ASN B 1 281 ? 22.610 -3.458 57.454 1.00 32.28 929 ASN B CA 1
ATOM 4220 C C . ASN B 1 281 ? 23.165 -2.806 56.186 1.00 31.50 929 ASN B C 1
ATOM 4221 O O . ASN B 1 281 ? 24.376 -2.611 56.066 1.00 24.99 929 ASN B O 1
ATOM 4226 N N . PRO B 1 282 ? 22.275 -2.461 55.238 1.00 27.83 930 PRO B N 1
ATOM 4227 C CA . PRO B 1 282 ? 22.697 -1.888 53.953 1.00 27.88 930 PRO B CA 1
ATOM 4228 C C . PRO B 1 282 ? 23.441 -0.566 54.117 1.00 27.04 930 PRO B C 1
ATOM 4229 O O . PRO B 1 282 ? 24.374 -0.303 53.362 1.00 28.36 930 PRO B O 1
ATOM 4233 N N . HIS B 1 283 ? 23.033 0.249 55.086 1.00 26.79 931 HIS B N 1
ATOM 4234 C CA . HIS B 1 283 ? 23.657 1.552 55.307 1.00 30.15 931 HIS B CA 1
ATOM 4235 C C . HIS B 1 283 ? 25.142 1.424 55.632 1.00 28.53 931 HIS B C 1
ATOM 4236 O O . HIS B 1 283 ? 25.978 2.107 55.037 1.00 27.91 931 HIS B O 1
ATOM 4243 N N . GLN B 1 284 ? 25.467 0.558 56.584 1.00 27.22 932 GLN B N 1
ATOM 4244 C CA . GLN B 1 284 ? 26.857 0.340 56.959 1.00 31.31 932 GLN B CA 1
ATOM 4245 C C . GLN B 1 284 ? 27.639 -0.257 55.794 1.00 30.05 932 GLN B C 1
ATOM 4246 O O . GLN B 1 284 ? 28.814 0.056 55.599 1.00 28.20 932 GLN B O 1
ATOM 4252 N N . PHE B 1 285 ? 26.972 -1.111 55.022 1.00 30.90 933 PHE B N 1
ATOM 4253 C CA . PHE B 1 285 ? 27.571 -1.742 53.851 1.00 26.86 933 PHE B CA 1
ATOM 4254 C C . PHE B 1 285 ? 28.096 -0.702 52.866 1.00 28.27 933 PHE B C 1
ATOM 4255 O O . PHE B 1 285 ? 29.226 -0.800 52.386 1.00 29.60 933 PHE B O 1
ATOM 4263 N N . PHE B 1 286 ? 27.275 0.302 52.581 1.00 27.56 934 PHE B N 1
ATOM 4264 C CA . PHE B 1 286 ? 27.639 1.354 51.642 1.00 28.15 934 PHE B CA 1
ATOM 4265 C C . PHE B 1 286 ? 28.677 2.304 52.230 1.00 30.12 934 PHE B C 1
ATOM 4266 O O . PHE B 1 286 ? 29.556 2.789 51.519 1.00 27.94 934 PHE B O 1
ATOM 4274 N N . LEU B 1 287 ? 28.566 2.569 53.528 1.00 28.28 935 LEU B N 1
ATOM 4275 C CA . LEU B 1 287 ? 29.554 3.379 54.232 1.00 31.88 935 LEU B CA 1
ATOM 4276 C C . LEU B 1 287 ? 30.934 2.719 54.179 1.00 35.46 935 LEU B C 1
ATOM 4277 O O . LEU B 1 287 ? 31.958 3.403 54.132 1.00 33.74 935 LEU B O 1
ATOM 4282 N N . ASP B 1 288 ? 30.951 1.390 54.161 1.00 33.66 936 ASP B N 1
ATOM 4283 C CA . ASP B 1 288 ? 32.198 0.632 54.129 1.00 35.24 936 ASP B CA 1
ATOM 4284 C C . ASP B 1 288 ? 32.781 0.493 52.721 1.00 36.06 936 ASP B C 1
ATOM 4285 O O . ASP B 1 288 ? 33.891 -0.013 52.553 1.00 37.42 936 ASP B O 1
ATOM 4290 N N . GLY B 1 289 ? 32.031 0.938 51.718 1.00 29.94 937 GLY B N 1
ATOM 4291 C CA . GLY B 1 289 ? 32.520 0.931 50.351 1.00 33.48 937 GLY B CA 1
ATOM 4292 C C . GLY B 1 289 ? 31.648 0.162 49.374 1.00 33.55 937 GLY B C 1
ATOM 4293 O O . GLY B 1 289 ? 31.943 0.111 48.177 1.00 28.29 937 GLY B O 1
ATOM 4294 N N . GLY B 1 290 ? 30.580 -0.443 49.886 1.00 28.87 938 GLY B N 1
ATOM 4295 C CA . GLY B 1 290 ? 29.626 -1.155 49.053 1.00 27.75 938 GLY B CA 1
ATOM 4296 C C . GLY B 1 290 ? 30.225 -2.305 48.264 1.00 24.17 938 GLY B C 1
ATOM 4297 O O . GLY B 1 290 ? 30.969 -3.121 48.813 1.00 23.89 938 GLY B O 1
ATOM 4298 N N . TRP B 1 291 ? 29.905 -2.365 46.973 1.00 27.64 939 TRP B N 1
ATOM 4299 C CA . TRP B 1 291 ? 30.346 -3.464 46.120 1.00 23.71 939 TRP B CA 1
ATOM 4300 C C . TRP B 1 291 ? 31.821 -3.357 45.746 1.00 28.43 939 TRP B C 1
ATOM 4301 O O . TRP B 1 291 ? 32.338 -4.190 44.998 1.00 27.32 939 TRP B O 1
ATOM 4312 N N . GLY B 1 292 ? 32.492 -2.332 46.268 1.00 27.87 940 GLY B N 1
ATOM 4313 C CA . GLY B 1 292 ? 33.920 -2.169 46.065 1.00 31.33 940 GLY B CA 1
ATOM 4314 C C . GLY B 1 292 ? 34.722 -3.325 46.633 1.00 30.66 940 GLY B C 1
ATOM 4315 O O . GLY B 1 292 ? 35.877 -3.532 46.254 1.00 38.68 940 GLY B O 1
ATOM 4316 N N . PHE B 1 293 ? 34.102 -4.086 47.534 1.00 32.33 941 PHE B N 1
ATOM 4317 C CA . PHE B 1 293 ? 34.754 -5.232 48.164 1.00 35.49 941 PHE B CA 1
ATOM 4318 C C . PHE B 1 293 ? 34.973 -6.388 47.188 1.00 37.06 941 PHE B C 1
ATOM 4319 O O . PHE B 1 293 ? 35.759 -7.297 47.460 1.00 37.74 941 PHE B O 1
ATOM 4327 N N . LEU B 1 294 ? 34.281 -6.345 46.053 1.00 31.85 942 LEU B N 1
ATOM 4328 C CA . LEU B 1 294 ? 34.321 -7.435 45.082 1.00 34.11 942 LEU B CA 1
ATOM 4329 C C . LEU B 1 294 ? 35.558 -7.417 44.182 1.00 39.89 942 LEU B C 1
ATOM 4330 O O . LEU B 1 294 ? 35.919 -8.445 43.605 1.00 45.47 942 LEU B O 1
ATOM 4335 N N . GLN B 1 295 ? 36.200 -6.257 44.063 1.00 42.79 943 GLN B N 1
ATOM 4336 C CA . GLN B 1 295 ? 37.332 -6.098 43.154 1.00 51.96 943 GLN B CA 1
ATOM 4337 C C . GLN B 1 295 ? 38.050 -4.772 43.390 1.00 48.01 943 GLN B C 1
ATOM 4338 O O . GLN B 1 295 ? 37.444 -3.704 43.308 1.00 55.42 943 GLN B O 1
#

Nearest PDB structures (foldseek):
  4kho-assembly2_B  TM=1.004E+00  e=6.796E-55  Thermochaetoides thermophila DSM 1495
  4kho-assembly1_A  TM=9.842E-01  e=3.251E-50  Thermochaetoides thermophila DSM 1495
  4kha-assembly1_A  TM=9.762E-01  e=5.176E-47  Thermochaetoides thermophila DSM 1495
  7xtd-assembly1_j  TM=9.812E-01  e=4.172E-39  Komagataella phaffii
  5umu-assembly2_B  TM=9.511E-01  e=1.404E-32  Homo sapiens

B-factor: mean 40.34, std 12.49, range [19.12, 96.48]

Foldseek 3Di:
DDDDDDFDAAVAFDKDFQKWKPPHAPDTDTWMWGAGQFWIKIDHPVHHVDIDTDGLLFFPAWEWEAPPVPQKTKIKTQTNDWDDGNPRIDRMMMIMDGDDVPVVVVVVSVVSSVVRSVSRVVVSVVRCVSSCVSPYDYKYFDVVLWFWWPQDHDIAIWGDIPQWIWDDSDPPTDTGGLVQFAAKEWEQDDPPDQFIKIWTQGPPLVDDITITHGTGPVCVVSVVVVCVVSVHYYAYDNHDDDVVVVSVVCVVCVPVCVVVPHPCVRPD/DDDDFDAAPPVQPKQAQKFKPPHAPDDGGGWMKGAGQFWIWTDHPVHHVDIDTDGLLFFPAWEWEAPPQQKTKTKTATPDWDDRDPDIDRIMMIMDGDVVVVVVVVVSVVSSVSRVVVSVVRCVSSVVSPYDYKYFDSVLWFWWPQDHDIFIWTDIPQWIWDDSDPPTDTGGLVQFAEKEKEQPDPDDQFIKIWTQGPPLVDDITITGGTGPVCVVSVVVVCVVSVHHYYYDNHDDDSVVVSVVCVVPVPVCVVVPHCVVRD

GO terms:
  GO:0005515 protein binding (F, IPI)